Protein AF-A0A6A3NJZ5-F1 (afdb_monomer_lite)

Secondary structure (DSSP, 8-state):
--------PPPP-PPPPTHHHHHHHHHHHHHHHHTTTS--------PPPPHHHHTTEEEPPS---SS--TT-SEEE--THHHHHHHHHHHHHHGGG---TT-----SEEEEE-STTSSHHHHHHHHHHHHHHH-TTEEEEEEEEETTEEEEEEEE-TTSPPEEE-SSHHHHHHHHHHHHHTT-S-----TT----EEEEEEES--SS--SSEEEE----HHHHHHHTTS--SEEPPPPPHHHHHHHHHHTT-S--HHHHHHHHHHHTT-HHHHS---HHHHHHHHHHHHHHHHHTTSHHHHHHHHHH--S-TTTEEEEE-TTSS-EEEEES-HHHHHHHHHHHTTS-HHHHHHHHHHHHHHHS---TTSSPPSSBS--SGGGHHHHHHHHHHHHHHHHHHH-TT--HHHHHHHHHHHHHHHHHHHHHHH--S-GGG-----HHHHHHHHHHHHHHHHHHH-----S---HHHHHHHHHHHIIIIIHHHHHHHHHHHHH---TTS-TT--S--TTGGGGTTTT-TTTHHHHHHHHHT-GGGS-SS-HHHHHH------TT-HHHHHHHHHHHHHHHHHHHHHHHHHHT--S-HHHHHHHHHHHHHHHHHHHHHHHIIIIIT---TTSS----BTTTT-HHHHHHHHHHHHHHHHHHHHHHSTTSSS----HHHHHHHHTHHHHHHHHHHHTTSTTTS---SSTTPPPPHHHHHHHHHHHHHHHHHHHHHHHHTT-----

Structure (mmCIF, N/CA/C/O backbone):
data_AF-A0A6A3NJZ5-F1
#
_entry.id   AF-A0A6A3NJZ5-F1
#
loop_
_atom_site.group_PDB
_atom_site.id
_atom_site.type_symbol
_atom_site.label_atom_id
_atom_site.label_alt_id
_atom_site.label_comp_id
_atom_site.label_asym_id
_atom_site.label_entity_id
_atom_site.label_seq_id
_atom_site.pdbx_PDB_ins_code
_atom_site.Cartn_x
_atom_site.Cartn_y
_atom_site.Cartn_z
_atom_site.occupancy
_atom_site.B_iso_or_equiv
_atom_site.auth_seq_id
_atom_site.auth_comp_id
_atom_site.auth_asym_id
_atom_site.auth_atom_id
_atom_site.pdbx_PDB_model_num
ATOM 1 N N . MET A 1 1 ? 32.103 60.021 6.979 1.00 39.34 1 MET A N 1
ATOM 2 C CA . MET A 1 1 ? 31.651 58.612 7.020 1.00 39.34 1 MET A CA 1
ATOM 3 C C . MET A 1 1 ? 31.221 58.207 5.620 1.00 39.34 1 MET A C 1
ATOM 5 O O . MET A 1 1 ? 30.318 58.811 5.060 1.00 39.34 1 MET A O 1
ATOM 9 N N . SER A 1 2 ? 31.993 57.300 5.027 1.00 27.08 2 SER A N 1
ATOM 10 C CA . SER A 1 2 ? 32.029 56.956 3.603 1.00 27.08 2 SER A CA 1
ATOM 11 C C . SER A 1 2 ? 30.853 56.063 3.184 1.00 27.08 2 SER A C 1
ATOM 13 O O . SER A 1 2 ? 30.601 55.041 3.821 1.00 27.08 2 SER A O 1
ATOM 15 N N . LYS A 1 3 ? 30.156 56.437 2.102 1.00 29.61 3 LYS A N 1
ATOM 16 C CA . LYS A 1 3 ? 29.236 55.567 1.354 1.00 29.61 3 LYS A CA 1
ATOM 17 C C . LYS A 1 3 ? 30.043 54.881 0.246 1.00 29.61 3 LYS A C 1
ATOM 19 O O . LYS A 1 3 ? 30.446 55.535 -0.710 1.00 29.61 3 LYS A O 1
ATOM 24 N N . ARG A 1 4 ? 30.284 53.574 0.384 1.00 28.25 4 ARG A N 1
ATOM 25 C CA . ARG A 1 4 ? 30.837 52.718 -0.676 1.00 28.25 4 ARG A CA 1
ATOM 26 C C . ARG A 1 4 ? 29.734 52.383 -1.683 1.00 28.25 4 ARG A C 1
ATOM 28 O O . ARG A 1 4 ? 28.811 51.648 -1.350 1.00 28.25 4 ARG A O 1
ATOM 35 N N . SER A 1 5 ? 29.864 52.890 -2.905 1.00 30.11 5 SER A N 1
ATOM 36 C CA . SER A 1 5 ? 29.347 52.250 -4.113 1.00 30.11 5 SER A CA 1
ATOM 37 C C . SER A 1 5 ? 30.483 51.420 -4.718 1.00 30.11 5 SER A C 1
ATOM 39 O O . SER A 1 5 ? 31.582 51.925 -4.932 1.00 30.11 5 SER A O 1
ATOM 41 N N . SER A 1 6 ? 30.251 50.135 -4.968 1.00 28.38 6 SER A N 1
ATOM 42 C CA . SER A 1 6 ? 31.166 49.300 -5.747 1.00 28.38 6 SER A CA 1
ATOM 43 C C . SER A 1 6 ? 30.362 48.560 -6.805 1.00 28.38 6 SER A C 1
ATOM 45 O O . SER A 1 6 ? 29.610 47.636 -6.496 1.00 28.38 6 SER A O 1
ATOM 47 N N . SER A 1 7 ? 30.511 49.015 -8.045 1.00 26.16 7 SER A N 1
ATOM 48 C CA . SER A 1 7 ? 30.108 48.323 -9.262 1.00 26.16 7 SER A CA 1
ATOM 49 C C . SER A 1 7 ? 30.911 47.030 -9.406 1.00 26.16 7 SER A C 1
ATOM 51 O O . SER A 1 7 ? 32.140 47.059 -9.416 1.00 26.16 7 SER A O 1
ATOM 53 N N . ILE A 1 8 ? 30.221 45.898 -9.524 1.00 30.33 8 ILE A N 1
ATOM 54 C CA . ILE A 1 8 ? 30.828 44.608 -9.860 1.00 30.33 8 ILE A CA 1
ATOM 55 C C . ILE A 1 8 ? 30.831 44.511 -11.388 1.00 30.33 8 ILE A C 1
ATOM 57 O O . ILE A 1 8 ? 29.776 44.394 -12.007 1.00 30.33 8 ILE A O 1
ATOM 61 N N . ALA A 1 9 ? 32.015 44.623 -11.989 1.00 26.69 9 ALA A N 1
ATOM 62 C CA . ALA A 1 9 ? 32.242 44.330 -13.399 1.00 26.69 9 ALA A CA 1
ATOM 63 C C . ALA A 1 9 ? 32.345 42.807 -13.599 1.00 26.69 9 ALA A C 1
ATOM 65 O O . ALA A 1 9 ? 32.992 42.116 -12.812 1.00 26.69 9 ALA A O 1
ATOM 66 N N . ALA A 1 10 ? 31.698 42.292 -14.644 1.00 27.42 10 ALA A N 1
ATOM 67 C CA . ALA A 1 10 ? 31.781 40.893 -15.053 1.00 27.42 10 ALA A CA 1
ATOM 68 C C . ALA A 1 10 ? 33.200 40.548 -15.563 1.00 27.42 10 ALA A C 1
ATOM 70 O O . ALA A 1 10 ? 33.802 41.374 -16.255 1.00 27.42 10 ALA A O 1
ATOM 71 N N . PRO A 1 11 ? 33.744 39.352 -15.268 1.00 26.91 11 PRO A N 1
ATOM 72 C CA . PRO A 1 11 ? 35.044 38.948 -15.784 1.00 26.91 11 PRO A CA 1
ATOM 73 C C . PRO A 1 11 ? 34.932 38.576 -17.267 1.00 26.91 11 PRO A C 1
ATOM 75 O O . PRO A 1 11 ? 34.087 37.770 -17.657 1.00 26.91 11 PRO A O 1
ATOM 78 N N . GLN A 1 12 ? 35.796 39.169 -18.092 1.00 27.16 12 GLN A N 1
ATOM 79 C CA . GLN A 1 12 ? 35.971 38.764 -19.482 1.00 27.16 12 GLN A CA 1
ATOM 80 C C . GLN A 1 12 ? 36.622 37.379 -19.551 1.00 27.16 12 GLN A C 1
ATOM 82 O O . GLN A 1 12 ? 37.643 37.125 -18.915 1.00 27.16 12 GLN A O 1
ATOM 87 N N . VAL A 1 13 ? 36.011 36.487 -20.326 1.00 31.34 13 VAL A N 1
ATOM 88 C CA . VAL A 1 13 ? 36.521 35.148 -20.626 1.00 31.34 13 VAL A CA 1
ATOM 89 C C . VAL A 1 13 ? 37.466 35.266 -21.823 1.00 31.34 13 VAL A C 1
ATOM 91 O O . VAL A 1 13 ? 37.016 35.503 -22.942 1.00 31.34 13 VAL A O 1
ATOM 94 N N . GLU A 1 14 ? 38.774 35.126 -21.596 1.00 28.86 14 GLU A N 1
ATOM 95 C CA . GLU A 1 14 ? 39.753 34.950 -22.677 1.00 28.86 14 GLU A CA 1
ATOM 96 C C . GLU A 1 14 ? 39.538 33.595 -23.387 1.00 28.86 14 GLU A C 1
ATOM 98 O O . GLU A 1 14 ? 39.266 32.588 -22.722 1.00 28.86 14 GLU A O 1
ATOM 103 N N . PRO A 1 15 ? 39.691 33.518 -24.723 1.00 31.75 15 PRO A N 1
ATOM 104 C CA . PRO A 1 15 ? 39.657 32.250 -25.445 1.00 31.75 15 PRO A CA 1
ATOM 105 C C . PRO A 1 15 ? 40.889 31.388 -25.098 1.00 31.75 15 PRO A C 1
ATOM 107 O O . PRO A 1 15 ? 41.964 31.920 -24.806 1.00 31.75 15 PRO A O 1
ATOM 110 N N . PRO A 1 16 ? 40.776 30.046 -25.127 1.00 32.34 16 PRO A N 1
ATOM 111 C CA . PRO A 1 16 ? 41.855 29.167 -24.693 1.00 32.34 16 PRO A CA 1
ATOM 112 C C . PRO A 1 16 ? 43.090 29.297 -25.599 1.00 32.34 16 PRO A C 1
ATOM 114 O O . PRO A 1 16 ? 43.006 29.229 -26.825 1.00 32.34 16 PRO A O 1
ATOM 117 N N . LYS A 1 17 ? 44.257 29.465 -24.965 1.00 36.31 17 LYS A N 1
ATOM 118 C CA . LYS A 1 17 ? 45.576 29.558 -25.608 1.00 36.31 17 LYS A CA 1
ATOM 119 C C . LYS A 1 17 ? 45.923 28.266 -26.365 1.00 36.31 17 LYS A C 1
ATOM 121 O O . LYS A 1 17 ? 45.730 27.166 -25.846 1.00 36.31 17 LYS A O 1
ATOM 126 N N . LYS A 1 18 ? 46.532 28.429 -27.550 1.00 37.88 18 LYS A N 1
ATOM 127 C CA . LYS A 1 18 ? 47.033 27.391 -28.483 1.00 37.88 18 LYS A CA 1
ATOM 128 C C . LYS A 1 18 ? 47.863 26.257 -27.848 1.00 37.88 18 LYS A C 1
ATOM 130 O O . LYS A 1 18 ? 47.981 25.206 -28.462 1.00 37.88 18 LYS A O 1
ATOM 135 N N . GLN A 1 19 ? 48.390 26.426 -26.633 1.00 35.62 19 GLN A N 1
ATOM 136 C CA . GLN A 1 19 ? 49.174 25.407 -25.923 1.00 35.62 19 GLN A CA 1
ATOM 137 C C . GLN A 1 19 ? 48.382 24.109 -25.646 1.00 35.62 19 GLN A C 1
ATOM 139 O O . GLN A 1 19 ? 48.920 23.024 -25.815 1.00 35.62 19 GLN A O 1
ATOM 144 N N . ARG A 1 20 ? 47.077 24.198 -25.326 1.00 33.81 20 ARG A N 1
ATOM 145 C CA . ARG A 1 20 ? 46.236 23.023 -24.990 1.00 33.81 20 ARG A CA 1
ATOM 146 C C . ARG A 1 20 ? 45.931 22.083 -26.164 1.00 33.81 20 ARG A C 1
ATOM 148 O O . ARG A 1 20 ? 45.434 20.984 -25.935 1.00 33.81 20 ARG A O 1
ATOM 155 N N . LEU A 1 21 ? 46.152 22.526 -27.402 1.00 37.66 21 LEU A N 1
ATOM 156 C CA . LEU A 1 21 ? 45.989 21.688 -28.597 1.00 37.66 21 LEU A CA 1
ATOM 157 C C . LEU A 1 21 ? 47.236 20.829 -28.844 1.00 37.66 21 LEU A C 1
ATOM 159 O O . LEU A 1 21 ? 47.096 19.670 -29.210 1.00 37.66 21 LEU A O 1
ATOM 163 N N . VAL A 1 22 ? 48.424 21.358 -28.537 1.00 42.41 22 VAL A N 1
ATOM 164 C CA . VAL A 1 22 ? 49.706 20.650 -28.694 1.00 42.41 22 VAL A CA 1
ATOM 165 C C . VAL A 1 22 ? 49.862 19.541 -27.644 1.00 42.41 22 VAL A C 1
ATOM 167 O O . VAL A 1 22 ? 50.344 18.457 -27.959 1.00 42.41 22 VAL A O 1
ATOM 170 N N . ASP A 1 23 ? 49.363 19.762 -26.423 1.00 39.38 23 ASP A N 1
ATOM 171 C CA . ASP A 1 23 ? 49.366 18.738 -25.366 1.00 39.38 23 ASP A CA 1
ATOM 172 C C . ASP A 1 23 ? 48.396 17.574 -25.669 1.00 39.38 23 ASP A C 1
ATOM 174 O O . ASP A 1 23 ? 48.651 16.433 -25.300 1.00 39.38 23 ASP A O 1
ATOM 178 N N . ARG A 1 24 ? 47.304 17.835 -26.405 1.00 41.97 24 ARG A N 1
ATOM 179 C CA . ARG A 1 24 ? 46.364 16.792 -26.859 1.00 41.97 24 ARG A CA 1
ATOM 180 C C . ARG A 1 24 ? 46.906 15.967 -28.023 1.00 41.97 24 ARG A C 1
ATOM 182 O O . ARG A 1 24 ? 46.593 14.784 -28.116 1.00 41.97 24 ARG A O 1
ATOM 189 N N . GLU A 1 25 ? 47.697 16.577 -28.903 1.00 40.97 25 GLU A N 1
ATOM 190 C CA . GLU A 1 25 ? 48.380 15.867 -29.991 1.00 40.97 25 GLU A CA 1
ATOM 191 C C . GLU A 1 25 ? 49.519 14.983 -29.460 1.00 40.97 25 GLU A C 1
ATOM 193 O O . GLU A 1 25 ? 49.701 13.873 -29.957 1.00 40.97 25 GLU A O 1
ATOM 198 N N . SER A 1 26 ? 50.230 15.413 -28.408 1.00 36.06 26 SER A N 1
ATOM 199 C CA . SER A 1 26 ? 51.301 14.617 -27.792 1.00 36.06 26 SER A CA 1
ATOM 200 C C . SER A 1 26 ? 50.771 13.448 -26.947 1.00 36.06 26 SER A C 1
ATOM 202 O O . SER A 1 26 ? 51.323 12.349 -27.027 1.00 36.06 26 SER A O 1
ATOM 204 N N . GLU A 1 27 ? 49.655 13.627 -26.226 1.00 42.50 27 GLU A N 1
ATOM 205 C CA . GLU A 1 27 ? 48.942 12.528 -25.554 1.00 42.50 27 GLU A CA 1
ATOM 206 C C . GLU A 1 27 ? 48.365 11.526 -26.569 1.00 42.50 27 GLU A C 1
ATOM 208 O O . GLU A 1 27 ? 48.469 10.317 -26.366 1.00 42.50 27 GLU A O 1
ATOM 213 N N . ALA A 1 28 ? 47.824 11.996 -27.702 1.00 40.06 28 ALA A N 1
ATOM 214 C CA . ALA A 1 28 ? 47.348 11.124 -28.778 1.00 40.06 28 ALA A CA 1
ATOM 215 C C . ALA A 1 28 ? 48.491 10.317 -29.425 1.00 40.06 28 ALA A C 1
ATOM 217 O O . ALA A 1 28 ? 48.330 9.126 -29.681 1.00 40.06 28 ALA A O 1
ATOM 218 N N . GLN A 1 29 ? 49.665 10.922 -29.630 1.00 37.59 29 GLN A N 1
ATOM 219 C CA . GLN A 1 29 ? 50.841 10.238 -30.186 1.00 37.59 29 GLN A CA 1
ATOM 220 C C . GLN A 1 29 ? 51.468 9.224 -29.217 1.00 37.59 29 GLN A C 1
ATOM 222 O O . GLN A 1 29 ? 51.943 8.179 -29.662 1.00 37.59 29 GLN A O 1
ATOM 227 N N . GLN A 1 30 ? 51.434 9.473 -27.904 1.00 39.25 30 GLN A N 1
ATOM 228 C CA . GLN A 1 30 ? 51.901 8.503 -26.903 1.00 39.25 30 GLN A CA 1
ATOM 229 C C . GLN A 1 30 ? 50.970 7.290 -26.772 1.00 39.25 30 GLN A C 1
ATOM 231 O O . GLN A 1 30 ? 51.452 6.179 -26.556 1.00 39.25 30 GLN A O 1
ATOM 236 N N . VAL A 1 31 ? 49.660 7.474 -26.963 1.00 43.72 31 VAL A N 1
ATOM 237 C CA . VAL A 1 31 ? 48.689 6.366 -26.997 1.00 43.72 31 VAL A CA 1
ATOM 238 C C . VAL A 1 31 ? 48.849 5.528 -28.273 1.00 43.72 31 VAL A C 1
ATOM 240 O O . VAL A 1 31 ? 48.841 4.304 -28.189 1.00 43.72 31 VAL A O 1
ATOM 243 N N . ILE A 1 32 ? 49.109 6.161 -29.425 1.00 38.72 32 ILE A N 1
ATOM 244 C CA . ILE A 1 32 ? 49.388 5.466 -30.698 1.00 38.72 32 ILE A CA 1
ATOM 245 C C . ILE A 1 32 ? 50.693 4.650 -30.626 1.00 38.72 32 ILE A C 1
ATOM 247 O O . ILE A 1 32 ? 50.767 3.551 -31.170 1.00 38.72 32 ILE A O 1
ATOM 251 N N . ALA A 1 33 ? 51.719 5.142 -29.921 1.00 32.59 33 ALA A N 1
ATOM 252 C CA . ALA A 1 33 ? 52.970 4.404 -29.734 1.00 32.59 33 ALA A CA 1
ATOM 253 C C . ALA A 1 33 ? 52.807 3.173 -28.819 1.00 32.59 33 ALA A C 1
ATOM 255 O O . ALA A 1 33 ? 53.454 2.152 -29.053 1.00 32.59 33 ALA A O 1
ATOM 256 N N . ALA A 1 34 ? 51.919 3.241 -27.820 1.00 36.41 34 ALA A N 1
ATOM 257 C CA . ALA A 1 34 ? 51.662 2.146 -26.883 1.00 36.41 34 ALA A CA 1
ATOM 258 C C . ALA A 1 34 ? 50.807 1.002 -27.472 1.00 36.41 34 ALA A C 1
ATOM 260 O O . ALA A 1 34 ? 50.871 -0.113 -26.964 1.00 36.41 34 ALA A O 1
ATOM 261 N N . GLU A 1 35 ? 50.050 1.249 -28.548 1.00 39.25 35 GLU A N 1
ATOM 262 C CA . GLU A 1 35 ? 49.257 0.227 -29.261 1.00 39.25 35 GLU A CA 1
ATOM 263 C C . GLU A 1 35 ? 50.029 -0.453 -30.417 1.00 39.25 35 GLU A C 1
ATOM 265 O O . GLU A 1 35 ? 49.535 -1.408 -31.009 1.00 39.25 35 GLU A O 1
ATOM 270 N N . SER A 1 36 ? 51.265 -0.026 -30.716 1.00 31.89 36 SER A N 1
ATOM 271 C CA . SER A 1 36 ? 52.085 -0.575 -31.817 1.00 31.89 36 SER A CA 1
ATOM 272 C C . SER A 1 36 ? 52.894 -1.841 -31.479 1.00 31.89 36 SER A C 1
ATOM 274 O O . SER A 1 36 ? 53.643 -2.333 -32.320 1.00 31.89 36 SER A O 1
ATOM 276 N N . THR A 1 37 ? 52.758 -2.389 -30.268 1.00 31.97 37 THR A N 1
ATOM 277 C CA . THR A 1 37 ? 53.533 -3.554 -29.792 1.00 31.97 37 THR A CA 1
ATOM 278 C C . THR A 1 37 ? 52.730 -4.855 -29.686 1.00 31.97 37 THR A C 1
ATOM 280 O O . THR A 1 37 ? 53.140 -5.765 -28.967 1.00 31.97 37 THR A O 1
ATOM 283 N N . VAL A 1 38 ? 51.619 -4.986 -30.417 1.00 35.34 38 VAL A N 1
ATOM 284 C CA . VAL A 1 38 ? 50.860 -6.244 -30.509 1.00 35.34 38 VAL A CA 1
ATOM 285 C C . VAL A 1 38 ? 50.828 -6.728 -31.960 1.00 35.34 38 VAL A C 1
ATOM 287 O O . VAL A 1 38 ? 50.222 -6.095 -32.815 1.00 35.34 38 VAL A O 1
ATOM 290 N N . ASP A 1 39 ? 51.552 -7.827 -32.179 1.00 29.56 39 ASP A N 1
ATOM 291 C CA . ASP A 1 39 ? 51.596 -8.767 -33.308 1.00 29.56 39 ASP A CA 1
ATOM 292 C C . ASP A 1 39 ? 51.087 -8.331 -34.697 1.00 29.56 39 ASP A C 1
ATOM 294 O O . ASP A 1 39 ? 49.900 -8.110 -34.948 1.00 29.56 39 ASP A O 1
ATOM 298 N N . GLU A 1 40 ? 52.017 -8.379 -35.657 1.00 36.50 40 GLU A N 1
ATOM 299 C CA . GLU A 1 40 ? 51.749 -8.417 -37.093 1.00 36.50 40 GLU A CA 1
ATOM 300 C C . GLU A 1 40 ? 50.800 -9.582 -37.436 1.00 36.50 40 GLU A C 1
ATOM 302 O O . GLU A 1 40 ? 51.199 -10.745 -37.498 1.00 36.50 40 GLU A O 1
ATOM 307 N N . THR A 1 41 ? 49.531 -9.272 -37.707 1.00 31.39 41 THR A N 1
ATOM 308 C CA . THR A 1 41 ? 48.570 -10.214 -38.298 1.00 31.39 41 THR A CA 1
ATOM 309 C C . THR A 1 41 ? 48.502 -10.039 -39.823 1.00 31.39 41 THR A C 1
ATOM 311 O O . THR A 1 41 ? 48.702 -8.939 -40.349 1.00 31.39 41 THR A O 1
ATOM 314 N N . PRO A 1 42 ? 48.285 -11.130 -40.583 1.00 31.25 42 PRO A N 1
ATOM 315 C CA . PRO A 1 42 ? 48.473 -11.146 -42.029 1.00 31.25 42 PRO A CA 1
ATOM 316 C C . PRO A 1 42 ? 47.387 -10.334 -42.741 1.00 31.25 42 PRO A C 1
ATOM 318 O O . PRO A 1 42 ? 46.204 -10.456 -42.433 1.00 31.25 42 PRO A O 1
ATOM 321 N N . LYS A 1 43 ? 47.792 -9.545 -43.747 1.00 31.27 43 LYS A N 1
ATOM 322 C CA . LYS A 1 43 ? 46.897 -8.818 -44.663 1.00 31.27 43 LYS A CA 1
ATOM 323 C C . LYS A 1 43 ? 45.766 -9.737 -45.141 1.00 31.27 43 LYS A C 1
ATOM 325 O O . LYS A 1 43 ? 46.016 -10.673 -45.904 1.00 31.27 43 LYS A O 1
ATOM 330 N N . ALA A 1 44 ? 44.540 -9.453 -44.701 1.00 33.31 44 ALA A N 1
ATOM 331 C CA . ALA A 1 44 ? 43.342 -10.135 -45.163 1.00 33.31 44 ALA A CA 1
ATOM 332 C C . ALA A 1 44 ? 43.267 -10.049 -46.695 1.00 33.31 44 ALA A C 1
ATOM 334 O O . ALA A 1 44 ? 43.458 -8.985 -47.290 1.00 33.31 44 ALA A O 1
ATOM 335 N N . LYS A 1 45 ? 43.036 -11.194 -47.346 1.00 34.66 45 LYS A N 1
ATOM 336 C CA . LYS A 1 45 ? 42.764 -11.251 -48.784 1.00 34.66 45 LYS A CA 1
ATOM 337 C C . LYS A 1 45 ? 41.555 -10.363 -49.067 1.00 34.66 45 LYS A C 1
ATOM 339 O O . LYS A 1 45 ? 40.475 -10.637 -48.560 1.00 34.66 45 LYS A O 1
ATOM 344 N N . VAL A 1 46 ? 41.737 -9.348 -49.908 1.00 42.75 46 VAL A N 1
ATOM 345 C CA . VAL A 1 46 ? 40.637 -8.588 -50.509 1.00 42.75 46 VAL A CA 1
ATOM 346 C C . VAL A 1 46 ? 39.825 -9.571 -51.356 1.00 42.75 46 VAL A C 1
ATOM 348 O O . VAL A 1 46 ? 40.207 -9.886 -52.485 1.00 42.75 46 VAL A O 1
ATOM 351 N N . LEU A 1 47 ? 38.754 -10.130 -50.788 1.00 45.38 47 LEU A N 1
ATOM 352 C CA . LEU A 1 47 ? 37.745 -10.839 -51.565 1.00 45.38 47 LEU A CA 1
ATOM 353 C C . LEU A 1 47 ? 37.028 -9.798 -52.420 1.00 45.38 47 LEU A C 1
ATOM 355 O O . LEU A 1 47 ? 36.527 -8.797 -51.918 1.00 45.38 47 LEU A O 1
ATOM 359 N N . ILE A 1 48 ? 37.025 -10.014 -53.731 1.00 52.38 48 ILE A N 1
ATOM 360 C CA . ILE A 1 48 ? 36.259 -9.188 -54.658 1.00 52.38 48 ILE A CA 1
ATOM 361 C C . ILE A 1 48 ? 34.782 -9.535 -54.414 1.00 52.38 48 ILE A C 1
ATOM 363 O O . ILE A 1 48 ? 34.423 -10.687 -54.662 1.00 52.38 48 ILE A O 1
ATOM 367 N N . PRO A 1 49 ? 33.936 -8.593 -53.951 1.00 57.19 49 PRO A N 1
ATOM 368 C CA . PRO A 1 49 ? 32.536 -8.889 -53.671 1.00 57.19 49 PRO A CA 1
ATOM 369 C C . PRO A 1 49 ? 31.823 -9.308 -54.959 1.00 57.19 49 PRO A C 1
ATOM 371 O O . PRO A 1 49 ? 32.028 -8.694 -56.020 1.00 57.19 49 PRO A O 1
ATOM 374 N N . THR A 1 50 ? 31.016 -10.360 -54.853 1.00 63.12 50 THR A N 1
ATOM 375 C CA . THR A 1 50 ? 30.163 -10.911 -55.913 1.00 63.12 50 THR A CA 1
ATOM 376 C C . THR A 1 50 ? 29.140 -9.871 -56.398 1.00 63.12 50 THR A C 1
ATOM 378 O O . THR A 1 50 ? 28.858 -8.886 -55.716 1.00 63.12 50 THR A O 1
ATOM 381 N N . GLU A 1 51 ? 28.566 -10.042 -57.597 1.00 58.69 51 GLU A N 1
ATOM 382 C CA . GLU A 1 51 ? 27.567 -9.092 -58.133 1.00 58.69 51 GLU A CA 1
ATOM 383 C C . GLU A 1 51 ? 26.343 -8.923 -57.215 1.00 58.69 51 GLU A C 1
ATOM 385 O O . GLU A 1 51 ? 25.817 -7.817 -57.104 1.00 58.69 51 GLU A O 1
ATOM 390 N N . ALA A 1 52 ? 25.932 -9.984 -56.513 1.00 58.50 52 ALA A N 1
ATOM 391 C CA . ALA A 1 52 ? 24.839 -9.942 -55.543 1.00 58.50 52 ALA A CA 1
ATOM 392 C C . ALA A 1 52 ? 25.201 -9.135 -54.281 1.00 58.50 52 ALA A C 1
ATOM 394 O O . ALA A 1 52 ? 24.386 -8.362 -53.786 1.00 58.50 52 ALA A O 1
ATOM 395 N N . GLU A 1 53 ? 26.439 -9.251 -53.798 1.00 62.94 53 GLU A N 1
ATOM 396 C CA . GLU A 1 53 ? 26.955 -8.493 -52.649 1.00 62.94 53 GLU A CA 1
ATOM 397 C C . GLU A 1 53 ? 27.123 -6.999 -52.969 1.00 62.94 53 GLU A C 1
ATOM 399 O O . GLU A 1 53 ? 26.830 -6.138 -52.141 1.00 62.94 53 GLU A O 1
ATOM 404 N N . ARG A 1 54 ? 27.512 -6.662 -54.207 1.00 62.41 54 ARG A N 1
ATOM 405 C CA . ARG A 1 54 ? 27.584 -5.263 -54.669 1.00 62.41 54 ARG A CA 1
ATOM 406 C C . ARG A 1 54 ? 26.213 -4.596 -54.771 1.00 62.41 54 ARG A C 1
ATOM 408 O O . ARG A 1 54 ? 26.135 -3.378 -54.632 1.00 62.41 54 ARG A O 1
ATOM 415 N N . ALA A 1 55 ? 25.146 -5.364 -54.995 1.00 67.06 55 ALA A N 1
ATOM 416 C CA . ALA A 1 55 ? 23.784 -4.835 -55.071 1.00 67.06 55 ALA A CA 1
ATOM 417 C C . ALA A 1 55 ? 23.252 -4.333 -53.714 1.00 67.06 55 ALA A C 1
ATOM 419 O O . ALA A 1 55 ? 22.347 -3.502 -53.698 1.00 67.06 55 ALA A O 1
ATOM 420 N N . LYS A 1 56 ? 23.836 -4.785 -52.592 1.00 77.62 56 LYS A N 1
ATOM 421 C CA . LYS A 1 56 ? 23.469 -4.358 -51.230 1.00 77.62 56 LYS A CA 1
ATOM 422 C C . LYS A 1 56 ? 24.089 -3.016 -50.811 1.00 77.62 56 LYS A C 1
ATOM 424 O O . LYS A 1 56 ? 23.744 -2.491 -49.755 1.00 77.62 56 LYS A O 1
ATOM 429 N N . ILE A 1 57 ? 25.003 -2.443 -51.599 1.00 81.81 57 ILE A N 1
ATOM 430 C CA . ILE A 1 57 ? 25.631 -1.149 -51.300 1.00 81.81 57 ILE A CA 1
ATOM 431 C C . ILE A 1 57 ? 24.952 -0.058 -52.124 1.00 81.81 57 ILE A C 1
ATOM 433 O O . ILE A 1 57 ? 24.898 -0.128 -53.353 1.00 81.81 57 ILE A O 1
ATOM 437 N N . ARG A 1 58 ? 24.484 0.999 -51.458 1.00 82.06 58 ARG A N 1
ATOM 438 C CA . ARG A 1 58 ? 23.854 2.152 -52.115 1.00 82.06 58 ARG A CA 1
ATOM 439 C C . ARG A 1 58 ? 24.549 3.450 -51.764 1.00 82.06 58 ARG A C 1
ATOM 441 O O . ARG A 1 58 ? 25.111 3.591 -50.685 1.00 82.06 58 ARG A O 1
ATOM 448 N N . LYS A 1 59 ? 24.509 4.409 -52.687 1.00 83.00 59 LYS A N 1
ATOM 449 C CA . LYS A 1 59 ? 25.016 5.764 -52.456 1.00 83.00 59 LYS A CA 1
ATOM 450 C C . LYS A 1 59 ? 23.946 6.592 -51.749 1.00 83.00 59 LYS A C 1
ATOM 452 O O . LYS A 1 59 ? 22.775 6.482 -52.090 1.00 83.00 59 LYS A O 1
ATOM 457 N N . PHE A 1 60 ? 24.332 7.432 -50.793 1.00 80.56 60 PHE A N 1
ATOM 458 C CA . PHE A 1 60 ? 23.386 8.346 -50.164 1.00 80.56 60 PHE A CA 1
ATOM 459 C C . PHE A 1 60 ? 22.860 9.390 -51.164 1.00 80.56 60 PHE A C 1
ATOM 461 O O . PHE A 1 60 ? 23.656 10.036 -51.855 1.00 80.56 60 PHE A O 1
ATOM 468 N N . PRO A 1 61 ? 21.538 9.630 -51.201 1.00 76.62 61 PRO A N 1
ATOM 469 C CA . PRO A 1 61 ? 20.974 10.779 -51.893 1.00 76.62 61 PRO A CA 1
ATOM 470 C C . PRO A 1 61 ? 21.306 12.079 -51.141 1.00 76.62 61 PRO A C 1
ATOM 472 O O . PRO A 1 61 ? 21.521 12.085 -49.926 1.00 76.62 61 PRO A O 1
ATOM 475 N N . LEU A 1 62 ? 21.300 13.208 -51.856 1.00 70.94 62 LEU A N 1
ATOM 476 C CA . LEU A 1 62 ? 21.435 14.549 -51.271 1.00 70.94 62 LEU A CA 1
ATOM 477 C C . LEU A 1 62 ? 20.191 14.885 -50.425 1.00 70.94 62 LEU A C 1
ATOM 479 O O . LEU A 1 62 ? 19.225 15.464 -50.921 1.00 70.94 62 LEU A O 1
ATOM 483 N N . LEU A 1 63 ? 20.212 14.486 -49.150 1.00 75.19 63 LEU A N 1
ATOM 484 C CA . LEU A 1 63 ? 19.122 14.663 -48.187 1.00 75.19 63 LEU A CA 1
ATOM 485 C C . LEU A 1 63 ? 19.574 15.330 -46.885 1.00 75.19 63 LEU A C 1
ATOM 487 O O . LEU A 1 63 ? 20.731 15.273 -46.467 1.00 75.19 63 LEU A O 1
ATOM 491 N N . ALA A 1 64 ? 18.604 15.930 -46.201 1.00 68.31 64 ALA A N 1
ATOM 492 C CA . ALA A 1 64 ? 18.750 16.458 -44.860 1.00 68.31 64 ALA A CA 1
ATOM 493 C C . ALA A 1 64 ? 18.755 15.310 -43.839 1.00 68.31 64 ALA A C 1
ATOM 495 O O . ALA A 1 64 ? 17.733 14.653 -43.656 1.00 68.31 64 ALA A O 1
ATOM 496 N N . PHE A 1 65 ? 19.891 15.114 -43.162 1.00 73.06 65 PHE A N 1
ATOM 497 C CA . PHE A 1 65 ? 20.052 14.162 -42.057 1.00 73.06 65 PHE A CA 1
ATOM 498 C C . PHE A 1 65 ? 20.299 14.876 -40.723 1.00 73.06 65 PHE A C 1
ATOM 500 O O . PHE A 1 65 ? 21.087 15.835 -40.648 1.00 73.06 65 PHE A O 1
ATOM 507 N N . THR A 1 66 ? 19.670 14.364 -39.665 1.00 62.38 66 THR A N 1
ATOM 508 C CA . THR A 1 66 ? 19.815 14.838 -38.281 1.00 62.38 66 THR A CA 1
ATOM 509 C C . THR A 1 66 ? 21.159 14.436 -37.679 1.00 62.38 66 THR A C 1
ATOM 511 O O . THR A 1 66 ? 21.783 15.246 -36.993 1.00 62.38 66 THR A O 1
ATOM 514 N N . ALA A 1 67 ? 21.646 13.230 -37.982 1.00 63.47 67 ALA A N 1
ATOM 515 C CA . ALA A 1 67 ? 22.980 12.762 -37.608 1.00 63.47 67 ALA A CA 1
ATOM 516 C C . ALA A 1 67 ? 23.779 12.385 -38.871 1.00 63.47 67 ALA A C 1
ATOM 518 O O . ALA A 1 67 ? 23.223 11.718 -39.744 1.00 63.47 67 ALA A O 1
ATOM 519 N N . PRO A 1 68 ? 25.050 12.809 -39.005 1.00 62.50 68 PRO A N 1
ATOM 520 C CA . PRO A 1 68 ? 25.892 12.385 -40.120 1.00 62.50 68 PRO A CA 1
ATOM 521 C C . PRO A 1 68 ? 26.202 10.885 -40.013 1.00 62.50 68 PRO A C 1
ATOM 523 O O . PRO A 1 68 ? 26.427 10.373 -38.918 1.00 62.50 68 PRO A O 1
ATOM 526 N N . TYR A 1 69 ? 26.212 10.186 -41.147 1.00 66.62 69 TYR A N 1
ATOM 527 C CA . TYR A 1 69 ? 26.680 8.805 -41.218 1.00 66.62 69 TYR A CA 1
ATOM 528 C C . TYR A 1 69 ? 28.209 8.811 -41.314 1.00 66.62 69 TYR A C 1
ATOM 530 O O . TYR A 1 69 ? 28.770 9.425 -42.218 1.00 66.62 69 TYR A O 1
ATOM 538 N N . GLU A 1 70 ? 28.890 8.165 -40.369 1.00 59.06 70 GLU A N 1
ATOM 539 C CA . GLU A 1 70 ? 30.360 8.194 -40.277 1.00 59.06 70 GLU A CA 1
ATOM 540 C C . GLU A 1 70 ? 31.053 7.358 -41.375 1.00 59.06 70 GLU A C 1
ATOM 542 O O . GLU A 1 70 ? 32.246 7.515 -41.609 1.00 59.06 70 GLU A O 1
ATOM 547 N N . GLY A 1 71 ? 30.298 6.515 -42.088 1.00 57.56 71 GLY A N 1
ATOM 548 C CA . GLY A 1 71 ? 30.774 5.548 -43.082 1.00 57.56 71 GLY A CA 1
ATOM 549 C C . GLY A 1 71 ? 31.097 6.054 -44.488 1.00 57.56 71 GLY A C 1
ATOM 550 O O . GLY A 1 71 ? 31.403 5.250 -45.365 1.00 57.56 71 GLY A O 1
ATOM 551 N N . GLY A 1 72 ? 31.001 7.361 -44.739 1.00 66.69 72 GLY A N 1
ATOM 552 C CA . GLY A 1 72 ? 31.226 7.943 -46.067 1.00 66.69 72 GLY A CA 1
ATOM 553 C C . GLY A 1 72 ? 29.968 8.021 -46.942 1.00 66.69 72 GLY A C 1
ATOM 554 O O . GLY A 1 72 ? 28.855 8.160 -46.442 1.00 66.69 72 GLY A O 1
ATOM 555 N N . GLU A 1 73 ? 30.143 8.002 -48.270 1.00 74.06 73 GLU A N 1
ATOM 556 C CA . GLU A 1 73 ? 29.062 8.248 -49.247 1.00 74.06 73 GLU A CA 1
ATOM 557 C C . GLU A 1 73 ? 28.107 7.063 -49.458 1.00 74.06 73 GLU A C 1
ATOM 559 O O . GLU A 1 73 ? 27.080 7.229 -50.120 1.00 74.06 73 GLU A O 1
ATOM 564 N N . PHE A 1 74 ? 28.426 5.882 -48.925 1.00 81.81 74 PHE A N 1
ATOM 565 C CA . PHE A 1 74 ? 27.688 4.646 -49.174 1.00 81.81 74 PHE A CA 1
ATOM 566 C C . PHE A 1 74 ? 27.092 4.059 -47.890 1.00 81.81 74 PHE A C 1
ATOM 568 O O . PHE A 1 74 ? 27.642 4.232 -46.804 1.00 81.81 74 PHE A O 1
ATOM 575 N N . TYR A 1 75 ? 25.971 3.348 -48.021 1.00 85.25 75 TYR A N 1
ATOM 576 C CA . TYR A 1 75 ? 25.308 2.625 -46.939 1.00 85.25 75 TYR A CA 1
ATOM 577 C C . TYR A 1 75 ? 24.946 1.197 -47.342 1.00 85.25 75 TYR A C 1
ATOM 579 O O . TYR A 1 75 ? 24.757 0.891 -48.521 1.00 85.25 75 TYR A O 1
ATOM 587 N N . TYR A 1 76 ? 24.832 0.340 -46.329 1.00 86.94 76 TYR A N 1
ATOM 588 C CA . TYR A 1 76 ? 24.382 -1.041 -46.459 1.00 86.94 76 TYR A CA 1
ATOM 589 C C . TYR A 1 76 ? 22.846 -1.115 -46.452 1.00 86.94 76 TYR A C 1
ATOM 591 O O . TYR A 1 76 ? 22.193 -0.625 -45.524 1.00 86.94 76 TYR A O 1
ATOM 599 N N . GLU A 1 77 ? 22.265 -1.705 -47.496 1.00 88.19 77 GLU A N 1
ATOM 600 C CA . GLU A 1 77 ? 20.837 -2.010 -47.599 1.00 88.19 77 GLU A CA 1
ATOM 601 C C . GLU A 1 77 ? 20.515 -3.250 -46.759 1.00 88.19 77 GLU A C 1
ATOM 603 O O . GLU A 1 77 ? 20.909 -4.364 -47.095 1.00 88.19 77 GLU A O 1
ATOM 608 N N . ARG A 1 78 ? 19.778 -3.051 -45.661 1.00 89.88 78 ARG A N 1
ATOM 609 C CA . ARG A 1 78 ? 19.298 -4.151 -44.817 1.00 89.88 78 ARG A CA 1
ATOM 610 C C . ARG A 1 78 ? 18.122 -4.859 -45.473 1.00 89.88 78 ARG A C 1
ATOM 612 O O . ARG A 1 78 ? 17.245 -4.205 -46.035 1.00 89.88 78 ARG A O 1
ATOM 619 N N . GLU A 1 79 ? 18.019 -6.166 -45.265 1.00 85.56 79 GLU A N 1
ATOM 620 C CA . GLU A 1 79 ? 16.908 -6.974 -45.787 1.00 85.56 79 GLU A CA 1
ATOM 621 C C . GLU A 1 79 ? 15.546 -6.498 -45.258 1.00 85.56 79 GLU A C 1
ATOM 623 O O . GLU A 1 79 ? 14.569 -6.424 -46.000 1.00 85.56 79 GLU A O 1
ATOM 628 N N . CYS A 1 80 ? 15.492 -6.062 -43.994 1.00 87.44 80 CYS A N 1
ATOM 629 C CA . CYS A 1 80 ? 14.263 -5.535 -43.399 1.00 87.44 80 CYS A CA 1
ATOM 630 C C . CYS A 1 80 ? 13.756 -4.235 -44.056 1.00 87.44 80 CYS A C 1
ATOM 632 O O . CYS A 1 80 ? 12.592 -3.888 -43.883 1.00 87.44 80 CYS A O 1
ATOM 634 N N . TYR A 1 81 ? 14.571 -3.494 -44.815 1.00 91.12 81 TYR A N 1
ATOM 635 C CA . TYR A 1 81 ? 14.121 -2.236 -45.425 1.00 91.12 81 TYR A CA 1
ATOM 636 C C . TYR A 1 81 ? 13.025 -2.435 -46.471 1.00 91.12 81 TYR A C 1
ATOM 638 O O . TYR A 1 81 ? 12.122 -1.603 -46.562 1.00 91.12 81 TYR A O 1
ATOM 646 N N . ASP A 1 82 ? 13.065 -3.534 -47.222 1.00 88.38 82 ASP A N 1
ATOM 647 C CA . ASP A 1 82 ? 12.037 -3.862 -48.212 1.00 88.38 82 ASP A CA 1
ATOM 648 C C . ASP A 1 82 ? 10.669 -4.093 -47.5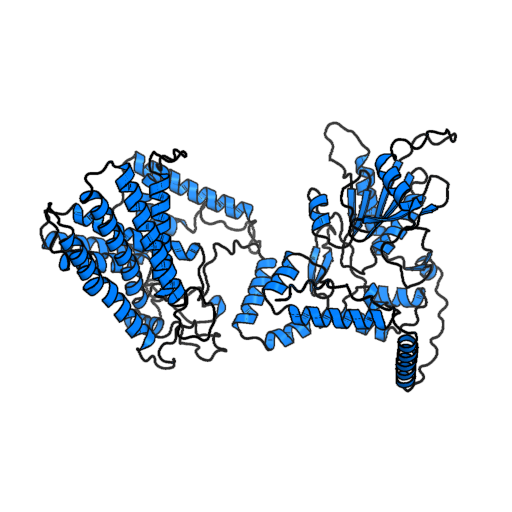45 1.00 88.38 82 ASP A C 1
ATOM 650 O O . ASP A 1 82 ? 9.677 -3.452 -47.902 1.00 88.38 82 ASP A O 1
ATOM 654 N N . GLU A 1 83 ? 10.641 -4.911 -46.487 1.00 88.62 83 GLU A N 1
ATOM 655 C CA . GLU A 1 83 ? 9.436 -5.217 -45.705 1.00 88.62 83 GLU A CA 1
ATOM 656 C C . GLU A 1 83 ? 8.801 -3.937 -45.129 1.00 88.62 83 GLU A C 1
ATOM 658 O O . GLU A 1 83 ? 7.609 -3.673 -45.314 1.00 88.62 83 GLU A O 1
ATOM 663 N N . TYR A 1 84 ? 9.605 -3.087 -44.479 1.00 88.75 84 TYR A N 1
ATOM 664 C CA . TYR A 1 84 ? 9.115 -1.850 -43.858 1.00 88.75 84 TYR A CA 1
ATOM 665 C C . TYR A 1 84 ? 8.678 -0.815 -44.892 1.00 88.75 84 TYR A C 1
ATOM 667 O O . TYR A 1 84 ? 7.727 -0.068 -44.649 1.00 88.75 84 TYR A O 1
ATOM 675 N N . TYR A 1 85 ? 9.329 -0.768 -46.056 1.00 90.19 85 TYR A N 1
ATOM 676 C CA . TYR A 1 85 ? 8.902 0.093 -47.153 1.00 90.19 85 TYR A CA 1
ATOM 677 C C . TYR A 1 85 ? 7.488 -0.273 -47.618 1.00 90.19 85 TYR A C 1
ATOM 679 O O . TYR A 1 85 ? 6.636 0.609 -47.764 1.00 90.19 85 TYR A O 1
ATOM 687 N N . HIS A 1 86 ? 7.202 -1.566 -47.788 1.00 88.38 86 HIS A N 1
ATOM 688 C CA . HIS A 1 86 ? 5.874 -2.045 -48.170 1.00 88.38 86 HIS A CA 1
ATOM 689 C C . HIS A 1 86 ? 4.802 -1.742 -47.114 1.00 88.38 86 HIS A C 1
ATOM 691 O O . HIS A 1 86 ? 3.699 -1.320 -47.468 1.00 88.38 86 HIS A O 1
ATOM 697 N N . LEU A 1 87 ? 5.127 -1.886 -45.826 1.00 86.25 87 LEU A N 1
ATOM 698 C CA . LEU A 1 87 ? 4.213 -1.546 -44.730 1.00 86.25 87 LEU A CA 1
ATOM 699 C C . LEU A 1 87 ? 3.862 -0.052 -44.720 1.00 86.25 87 LEU A C 1
ATOM 701 O O . LEU A 1 87 ? 2.688 0.316 -44.748 1.00 86.25 87 LEU A O 1
ATOM 705 N N . VAL A 1 88 ? 4.877 0.815 -44.756 1.00 86.69 88 VAL A N 1
ATOM 706 C CA . VAL A 1 88 ? 4.684 2.273 -44.715 1.00 86.69 88 VAL A CA 1
ATOM 707 C C . VAL A 1 88 ? 3.975 2.777 -45.977 1.00 86.69 88 VAL A C 1
ATOM 709 O O . VAL A 1 88 ? 3.059 3.592 -45.885 1.00 86.69 88 VAL A O 1
ATOM 712 N N . SER A 1 89 ? 4.352 2.286 -47.160 1.00 84.06 89 SER A N 1
ATOM 713 C CA . SER A 1 89 ? 3.731 2.698 -48.429 1.00 84.06 89 SER A CA 1
ATOM 714 C C . SER A 1 89 ? 2.258 2.289 -48.527 1.00 84.06 89 SER A C 1
ATOM 716 O O . SER A 1 89 ? 1.432 3.093 -48.965 1.00 84.06 89 SER A O 1
ATOM 718 N N . LYS A 1 90 ? 1.889 1.087 -48.063 1.00 82.31 90 LYS A N 1
ATOM 719 C CA . LYS A 1 90 ? 0.493 0.621 -48.034 1.00 82.31 90 LYS A CA 1
ATOM 720 C C . LYS A 1 90 ? -0.402 1.543 -47.202 1.00 82.31 90 LYS A C 1
ATOM 722 O O . LYS A 1 90 ? -1.488 1.913 -47.658 1.00 82.31 90 LYS A O 1
ATOM 727 N N . GLU A 1 91 ? 0.063 1.943 -46.021 1.00 76.69 91 GLU A N 1
ATOM 728 C CA . GLU A 1 91 ? -0.667 2.862 -45.139 1.00 76.69 91 GLU A CA 1
ATOM 729 C C . GLU A 1 91 ? -0.850 4.242 -45.791 1.00 76.69 91 GLU A C 1
ATOM 731 O O . GLU A 1 91 ? -1.953 4.792 -45.761 1.00 76.69 91 GLU A O 1
ATOM 736 N N . LEU A 1 92 ? 0.173 4.751 -46.491 1.00 74.88 92 LEU A N 1
ATOM 737 C CA . LEU A 1 92 ? 0.107 6.024 -47.222 1.00 74.88 92 LEU A CA 1
ATOM 738 C C . LEU A 1 92 ? -0.857 5.997 -48.425 1.00 74.88 92 LEU A C 1
ATOM 740 O O . LEU A 1 92 ? -1.529 6.994 -48.696 1.00 74.88 92 LEU A O 1
ATOM 744 N N . VAL A 1 93 ? -0.945 4.877 -49.155 1.00 63.44 93 VAL A N 1
ATOM 745 C CA . VAL A 1 93 ? -1.793 4.738 -50.361 1.00 63.44 93 VAL A CA 1
ATOM 746 C C . VAL A 1 93 ? -3.272 4.517 -50.013 1.00 63.44 93 VAL A C 1
ATOM 748 O O . VAL A 1 93 ? -4.155 5.004 -50.726 1.00 63.44 93 VAL A O 1
ATOM 751 N N . SER A 1 94 ? -3.566 3.839 -48.899 1.00 52.59 94 SER A N 1
ATOM 752 C CA . SER A 1 94 ? -4.940 3.538 -48.454 1.00 52.59 94 SER A CA 1
ATOM 753 C C . SER A 1 94 ? -5.805 4.777 -48.144 1.00 52.59 94 SER A C 1
ATOM 755 O O . SER A 1 94 ? -7.032 4.688 -48.131 1.00 52.59 94 SER A O 1
ATOM 757 N N . GLY A 1 95 ? -5.193 5.955 -47.971 1.00 48.25 95 GLY A N 1
ATOM 758 C CA . GLY A 1 95 ? -5.866 7.227 -47.676 1.00 48.25 95 GLY A CA 1
ATOM 759 C C . GLY A 1 95 ? -6.488 7.972 -48.870 1.00 48.25 95 GLY A C 1
ATOM 760 O O . GLY A 1 95 ? -7.032 9.058 -48.679 1.00 48.25 95 GLY A O 1
ATOM 761 N N . ALA A 1 96 ? -6.422 7.444 -50.099 1.00 41.66 96 ALA A N 1
ATOM 762 C CA . ALA A 1 96 ? -6.838 8.182 -51.303 1.00 41.66 96 ALA A CA 1
ATOM 763 C C . ALA A 1 96 ? -8.305 7.981 -51.752 1.00 41.66 96 ALA A C 1
ATOM 765 O O . ALA A 1 96 ? -8.746 8.663 -52.678 1.00 41.66 96 ALA A O 1
ATOM 766 N N . THR A 1 97 ? -9.091 7.088 -51.133 1.00 37.22 97 THR A N 1
ATOM 767 C CA . THR A 1 97 ? -10.480 6.822 -51.570 1.00 37.22 97 THR A CA 1
ATOM 768 C C . THR A 1 97 ? -11.524 7.429 -50.626 1.00 37.22 97 THR A C 1
ATOM 770 O O . THR A 1 97 ? -11.684 7.020 -49.480 1.00 37.22 97 THR A O 1
ATOM 773 N N . LYS A 1 98 ? -12.285 8.416 -51.121 1.00 40.88 98 LYS A N 1
ATOM 774 C CA . LYS A 1 98 ? -13.537 8.868 -50.490 1.00 40.88 98 LYS A CA 1
ATOM 775 C C . LYS A 1 98 ? -14.668 7.922 -50.904 1.00 40.88 98 LYS A C 1
ATOM 777 O O . LYS A 1 98 ? -15.100 7.965 -52.052 1.00 40.88 98 LYS A O 1
ATOM 782 N N . GLY A 1 99 ? -15.172 7.113 -49.973 1.00 34.16 99 GLY A N 1
ATOM 783 C CA . GLY A 1 99 ? -16.375 6.292 -50.152 1.00 34.16 99 GLY A CA 1
ATOM 784 C C . GLY A 1 99 ? -17.305 6.362 -48.929 1.00 34.16 99 GLY A C 1
ATOM 785 O O . GLY A 1 99 ? -16.811 6.463 -47.801 1.00 34.16 99 GLY A O 1
ATOM 786 N N . PRO A 1 100 ? -18.641 6.330 -49.112 1.00 37.56 100 PRO A N 1
ATOM 787 C CA . PRO A 1 100 ? -19.605 6.409 -48.019 1.00 37.56 100 PRO A CA 1
ATOM 788 C C . PRO A 1 100 ? -19.648 5.063 -47.285 1.00 37.56 100 PRO A C 1
ATOM 790 O O . PRO A 1 100 ? -20.247 4.102 -47.757 1.00 37.56 100 PRO A O 1
ATOM 793 N N . GLY A 1 101 ? -18.957 4.999 -46.146 1.00 47.31 101 GLY A N 1
ATOM 794 C CA . GLY A 1 101 ? -18.820 3.802 -45.303 1.00 47.31 101 GLY A CA 1
ATOM 795 C C . GLY A 1 101 ? -17.373 3.395 -44.977 1.00 47.31 101 GLY A C 1
ATOM 796 O O . GLY A 1 101 ? -17.172 2.350 -44.370 1.00 47.31 101 GLY A O 1
ATOM 797 N N . GLY A 1 102 ? -16.370 4.183 -45.390 1.00 30.11 102 GLY A N 1
ATOM 798 C CA . GLY A 1 102 ? -14.957 3.786 -45.431 1.00 30.11 102 GLY A CA 1
ATOM 799 C C . GLY A 1 102 ? -14.177 3.787 -44.107 1.00 30.11 102 GLY A C 1
ATOM 800 O O . GLY A 1 102 ? -14.272 4.709 -43.297 1.00 30.11 102 GLY A O 1
ATOM 801 N N . LEU A 1 103 ? -13.332 2.760 -43.957 1.00 34.16 103 LEU A N 1
ATOM 802 C CA . LEU A 1 103 ? -12.173 2.721 -43.061 1.00 34.16 103 LEU A CA 1
ATOM 803 C C . LEU A 1 103 ? -11.272 3.948 -43.297 1.00 34.16 103 LEU A C 1
ATOM 805 O O . LEU A 1 103 ? -10.950 4.288 -44.434 1.00 34.16 103 LEU A O 1
ATOM 809 N N . VAL A 1 104 ? -10.884 4.619 -42.213 1.00 38.81 104 VAL A N 1
ATOM 810 C CA . VAL A 1 104 ? -10.122 5.877 -42.226 1.00 38.81 104 VAL A CA 1
ATOM 811 C C . VAL A 1 104 ? -8.624 5.575 -42.379 1.00 38.81 104 VAL A C 1
ATOM 813 O O . VAL A 1 104 ? -8.003 5.098 -41.433 1.00 38.81 104 VAL A O 1
ATOM 816 N N . GLY A 1 105 ? -8.041 5.848 -43.552 1.00 46.09 105 GLY A N 1
ATOM 817 C CA . GLY A 1 105 ? -6.584 5.814 -43.768 1.00 46.09 105 GLY A CA 1
ATOM 818 C C . GLY A 1 105 ? -5.846 6.910 -42.978 1.00 46.09 105 GLY A C 1
ATOM 819 O O . GLY A 1 105 ? -6.431 7.950 -42.662 1.00 46.09 105 GLY A O 1
ATOM 820 N N . ARG A 1 106 ? -4.573 6.677 -42.619 1.00 59.09 106 ARG A N 1
ATOM 821 C CA . ARG A 1 106 ? -3.794 7.540 -41.703 1.00 59.09 106 ARG A CA 1
ATOM 822 C C . ARG A 1 106 ? -3.056 8.661 -42.450 1.00 59.09 106 ARG A C 1
ATOM 824 O O . ARG A 1 106 ? -2.318 8.415 -43.394 1.00 59.09 106 ARG A O 1
ATOM 831 N N . ASP A 1 107 ? -3.201 9.899 -41.971 1.00 64.56 107 ASP A N 1
ATOM 832 C CA . ASP A 1 107 ? -2.528 11.092 -42.522 1.00 64.56 107 ASP A CA 1
ATOM 833 C C . ASP A 1 107 ? -1.011 11.142 -42.219 1.00 64.56 107 ASP A C 1
ATOM 835 O O . ASP A 1 107 ? -0.283 11.910 -42.851 1.00 64.56 107 ASP A O 1
ATOM 839 N N . CYS A 1 108 ? -0.529 10.361 -41.247 1.00 75.19 108 CYS A N 1
ATOM 840 C CA . CYS A 1 108 ? 0.863 10.347 -40.796 1.00 75.19 108 CYS A CA 1
ATOM 841 C C . CYS A 1 108 ? 1.262 8.936 -40.346 1.00 75.19 108 CYS A C 1
ATOM 843 O O . CYS A 1 108 ? 0.511 8.322 -39.591 1.00 75.19 108 CYS A O 1
ATOM 845 N N . VAL A 1 109 ? 2.446 8.471 -40.759 1.00 84.31 109 VAL A N 1
ATOM 846 C CA . VAL A 1 109 ? 3.023 7.174 -40.364 1.00 84.31 109 VAL A CA 1
ATOM 847 C C . VAL A 1 109 ? 4.333 7.407 -39.609 1.00 84.31 109 VAL A C 1
ATOM 849 O O . VAL A 1 109 ? 5.179 8.182 -40.052 1.00 84.31 109 VAL A O 1
ATOM 852 N N . THR A 1 110 ? 4.517 6.770 -38.455 1.00 86.50 110 THR A N 1
ATOM 853 C CA . THR A 1 110 ? 5.732 6.883 -37.634 1.00 86.50 110 THR A CA 1
ATOM 854 C C . THR A 1 110 ? 6.490 5.561 -37.594 1.00 86.50 110 THR A C 1
ATOM 856 O O . THR A 1 110 ? 5.952 4.549 -37.147 1.00 86.50 110 THR A O 1
ATOM 859 N N . VAL A 1 111 ? 7.770 5.601 -37.967 1.00 87.81 111 VAL A N 1
ATOM 860 C CA . VAL A 1 111 ? 8.716 4.491 -37.810 1.00 87.81 111 VAL A CA 1
ATOM 861 C C . VAL A 1 111 ? 9.666 4.811 -36.660 1.00 87.81 111 VAL A C 1
ATOM 863 O O . VAL A 1 111 ? 10.371 5.827 -36.669 1.00 87.81 111 VAL A O 1
ATOM 866 N N . SER A 1 112 ? 9.682 3.946 -35.649 1.00 87.12 112 SER A N 1
ATOM 867 C CA . SER A 1 112 ? 10.518 4.097 -34.456 1.00 87.12 112 SER A CA 1
ATOM 868 C C . SER A 1 112 ? 11.344 2.842 -34.168 1.00 87.12 112 SER A C 1
ATOM 870 O O . SER A 1 112 ? 11.419 1.940 -34.992 1.00 87.12 112 SER A O 1
ATOM 872 N N . GLY A 1 113 ? 12.061 2.812 -33.046 1.00 84.56 113 GLY A N 1
ATOM 873 C CA . GLY A 1 113 ? 12.963 1.715 -32.671 1.00 84.56 113 GLY A CA 1
ATOM 874 C C . GLY A 1 113 ? 14.152 2.203 -31.855 1.00 84.56 113 GLY A C 1
ATOM 875 O O . GLY A 1 113 ? 14.359 3.414 -31.723 1.00 84.56 113 GLY A O 1
ATOM 876 N N . THR A 1 114 ? 14.962 1.281 -31.339 1.00 86.50 114 THR A N 1
ATOM 877 C CA . THR A 1 114 ? 16.158 1.597 -30.541 1.00 86.50 114 THR A CA 1
ATOM 878 C C . THR A 1 114 ? 17.051 2.641 -31.246 1.00 86.50 114 THR A C 1
ATOM 880 O O . THR A 1 114 ? 17.310 2.523 -32.448 1.00 86.50 114 THR A O 1
ATOM 883 N N . PRO A 1 115 ? 17.468 3.730 -30.572 1.00 85.81 115 PRO A N 1
ATOM 884 C CA . PRO A 1 115 ? 18.457 4.675 -31.094 1.00 85.81 115 PRO A CA 1
ATOM 885 C C . PRO A 1 115 ? 19.685 3.962 -31.661 1.00 85.81 115 PRO A C 1
ATOM 887 O O . PRO A 1 115 ? 20.146 3.007 -31.066 1.00 85.81 115 PRO A O 1
ATOM 890 N N . GLY A 1 116 ? 20.194 4.403 -32.816 1.00 82.50 116 GLY A N 1
ATOM 891 C CA . GLY A 1 116 ? 21.423 3.846 -33.407 1.00 82.50 116 GLY A CA 1
ATOM 892 C C . GLY A 1 116 ? 21.265 2.662 -34.372 1.00 82.50 116 GLY A C 1
ATOM 893 O O . GLY A 1 116 ? 22.230 2.322 -35.045 1.00 82.50 116 GLY A O 1
ATOM 894 N N . ILE A 1 117 ? 20.060 2.108 -34.557 1.00 87.81 117 ILE A N 1
ATOM 895 C CA . ILE A 1 117 ? 19.812 0.944 -35.448 1.00 87.81 117 ILE A CA 1
ATOM 896 C C . ILE A 1 117 ? 19.699 1.259 -36.954 1.00 87.81 117 ILE A C 1
ATOM 898 O O . ILE A 1 117 ? 19.347 0.388 -37.745 1.00 87.81 117 ILE A O 1
ATOM 902 N N . GLY A 1 118 ? 19.938 2.502 -37.382 1.00 84.38 118 GLY A N 1
ATOM 903 C CA . GLY A 1 118 ? 19.890 2.865 -38.809 1.00 84.38 118 GLY A CA 1
ATOM 904 C C . GLY A 1 118 ? 18.524 3.319 -39.349 1.00 84.38 118 GLY A C 1
ATOM 905 O O . GLY A 1 118 ? 18.254 3.163 -40.535 1.00 84.38 118 GLY A O 1
ATOM 906 N N . LYS A 1 119 ? 17.668 3.931 -38.520 1.00 88.50 119 LYS A N 1
ATOM 907 C CA . LYS A 1 119 ? 16.396 4.540 -38.975 1.00 88.50 119 LYS A CA 1
ATOM 908 C C . LYS A 1 119 ? 16.603 5.680 -39.982 1.00 88.50 119 LYS A C 1
ATOM 910 O O . LYS A 1 119 ? 15.885 5.761 -40.969 1.00 88.50 119 LYS A O 1
ATOM 915 N N . SER A 1 120 ? 17.615 6.524 -39.771 1.00 86.12 120 SER A N 1
ATOM 916 C CA . SER A 1 120 ? 17.957 7.596 -40.717 1.00 86.12 120 SER A CA 1
ATOM 917 C C . SER A 1 120 ? 18.499 7.043 -42.044 1.00 86.12 120 SER A C 1
ATOM 919 O O . SER A 1 120 ? 18.319 7.662 -43.084 1.00 86.12 120 SER A O 1
ATOM 921 N N . VAL A 1 121 ? 19.097 5.845 -42.042 1.00 87.56 121 VAL A N 1
ATOM 922 C CA . VAL A 1 121 ? 19.499 5.146 -43.277 1.00 87.56 121 VAL A CA 1
ATOM 923 C C . VAL A 1 121 ? 18.263 4.617 -44.014 1.00 87.56 121 VAL A C 1
ATOM 925 O O . VAL A 1 121 ? 18.139 4.814 -45.220 1.00 87.56 121 VAL A O 1
ATOM 928 N N . PHE A 1 122 ? 17.288 4.060 -43.287 1.00 89.81 122 PHE A N 1
ATOM 929 C CA . PHE A 1 122 ? 16.000 3.674 -43.870 1.00 89.81 122 PHE A CA 1
ATOM 930 C C . PHE A 1 122 ? 15.236 4.868 -44.466 1.00 89.81 122 PHE A C 1
ATOM 932 O O . PHE A 1 122 ? 14.630 4.740 -45.523 1.00 89.81 122 PHE A O 1
ATOM 939 N N . TYR A 1 123 ? 15.313 6.051 -43.852 1.00 88.38 123 TYR A N 1
ATOM 940 C CA . TYR A 1 123 ? 14.774 7.293 -44.423 1.00 88.38 123 TYR A CA 1
ATOM 941 C C . TYR A 1 123 ? 15.361 7.606 -45.813 1.00 88.38 123 TYR A C 1
ATOM 943 O O . TYR A 1 123 ? 14.614 7.961 -46.727 1.00 88.38 123 TYR A O 1
ATOM 951 N N . ALA A 1 124 ? 16.672 7.414 -46.000 1.00 86.94 124 ALA A N 1
ATOM 952 C CA . ALA A 1 124 ? 17.324 7.589 -47.298 1.00 86.94 124 ALA A CA 1
ATOM 953 C C . ALA A 1 124 ? 16.844 6.550 -48.321 1.00 86.94 124 ALA A C 1
ATOM 955 O O . ALA A 1 124 ? 16.478 6.901 -49.443 1.00 86.94 124 ALA A O 1
ATOM 956 N N . TYR A 1 125 ? 16.783 5.284 -47.902 1.00 89.56 125 TYR A N 1
ATOM 957 C CA . TYR A 1 125 ? 16.279 4.183 -48.717 1.00 89.56 125 TYR A CA 1
ATOM 958 C C . TYR A 1 125 ? 14.834 4.412 -49.182 1.00 89.56 125 TYR A C 1
ATOM 960 O O . TYR A 1 125 ? 14.518 4.285 -50.368 1.00 89.56 125 TYR A O 1
ATOM 968 N N . PHE A 1 126 ? 13.964 4.799 -48.245 1.00 89.94 126 PHE A N 1
ATOM 969 C CA . PHE A 1 126 ? 12.558 5.084 -48.499 1.00 89.94 126 PHE A CA 1
ATOM 970 C C . PHE A 1 126 ? 12.410 6.209 -49.524 1.00 89.94 126 PHE A C 1
ATOM 972 O O . PHE A 1 126 ? 11.649 6.065 -50.478 1.00 89.94 126 PHE A O 1
ATOM 979 N N . PHE A 1 127 ? 13.168 7.300 -49.373 1.00 88.50 127 PHE A N 1
ATOM 980 C CA . PHE A 1 127 ? 13.160 8.413 -50.322 1.00 88.50 127 PHE A CA 1
ATOM 981 C C . PHE A 1 127 ? 13.500 7.962 -51.750 1.00 88.50 127 PHE A C 1
ATOM 983 O O . PHE A 1 127 ? 12.764 8.277 -52.687 1.00 88.50 127 PHE A O 1
ATOM 990 N N . GLU A 1 128 ? 14.592 7.213 -51.928 1.00 86.88 128 GLU A N 1
ATOM 991 C CA . GLU A 1 128 ? 15.035 6.778 -53.258 1.00 86.88 128 GLU A CA 1
ATOM 992 C C . GLU A 1 128 ? 14.028 5.848 -53.927 1.00 86.88 128 GLU A C 1
ATOM 994 O O . GLU A 1 128 ? 13.726 6.002 -55.113 1.00 86.88 128 GLU A O 1
ATOM 999 N N . ARG A 1 129 ? 13.508 4.877 -53.173 1.00 88.69 129 ARG A N 1
ATOM 1000 C CA . ARG A 1 129 ? 12.567 3.890 -53.701 1.00 88.69 129 ARG A CA 1
ATOM 1001 C C . ARG A 1 129 ? 11.206 4.506 -54.005 1.00 88.69 129 ARG A C 1
ATOM 1003 O O . ARG A 1 129 ? 10.705 4.331 -55.114 1.00 88.69 129 ARG A O 1
ATOM 1010 N N . TYR A 1 130 ? 10.670 5.307 -53.086 1.00 86.44 130 TYR A N 1
ATOM 1011 C CA . TYR A 1 130 ? 9.380 5.969 -53.271 1.00 86.44 130 TYR A CA 1
ATOM 1012 C C . TYR A 1 130 ? 9.398 6.921 -54.470 1.00 86.44 130 TYR A C 1
ATOM 1014 O O . TYR A 1 130 ? 8.443 6.977 -55.241 1.00 86.44 130 TYR A O 1
ATOM 1022 N N . ARG A 1 131 ? 10.511 7.633 -54.688 1.00 83.56 131 ARG A N 1
ATOM 1023 C CA . ARG A 1 131 ? 10.687 8.511 -55.855 1.00 83.56 131 ARG A CA 1
ATOM 1024 C C . ARG A 1 131 ? 10.722 7.735 -57.175 1.00 83.56 131 ARG A C 1
ATOM 1026 O O . ARG A 1 131 ? 10.195 8.229 -58.169 1.00 83.56 131 ARG A O 1
ATOM 1033 N N . LYS A 1 132 ? 11.326 6.540 -57.195 1.00 84.56 132 LYS A N 1
ATOM 1034 C CA . LYS A 1 132 ? 11.355 5.664 -58.380 1.00 84.56 132 LYS A CA 1
ATOM 1035 C C . LYS A 1 132 ? 9.970 5.100 -58.709 1.00 84.56 132 LYS A C 1
ATOM 1037 O O . LYS A 1 132 ? 9.597 5.074 -59.876 1.00 84.56 132 LYS A O 1
ATOM 1042 N N . GLU A 1 133 ? 9.215 4.672 -57.698 1.00 84.31 133 GLU A N 1
ATOM 1043 C CA . GLU A 1 133 ? 7.876 4.085 -57.874 1.00 84.31 133 GLU A CA 1
ATOM 1044 C C . GLU A 1 133 ? 6.789 5.145 -58.137 1.00 84.31 133 GLU A C 1
ATOM 1046 O O . GLU A 1 133 ? 5.809 4.879 -58.836 1.00 84.31 133 GLU A O 1
ATOM 1051 N N . HIS A 1 134 ? 6.973 6.371 -57.634 1.00 82.06 134 HIS A N 1
ATOM 1052 C CA . HIS A 1 134 ? 6.021 7.474 -57.777 1.00 82.06 134 HIS A CA 1
ATOM 1053 C C . HIS A 1 134 ? 6.677 8.748 -58.341 1.00 82.06 134 HIS A C 1
ATOM 1055 O O . HIS A 1 134 ? 6.787 9.753 -57.628 1.00 82.06 134 HIS A O 1
ATOM 1061 N N . PRO A 1 135 ? 7.041 8.766 -59.640 1.00 76.06 135 PRO A N 1
ATOM 1062 C CA . PRO A 1 135 ? 7.790 9.866 -60.259 1.00 76.06 135 PRO A CA 1
ATOM 1063 C C . PRO A 1 135 ? 7.048 11.213 -60.266 1.00 76.06 135 PRO A C 1
ATOM 1065 O O . PRO A 1 135 ? 7.687 12.256 -60.371 1.00 76.06 135 PRO A O 1
ATOM 1068 N N . ASN A 1 136 ? 5.719 11.206 -60.100 1.00 74.38 136 ASN A N 1
ATOM 1069 C CA . ASN A 1 136 ? 4.866 12.401 -60.054 1.00 74.38 136 ASN A CA 1
ATOM 1070 C C . ASN A 1 136 ? 4.665 12.971 -58.628 1.00 74.38 136 ASN A C 1
ATOM 1072 O O . ASN A 1 136 ? 3.815 13.841 -58.425 1.00 74.38 136 ASN A O 1
ATOM 1076 N N . THR A 1 137 ? 5.423 12.497 -57.630 1.00 72.81 137 THR A N 1
ATOM 1077 C CA . THR A 1 137 ? 5.326 12.974 -56.237 1.00 72.81 137 THR A CA 1
ATOM 1078 C C . THR A 1 137 ? 6.422 13.985 -55.907 1.00 72.81 137 THR A C 1
ATOM 1080 O O . THR A 1 137 ? 7.600 13.752 -56.165 1.00 72.81 137 THR A O 1
ATOM 1083 N N . TRP A 1 138 ? 6.039 15.097 -55.282 1.00 75.19 138 TRP A N 1
ATOM 1084 C CA . TRP A 1 138 ? 6.951 16.057 -54.661 1.00 75.19 138 TRP A CA 1
ATOM 1085 C C . TRP A 1 138 ? 7.301 15.588 -53.253 1.00 75.19 138 TRP A C 1
ATOM 1087 O O . TRP A 1 138 ? 6.399 15.349 -52.449 1.00 75.19 138 TRP A O 1
ATOM 1097 N N . ILE A 1 139 ? 8.593 15.480 -52.940 1.00 78.25 139 ILE A N 1
ATOM 1098 C CA . ILE A 1 139 ? 9.046 15.030 -51.620 1.00 78.25 139 ILE A CA 1
ATOM 1099 C C . ILE A 1 139 ? 9.808 16.157 -50.924 1.00 78.25 139 ILE A C 1
ATOM 1101 O O . ILE A 1 139 ? 10.814 16.657 -51.435 1.00 78.25 139 ILE A O 1
ATOM 1105 N N . ILE A 1 140 ? 9.330 16.540 -49.740 1.00 78.19 140 ILE A N 1
ATOM 1106 C CA . ILE A 1 140 ? 9.993 17.504 -48.857 1.00 78.19 140 ILE A CA 1
ATOM 1107 C C . ILE A 1 140 ? 10.591 16.739 -47.679 1.00 78.19 140 ILE A C 1
ATOM 1109 O O . ILE A 1 140 ? 9.865 16.190 -46.851 1.00 78.19 140 ILE A O 1
ATOM 1113 N N . ALA A 1 141 ? 11.917 16.725 -47.603 1.00 79.69 141 ALA A N 1
ATOM 1114 C CA . ALA A 1 141 ? 12.693 16.003 -46.606 1.00 79.69 141 ALA A CA 1
ATOM 1115 C C . ALA A 1 141 ? 13.229 16.978 -45.542 1.00 79.69 141 ALA A C 1
ATOM 1117 O O . ALA A 1 141 ? 13.932 17.937 -45.868 1.00 79.69 141 ALA A O 1
ATOM 1118 N N . VAL A 1 142 ? 12.884 16.765 -44.271 1.00 77.44 142 VAL A N 1
ATOM 1119 C CA . VAL A 1 142 ? 13.166 17.689 -43.161 1.00 77.44 142 VAL A CA 1
ATOM 1120 C C . VAL A 1 142 ? 13.913 16.966 -42.045 1.00 77.44 142 VAL A C 1
ATOM 1122 O O . VAL A 1 142 ? 13.448 15.939 -41.557 1.00 77.44 142 VAL A O 1
ATOM 1125 N N . ALA A 1 143 ? 15.026 17.534 -41.582 1.00 77.69 143 ALA A N 1
ATOM 1126 C CA . ALA A 1 143 ? 15.752 17.037 -40.414 1.00 77.69 143 ALA A CA 1
ATOM 1127 C C . ALA A 1 143 ? 15.476 17.913 -39.184 1.00 77.69 143 ALA A C 1
ATOM 1129 O O . ALA A 1 143 ? 15.650 19.137 -39.236 1.00 77.69 143 ALA A O 1
ATOM 1130 N N . PHE A 1 144 ? 15.084 17.294 -38.070 1.00 73.56 144 PHE A N 1
ATOM 1131 C CA . PHE A 1 144 ? 14.770 17.966 -36.809 1.00 73.56 144 PHE A CA 1
ATOM 1132 C C . PHE A 1 144 ? 15.846 17.719 -35.753 1.00 73.56 144 PHE A C 1
ATOM 1134 O O . PHE A 1 144 ? 16.181 16.581 -35.435 1.00 73.56 144 PHE A O 1
ATOM 1141 N N . GLN A 1 145 ? 16.317 18.791 -35.114 1.00 69.88 145 GLN A N 1
ATOM 1142 C CA . GLN A 1 145 ? 17.176 18.713 -33.934 1.00 69.88 145 GLN A CA 1
ATOM 1143 C C . GLN A 1 145 ? 16.501 19.452 -32.777 1.00 69.88 145 GLN A C 1
ATOM 1145 O O . GLN A 1 145 ? 16.180 20.630 -32.893 1.00 69.88 145 GLN A O 1
ATOM 1150 N N . GLN A 1 146 ? 16.256 18.756 -31.660 1.00 64.56 146 GLN A N 1
ATOM 1151 C CA . GLN A 1 146 ? 15.546 19.312 -30.494 1.00 64.56 146 GLN A CA 1
ATOM 1152 C C . GLN A 1 146 ? 14.203 19.985 -30.856 1.00 64.56 146 GLN A C 1
ATOM 1154 O O . GLN A 1 146 ? 13.886 21.061 -30.354 1.00 64.56 146 GLN A O 1
ATOM 1159 N N . ASN A 1 147 ? 13.417 19.345 -31.729 1.00 61.62 147 ASN A N 1
ATOM 1160 C CA . ASN A 1 147 ? 12.118 19.816 -32.236 1.00 61.62 147 ASN A CA 1
ATOM 1161 C C . ASN A 1 147 ? 12.155 21.085 -33.114 1.00 61.62 147 ASN A C 1
ATOM 1163 O O . ASN A 1 147 ? 11.113 21.559 -33.556 1.00 61.62 147 ASN A O 1
ATOM 1167 N N . GLN A 1 148 ? 13.335 21.620 -33.424 1.00 61.41 148 GLN A N 1
ATOM 1168 C CA . GLN A 1 148 ? 13.509 22.717 -34.377 1.00 61.41 148 GLN A CA 1
ATOM 1169 C C . GLN A 1 148 ? 13.970 22.155 -35.727 1.00 61.41 148 GLN A C 1
ATOM 1171 O O . GLN A 1 148 ? 14.721 21.176 -35.772 1.00 61.41 148 GLN A O 1
ATOM 1176 N N . VAL A 1 149 ? 13.534 22.770 -36.832 1.00 63.28 149 VAL A N 1
ATOM 1177 C CA . VAL A 1 149 ? 14.030 22.396 -38.164 1.00 63.28 149 VAL A CA 1
ATOM 1178 C C . VAL A 1 149 ? 15.498 22.794 -38.273 1.00 63.28 149 VAL A C 1
ATOM 1180 O O . VAL A 1 149 ? 15.850 23.953 -38.061 1.00 63.28 149 VAL A O 1
ATOM 1183 N N . ASN A 1 150 ? 16.349 21.823 -38.590 1.00 66.69 150 ASN A N 1
ATOM 1184 C CA . ASN A 1 150 ? 17.791 22.013 -38.688 1.00 66.69 150 ASN A CA 1
ATOM 1185 C C . ASN A 1 150 ? 18.258 22.119 -40.147 1.00 66.69 150 ASN A C 1
ATOM 1187 O O . ASN A 1 150 ? 19.050 22.998 -40.480 1.00 66.69 150 ASN A O 1
ATOM 1191 N N . LYS A 1 151 ? 17.761 21.227 -41.015 1.00 70.88 151 LYS A N 1
ATOM 1192 C CA . LYS A 1 151 ? 18.123 21.137 -42.442 1.00 70.88 151 LYS A CA 1
ATOM 1193 C C . LYS A 1 151 ? 16.902 20.761 -43.283 1.00 70.88 151 LYS A C 1
ATOM 1195 O O . LYS A 1 151 ? 15.984 20.109 -42.774 1.00 70.88 151 LYS A O 1
ATOM 1200 N N . LEU A 1 152 ? 16.924 21.121 -44.566 1.00 73.12 152 LEU A N 1
ATOM 1201 C CA . LEU A 1 152 ? 15.846 20.846 -45.518 1.00 73.12 152 LEU A CA 1
ATOM 1202 C C . LEU A 1 152 ? 16.404 20.367 -46.857 1.00 73.12 152 LEU A C 1
ATOM 1204 O O . LEU A 1 152 ? 17.424 20.856 -47.339 1.00 73.12 152 LEU A O 1
ATOM 1208 N N . SER A 1 153 ? 15.713 19.432 -47.491 1.00 71.81 153 SER A N 1
ATOM 1209 C CA . SER A 1 153 ? 15.959 19.060 -48.881 1.00 71.81 153 SER A CA 1
ATOM 1210 C C . SER A 1 153 ? 14.639 18.960 -49.628 1.00 71.81 153 SER A C 1
ATOM 1212 O O . SER A 1 153 ? 13.678 18.377 -49.125 1.00 71.81 153 SER A O 1
ATOM 1214 N N . VAL A 1 154 ? 14.582 19.555 -50.817 1.00 68.75 154 VAL A N 1
ATOM 1215 C CA . VAL A 1 154 ? 13.371 19.579 -51.646 1.00 68.75 154 VAL A CA 1
ATOM 1216 C C . VAL A 1 154 ? 13.653 18.844 -52.947 1.00 68.75 154 VAL A C 1
ATOM 1218 O O . VAL A 1 154 ? 14.553 19.223 -53.696 1.00 68.75 154 VAL A O 1
ATOM 1221 N N . ALA A 1 155 ? 12.873 17.798 -53.214 1.00 69.44 155 ALA A N 1
ATOM 1222 C CA . ALA A 1 155 ? 12.933 17.025 -54.447 1.00 69.44 155 ALA A CA 1
ATOM 1223 C C . ALA A 1 155 ? 11.664 17.275 -55.274 1.00 69.44 155 ALA A C 1
ATOM 1225 O O . ALA A 1 155 ? 10.591 16.745 -54.969 1.00 69.44 155 ALA A O 1
ATOM 1226 N N . ALA A 1 156 ? 11.793 18.105 -56.312 1.00 61.44 156 ALA A N 1
ATOM 1227 C CA . ALA A 1 156 ? 10.717 18.374 -57.263 1.00 61.44 156 ALA A CA 1
ATOM 1228 C C . ALA A 1 156 ? 10.658 17.296 -58.361 1.00 61.44 156 ALA A C 1
ATOM 1230 O O . ALA A 1 156 ? 11.658 16.648 -58.679 1.00 61.44 156 ALA A O 1
ATOM 1231 N N . VAL A 1 157 ? 9.478 17.119 -58.963 1.00 62.09 157 VAL A N 1
ATOM 1232 C CA . VAL A 1 157 ? 9.256 16.157 -60.061 1.00 62.09 157 VAL A CA 1
ATOM 1233 C C . VAL A 1 157 ? 10.245 16.413 -61.199 1.00 62.09 157 VAL A C 1
ATOM 1235 O O . VAL A 1 157 ? 10.370 17.537 -61.679 1.00 62.09 157 VAL A O 1
ATOM 1238 N N . GLY A 1 158 ? 10.978 15.370 -61.594 1.00 58.16 158 GLY A N 1
ATOM 1239 C CA . GLY A 1 158 ? 11.960 15.423 -62.682 1.00 58.16 158 GLY A CA 1
ATOM 1240 C C . GLY A 1 158 ? 13.247 16.219 -62.406 1.00 58.16 158 GLY A C 1
ATOM 1241 O O . GLY A 1 158 ? 14.075 16.317 -63.307 1.00 58.16 158 GLY A O 1
ATOM 1242 N N . LYS A 1 159 ? 13.451 16.775 -61.200 1.00 67.50 159 LYS A N 1
ATOM 1243 C CA . LYS A 1 159 ? 14.640 17.581 -60.838 1.00 67.50 159 LYS A CA 1
ATOM 1244 C C . LYS A 1 159 ? 15.435 16.914 -59.712 1.00 67.50 159 LYS A C 1
ATOM 1246 O O . LYS A 1 159 ? 14.848 16.255 -58.856 1.00 67.50 159 LYS A O 1
ATOM 1251 N N . GLU A 1 160 ? 16.761 17.062 -59.712 1.00 68.44 160 GLU A N 1
ATOM 1252 C CA . GLU A 1 160 ? 17.613 16.580 -58.613 1.00 68.44 160 GLU A CA 1
ATOM 1253 C C . GLU A 1 160 ? 17.315 17.326 -57.297 1.00 68.44 160 GLU A C 1
ATOM 1255 O O . GLU A 1 160 ? 16.917 18.495 -57.338 1.00 68.44 160 GLU A O 1
ATOM 1260 N N . PRO A 1 161 ? 17.461 16.671 -56.128 1.00 70.25 161 PRO A N 1
ATOM 1261 C CA . PRO A 1 161 ? 17.130 17.275 -54.848 1.00 70.25 161 PRO A CA 1
ATOM 1262 C C . PRO A 1 161 ? 18.062 18.446 -54.533 1.00 70.25 161 PRO A C 1
ATOM 1264 O O . PRO A 1 161 ? 19.285 18.341 -54.627 1.00 70.25 161 PRO A O 1
ATOM 1267 N N . VAL A 1 162 ? 17.464 19.564 -54.124 1.00 68.81 162 VAL A N 1
ATOM 1268 C CA . VAL A 1 162 ? 18.186 20.771 -53.709 1.00 68.81 162 VAL A CA 1
ATOM 1269 C C . VAL A 1 162 ? 18.305 20.776 -52.190 1.00 68.81 162 VAL A C 1
ATOM 1271 O O . VAL A 1 162 ? 17.305 20.652 -51.478 1.00 68.81 162 VAL A O 1
ATOM 1274 N N . TYR A 1 163 ? 19.535 20.916 -51.696 1.00 67.75 163 TYR A N 1
ATOM 1275 C CA . TYR A 1 163 ? 19.848 20.954 -50.271 1.00 67.75 163 TYR A CA 1
ATOM 1276 C C . TYR A 1 163 ? 19.912 22.397 -49.758 1.00 67.75 163 TYR A C 1
ATOM 1278 O O . TYR A 1 163 ? 20.646 23.223 -50.300 1.00 67.75 163 TYR A O 1
ATOM 1286 N N . TYR A 1 164 ? 19.189 22.672 -48.673 1.00 66.44 164 TYR A N 1
ATOM 1287 C CA . TYR A 1 164 ? 19.199 23.948 -47.964 1.00 66.44 164 TYR A CA 1
ATOM 1288 C C . TYR A 1 164 ? 19.819 23.747 -46.575 1.00 66.44 164 TYR A C 1
ATOM 1290 O O . TYR A 1 164 ? 19.377 22.903 -45.785 1.00 66.44 164 TYR A O 1
ATOM 1298 N N . GLY A 1 165 ? 20.894 24.490 -46.310 1.00 58.91 165 GLY A N 1
ATOM 1299 C CA . GLY A 1 165 ? 21.705 24.375 -45.101 1.00 58.91 165 GLY A CA 1
ATOM 1300 C C . GLY A 1 165 ? 21.124 25.103 -43.885 1.00 58.91 165 GLY A C 1
ATOM 1301 O O . GLY A 1 165 ? 19.992 25.574 -43.878 1.00 58.91 165 GLY A O 1
ATOM 1302 N N . SER A 1 166 ? 21.929 25.193 -42.824 1.00 56.00 166 SER A N 1
ATOM 1303 C CA . SER A 1 166 ? 21.575 25.836 -41.550 1.00 56.00 166 SER A CA 1
ATOM 1304 C C . SER A 1 166 ? 21.852 27.350 -41.520 1.00 56.00 166 SER A C 1
ATOM 1306 O O . SER A 1 166 ? 21.998 27.930 -40.440 1.00 56.00 166 SER A O 1
ATOM 1308 N N . ASP A 1 167 ? 22.015 27.989 -42.677 1.00 57.09 167 ASP A N 1
ATOM 1309 C CA . ASP A 1 167 ? 22.305 29.417 -42.801 1.00 57.09 167 ASP A CA 1
ATOM 1310 C C . ASP A 1 167 ? 21.071 30.289 -42.501 1.00 57.09 167 ASP A C 1
ATOM 1312 O O . ASP A 1 167 ? 19.918 29.852 -42.538 1.00 57.09 167 ASP A O 1
ATOM 1316 N N . GLN A 1 168 ? 21.317 31.549 -42.137 1.00 47.81 168 GLN A N 1
ATOM 1317 C CA . GLN A 1 168 ? 20.289 32.466 -41.637 1.00 47.81 168 GLN A CA 1
ATOM 1318 C C . GLN A 1 168 ? 19.221 32.803 -42.700 1.00 47.81 168 GLN A C 1
ATOM 1320 O O . GLN A 1 168 ? 18.071 33.038 -42.336 1.00 47.81 168 GLN A O 1
ATOM 1325 N N . ALA A 1 169 ? 19.577 32.747 -43.991 1.00 47.50 169 ALA A N 1
ATOM 1326 C CA . ALA A 1 169 ? 18.659 32.917 -45.120 1.00 47.50 169 ALA A CA 1
ATOM 1327 C C . ALA A 1 169 ? 17.779 31.671 -45.338 1.00 47.50 169 ALA A C 1
ATOM 1329 O O . ALA A 1 169 ? 16.564 31.793 -45.498 1.00 47.50 169 ALA A O 1
ATOM 1330 N N . SER A 1 170 ? 18.352 30.467 -45.218 1.00 50.94 170 SER A N 1
ATOM 1331 C CA . SER A 1 170 ? 17.586 29.210 -45.222 1.00 50.94 170 SER A CA 1
ATOM 1332 C C . SER A 1 170 ? 16.580 29.113 -44.069 1.00 50.94 170 SER A C 1
ATOM 1334 O O . SER A 1 170 ? 15.523 28.517 -44.243 1.00 50.94 170 SER A O 1
ATOM 1336 N N . ARG A 1 171 ? 16.837 29.742 -42.907 1.00 51.62 171 ARG A N 1
ATOM 1337 C CA . ARG A 1 171 ? 15.871 29.814 -41.786 1.00 51.62 171 ARG A CA 1
ATOM 1338 C C . ARG A 1 171 ? 14.642 30.683 -42.077 1.00 51.62 171 ARG A C 1
ATOM 1340 O O . ARG A 1 171 ? 13.553 30.306 -41.653 1.00 51.62 171 ARG A O 1
ATOM 1347 N N . GLN A 1 172 ? 14.795 31.802 -42.789 1.00 46.31 172 GLN A N 1
ATOM 1348 C CA . GLN A 1 172 ? 13.658 32.622 -43.237 1.00 46.31 172 GLN A CA 1
ATOM 1349 C C . GLN A 1 172 ? 12.840 31.886 -44.299 1.00 46.31 172 GLN A C 1
ATOM 1351 O O . GLN A 1 172 ? 11.634 31.761 -44.129 1.00 46.31 172 GLN A O 1
ATOM 1356 N N . LEU A 1 173 ? 13.500 31.266 -45.283 1.00 48.91 173 LEU A N 1
ATOM 1357 C CA . LEU A 1 173 ? 12.863 30.383 -46.269 1.00 48.91 173 LEU A CA 1
ATOM 1358 C C . LEU A 1 173 ? 12.169 29.173 -45.630 1.00 48.91 173 LEU A C 1
ATOM 1360 O O . LEU A 1 173 ? 11.151 28.721 -46.130 1.00 48.91 173 LEU A O 1
ATOM 1364 N N . LEU A 1 174 ? 12.686 28.645 -44.520 1.00 50.94 174 LEU A N 1
ATOM 1365 C CA . LEU A 1 174 ? 12.073 27.560 -43.746 1.00 50.94 174 LEU A CA 1
ATOM 1366 C C . LEU A 1 174 ? 10.815 28.004 -42.991 1.00 50.94 174 LEU A C 1
ATOM 1368 O O . LEU A 1 174 ? 9.865 27.230 -42.863 1.00 50.94 174 LEU A O 1
ATOM 1372 N N . GLN A 1 175 ? 10.812 29.239 -42.489 1.00 48.03 175 GLN A N 1
ATOM 1373 C CA . GLN A 1 175 ? 9.679 29.838 -41.791 1.00 48.03 175 GLN A CA 1
ATOM 1374 C C . GLN A 1 175 ? 8.601 30.284 -42.792 1.00 48.03 175 GLN A C 1
ATOM 1376 O O . GLN A 1 175 ? 7.421 30.012 -42.576 1.00 48.03 175 GLN A O 1
ATOM 1381 N N . GLU A 1 176 ? 9.000 30.831 -43.939 1.00 42.19 176 GLU A N 1
ATOM 1382 C CA . GLU A 1 176 ? 8.132 31.152 -45.077 1.00 42.19 176 GLU A CA 1
ATOM 1383 C C . GLU A 1 176 ? 7.614 29.887 -45.766 1.00 42.19 176 GLU A C 1
ATOM 1385 O O . GLU A 1 176 ? 6.416 29.773 -45.945 1.00 42.19 176 GLU A O 1
ATOM 1390 N N . ALA A 1 177 ? 8.414 28.845 -46.014 1.00 45.28 177 ALA A N 1
ATOM 1391 C CA . ALA A 1 177 ? 7.918 27.557 -46.525 1.00 45.28 177 ALA A CA 1
ATOM 1392 C C . ALA A 1 177 ? 6.959 26.856 -45.544 1.00 45.28 177 ALA A C 1
ATOM 1394 O O . ALA A 1 177 ? 6.132 26.043 -45.956 1.00 45.28 177 ALA A O 1
ATOM 1395 N N . SER A 1 178 ? 7.028 27.178 -44.246 1.00 42.81 178 SER A N 1
ATOM 1396 C CA . SER A 1 178 ? 6.047 26.724 -43.253 1.00 42.81 178 SER A CA 1
ATOM 1397 C C . SER A 1 178 ? 4.738 27.534 -43.246 1.00 42.81 178 SER A C 1
ATOM 1399 O O . SER A 1 178 ? 3.730 27.018 -42.765 1.00 42.81 178 SER A O 1
ATOM 1401 N N . LEU A 1 179 ? 4.736 28.751 -43.808 1.00 35.00 179 LEU A N 1
ATOM 1402 C CA . LEU A 1 179 ? 3.591 29.673 -43.914 1.00 35.00 179 LEU A CA 1
ATOM 1403 C C . LEU A 1 179 ? 3.008 29.776 -45.348 1.00 35.00 179 LEU A C 1
ATOM 1405 O O . LEU A 1 179 ? 1.821 30.047 -45.497 1.00 35.00 179 LEU A O 1
ATOM 1409 N N . GLU A 1 180 ? 3.801 29.497 -46.389 1.00 36.03 180 GLU A N 1
ATOM 1410 C CA . GLU A 1 180 ? 3.553 29.782 -47.815 1.00 36.03 180 GLU A CA 1
ATOM 1411 C C . GLU A 1 180 ? 3.684 28.555 -48.741 1.00 36.03 180 GLU A C 1
ATOM 1413 O O . GLU A 1 180 ? 3.594 28.687 -49.962 1.00 36.03 180 GLU A O 1
ATOM 1418 N N . ALA A 1 181 ? 3.788 27.324 -48.219 1.00 43.44 181 ALA A N 1
ATOM 1419 C CA . ALA A 1 181 ? 3.646 26.102 -49.038 1.00 43.44 181 ALA A CA 1
ATOM 1420 C C . ALA A 1 181 ? 2.247 25.941 -49.693 1.00 43.44 181 ALA A C 1
ATOM 1422 O O . ALA A 1 181 ? 1.961 24.924 -50.319 1.00 43.44 181 ALA A O 1
ATOM 1423 N N . VAL A 1 182 ? 1.381 26.953 -49.571 1.00 40.59 182 VAL A N 1
ATOM 1424 C CA . VAL A 1 182 ? 0.077 27.085 -50.235 1.00 40.59 182 VAL A CA 1
ATOM 1425 C C . VAL A 1 182 ? 0.123 28.088 -51.410 1.00 40.59 182 VAL A C 1
ATOM 1427 O O . VAL A 1 182 ? -0.869 28.234 -52.114 1.00 40.59 182 VAL A O 1
ATOM 1430 N N . GLN A 1 183 ? 1.254 28.754 -51.689 1.00 29.77 183 GLN A N 1
ATOM 1431 C CA . GLN A 1 183 ? 1.313 29.795 -52.731 1.00 29.77 183 GLN A CA 1
ATOM 1432 C C . GLN A 1 183 ? 2.595 29.829 -53.580 1.00 29.77 183 GLN A C 1
ATOM 1434 O O . GLN A 1 183 ? 2.911 30.850 -54.194 1.00 29.77 183 GLN A O 1
ATOM 1439 N N . TRP A 1 184 ? 3.316 28.712 -53.707 1.00 38.00 184 TRP A N 1
ATOM 1440 C CA . TRP A 1 184 ? 4.368 28.613 -54.725 1.00 38.00 184 TRP A CA 1
ATOM 1441 C C . TRP A 1 184 ? 3.750 28.378 -56.107 1.00 38.00 184 TRP A C 1
ATOM 1443 O O . TRP A 1 184 ? 3.268 27.290 -56.412 1.00 38.00 184 TRP A O 1
ATOM 1453 N N . LYS A 1 185 ? 3.734 29.473 -56.882 1.00 30.58 185 LYS A N 1
ATOM 1454 C CA . LYS A 1 185 ? 3.178 29.673 -58.227 1.00 30.58 185 LYS A CA 1
ATOM 1455 C C . LYS A 1 185 ? 2.975 28.392 -59.040 1.00 30.58 185 LYS A C 1
ATOM 1457 O O . LYS A 1 185 ? 3.926 27.720 -59.436 1.00 30.58 185 LYS A O 1
ATOM 1462 N N . GLU A 1 186 ? 1.714 28.186 -59.409 1.00 32.94 186 GLU A N 1
ATOM 1463 C CA . GLU A 1 186 ? 1.309 27.722 -60.733 1.00 32.94 186 GLU A CA 1
ATOM 1464 C C . GLU A 1 186 ? 2.061 28.531 -61.803 1.00 32.94 186 GLU A C 1
ATOM 1466 O O . GLU A 1 186 ? 1.594 29.547 -62.307 1.00 32.94 186 GLU A O 1
ATOM 1471 N N . THR A 1 187 ? 3.283 28.132 -62.122 1.00 31.48 187 THR A N 1
ATOM 1472 C CA . THR A 1 187 ? 3.789 28.302 -63.477 1.00 31.48 187 THR A CA 1
ATOM 1473 C C . THR A 1 187 ? 3.620 26.955 -64.139 1.00 31.48 187 THR A C 1
ATOM 1475 O O . THR A 1 187 ? 4.220 25.966 -63.715 1.00 31.48 187 THR A O 1
ATOM 1478 N N . GLU A 1 188 ? 2.712 26.942 -65.108 1.00 39.09 188 GLU A N 1
ATOM 1479 C CA . GLU A 1 188 ? 2.519 25.910 -66.114 1.00 39.09 188 GLU A CA 1
ATOM 1480 C C . GLU A 1 188 ? 3.885 25.404 -66.612 1.00 39.09 188 GLU A C 1
ATOM 1482 O O . GLU A 1 188 ? 4.535 26.026 -67.444 1.00 39.09 188 GLU A O 1
ATOM 1487 N N . GLU A 1 189 ? 4.348 24.275 -66.077 1.00 40.00 189 GLU A N 1
ATOM 1488 C CA . GLU A 1 189 ? 5.157 23.339 -66.854 1.00 40.00 189 GLU A CA 1
ATOM 1489 C C . GLU A 1 189 ? 4.144 22.324 -67.398 1.00 40.00 189 GLU A C 1
ATOM 1491 O O . GLU A 1 189 ? 3.487 21.604 -66.636 1.00 40.00 189 GLU A O 1
ATOM 1496 N N . GLU A 1 190 ? 3.944 22.368 -68.714 1.00 36.91 190 GLU A N 1
ATOM 1497 C CA . GLU A 1 190 ? 3.026 21.528 -69.479 1.00 36.91 190 GLU A CA 1
ATOM 1498 C C . GLU A 1 190 ? 3.193 20.039 -69.112 1.00 36.91 190 GLU A C 1
ATOM 1500 O O . GLU A 1 190 ? 4.273 19.468 -69.252 1.00 36.91 190 GLU A O 1
ATOM 1505 N N . GLY A 1 191 ? 2.106 19.391 -68.666 1.00 44.56 191 GLY A N 1
ATOM 1506 C CA . GLY A 1 191 ? 1.958 17.931 -68.773 1.00 44.56 191 GLY A CA 1
ATOM 1507 C C . GLY A 1 191 ? 1.747 17.096 -67.501 1.00 44.56 191 GLY A C 1
ATOM 1508 O O . GLY A 1 191 ? 1.508 15.900 -67.643 1.00 44.56 191 GLY A O 1
ATOM 1509 N N . VAL A 1 192 ? 1.776 17.646 -66.276 1.00 44.22 192 VAL A N 1
ATOM 1510 C CA . VAL A 1 192 ? 1.572 16.836 -65.044 1.00 44.22 192 VAL A CA 1
ATOM 1511 C C . VAL A 1 192 ? 0.339 17.298 -64.264 1.00 44.22 192 VAL A C 1
ATOM 1513 O O . VAL A 1 192 ? 0.410 18.213 -63.446 1.00 44.22 192 VAL A O 1
ATOM 1516 N N . THR A 1 193 ? -0.802 16.652 -64.513 1.00 41.84 193 THR A N 1
ATOM 1517 C CA . THR A 1 193 ? -2.127 17.018 -63.971 1.00 41.84 193 THR A CA 1
ATOM 1518 C C . THR A 1 193 ? -2.453 16.447 -62.582 1.00 41.84 193 THR A C 1
ATOM 1520 O O . THR A 1 193 ? -3.521 16.743 -62.059 1.00 41.84 193 THR A O 1
ATOM 1523 N N . ASP A 1 194 ? -1.569 15.660 -61.955 1.00 49.56 194 ASP A N 1
ATOM 1524 C CA . ASP A 1 194 ? -1.805 15.068 -60.624 1.00 49.56 194 ASP A CA 1
ATOM 1525 C C . ASP A 1 194 ? -0.514 15.103 -59.775 1.00 49.56 194 ASP A C 1
ATOM 1527 O O . ASP A 1 194 ? 0.306 14.184 -59.819 1.00 49.56 194 ASP A O 1
ATOM 1531 N N . LYS A 1 195 ? -0.274 16.210 -59.053 1.00 55.66 195 LYS A N 1
ATOM 1532 C CA . LYS A 1 195 ? 0.900 16.381 -58.170 1.00 55.66 195 LYS A CA 1
ATOM 1533 C C . LYS A 1 195 ? 0.539 15.966 -56.739 1.00 55.66 195 LYS A C 1
ATOM 1535 O O . LYS A 1 195 ? -0.286 16.615 -56.099 1.00 55.66 195 LYS A O 1
ATOM 1540 N N . ARG A 1 196 ? 1.184 14.919 -56.211 1.00 66.56 196 ARG A N 1
ATOM 1541 C CA . ARG A 1 196 ? 1.067 14.501 -54.796 1.00 66.56 196 ARG A CA 1
ATOM 1542 C C . ARG A 1 196 ? 2.238 15.057 -53.984 1.00 66.56 196 ARG A C 1
ATOM 1544 O O . ARG A 1 196 ? 3.347 15.119 -54.505 1.00 66.56 196 ARG A O 1
ATOM 1551 N N . LEU A 1 197 ? 2.011 15.459 -52.732 1.00 72.38 197 LEU A N 1
ATOM 1552 C CA . LEU A 1 197 ? 3.034 16.048 -51.855 1.00 72.38 197 LEU A CA 1
ATOM 1553 C C . LEU A 1 197 ? 3.266 15.156 -50.630 1.00 72.38 197 LEU A C 1
ATOM 1555 O O . LEU A 1 197 ? 2.342 14.949 -49.851 1.00 72.38 197 LEU A O 1
ATOM 1559 N N . LEU A 1 198 ? 4.498 14.686 -50.434 1.00 79.69 198 LEU A N 1
ATOM 1560 C CA . LEU A 1 198 ? 4.899 13.841 -49.307 1.00 79.69 198 LEU A CA 1
ATOM 1561 C C . LEU A 1 198 ? 5.947 14.546 -48.435 1.00 79.69 198 LEU A C 1
ATOM 1563 O O . LEU A 1 198 ? 6.963 15.034 -48.934 1.00 79.69 198 LEU A O 1
ATOM 1567 N N . PHE A 1 199 ? 5.734 14.546 -47.120 1.00 79.75 199 PHE A N 1
ATOM 1568 C CA . PHE A 1 199 ? 6.716 15.005 -46.138 1.00 79.75 199 PHE A CA 1
ATOM 1569 C C . PHE A 1 199 ? 7.473 13.818 -45.537 1.00 79.75 199 PHE A C 1
ATOM 1571 O O . PHE A 1 199 ? 6.859 12.898 -45.003 1.00 79.75 199 PHE A O 1
ATOM 1578 N N . LEU A 1 200 ? 8.804 13.859 -45.563 1.00 84.12 200 LEU A N 1
ATOM 1579 C CA . LEU A 1 200 ? 9.661 12.906 -44.855 1.00 84.12 200 LEU A CA 1
ATOM 1580 C C . LEU A 1 200 ? 10.411 13.638 -43.743 1.00 84.12 200 LEU A C 1
ATOM 1582 O O . LEU A 1 200 ? 11.053 14.654 -43.996 1.00 84.12 200 LEU A O 1
ATOM 1586 N N . CYS A 1 201 ? 10.328 13.140 -42.513 1.00 83.12 201 CYS A N 1
ATOM 1587 C CA . CYS A 1 201 ? 10.923 13.780 -41.342 1.00 83.12 201 CYS A CA 1
ATOM 1588 C C . CYS A 1 201 ? 11.936 12.850 -40.663 1.00 83.12 201 CYS A C 1
ATOM 1590 O O . CYS A 1 201 ? 11.553 11.784 -40.186 1.00 83.12 201 CYS A O 1
ATOM 1592 N N . ASP A 1 202 ? 13.199 13.268 -40.570 1.00 83.81 202 ASP A N 1
ATOM 1593 C CA . ASP A 1 202 ? 14.234 12.624 -39.748 1.00 83.81 202 ASP A CA 1
ATOM 1594 C C . ASP A 1 202 ? 14.307 13.349 -38.393 1.00 83.81 202 ASP A C 1
ATOM 1596 O O . ASP A 1 202 ? 14.836 14.456 -38.284 1.00 83.81 202 ASP A O 1
ATOM 1600 N N . GLY A 1 203 ? 13.724 12.755 -37.354 1.00 79.94 203 GLY A N 1
ATOM 1601 C CA . GLY A 1 203 ? 13.506 13.359 -36.036 1.00 79.94 203 GLY A CA 1
ATOM 1602 C C . GLY A 1 203 ? 12.061 13.824 -35.804 1.00 79.94 203 GLY A C 1
ATOM 1603 O O . GLY A 1 203 ? 11.250 13.915 -36.723 1.00 79.94 203 GLY A O 1
ATOM 1604 N N . SER A 1 204 ? 11.716 14.098 -34.541 1.00 76.00 204 SER A N 1
ATOM 1605 C CA . SER A 1 204 ? 10.339 14.405 -34.139 1.00 76.00 204 SER A CA 1
ATOM 1606 C C . SER A 1 204 ? 9.948 15.880 -34.346 1.00 76.00 204 SER A C 1
ATOM 1608 O O . SER A 1 204 ? 10.569 16.743 -33.712 1.00 76.00 204 SER A O 1
ATOM 1610 N N . PRO A 1 205 ? 8.892 16.184 -35.127 1.00 74.19 205 PRO A N 1
ATOM 1611 C CA . PRO A 1 205 ? 8.340 17.533 -35.228 1.00 74.19 205 PRO A CA 1
ATOM 1612 C C . PRO A 1 205 ? 7.434 17.889 -34.035 1.00 74.19 205 PRO A C 1
ATOM 1614 O O . PRO A 1 205 ? 7.029 17.027 -33.257 1.00 74.19 205 PRO A O 1
ATOM 1617 N N . ASP A 1 206 ? 7.068 19.167 -33.900 1.00 67.81 206 ASP A N 1
ATOM 1618 C CA . ASP A 1 206 ? 6.111 19.619 -32.873 1.00 67.81 206 ASP A CA 1
ATOM 1619 C C . ASP A 1 206 ? 4.635 19.401 -33.269 1.00 67.81 206 ASP A C 1
ATOM 1621 O O . ASP A 1 206 ? 3.754 19.417 -32.409 1.00 67.81 206 ASP A O 1
ATOM 1625 N N . MET A 1 207 ? 4.343 19.170 -34.555 1.00 63.22 207 MET A N 1
ATOM 1626 C CA . MET A 1 207 ? 2.978 18.996 -35.069 1.00 63.22 207 MET A CA 1
ATOM 1627 C C . MET A 1 207 ? 2.932 18.012 -36.249 1.00 63.22 207 MET A C 1
ATOM 1629 O O . MET A 1 207 ? 3.879 17.932 -37.031 1.00 63.22 207 MET A O 1
ATOM 1633 N N . THR A 1 208 ? 1.824 17.278 -36.399 1.00 64.62 208 THR A N 1
ATOM 1634 C CA . THR A 1 208 ? 1.590 16.356 -37.528 1.00 64.62 208 THR A CA 1
ATOM 1635 C C . THR A 1 208 ? 1.192 17.106 -38.798 1.00 64.62 208 THR A C 1
ATOM 1637 O O . THR A 1 208 ? 0.421 18.066 -38.737 1.00 64.62 208 THR A O 1
ATOM 1640 N N . ARG A 1 209 ? 1.656 16.629 -39.958 1.00 65.75 209 ARG A N 1
ATOM 1641 C CA . ARG A 1 209 ? 1.258 17.109 -41.294 1.00 65.75 209 ARG A CA 1
ATOM 1642 C C . ARG A 1 209 ? 0.542 15.993 -42.058 1.00 65.75 209 ARG A C 1
ATOM 1644 O O . ARG A 1 209 ? 0.761 14.824 -41.755 1.00 65.75 209 ARG A O 1
ATOM 1651 N N . ARG A 1 210 ? -0.299 16.354 -43.035 1.00 65.31 210 ARG A N 1
ATOM 1652 C CA . ARG A 1 210 ? -0.916 15.384 -43.956 1.00 65.31 210 ARG A CA 1
ATOM 1653 C C . ARG A 1 210 ? 0.140 14.792 -44.884 1.00 65.31 210 ARG A C 1
ATOM 1655 O O . ARG A 1 210 ? 1.015 15.531 -45.328 1.00 65.31 210 ARG A O 1
ATOM 1662 N N . GLN A 1 211 ? 0.013 13.499 -45.177 1.00 72.44 211 GLN A N 1
ATOM 1663 C CA . GLN A 1 211 ? 0.966 12.721 -45.973 1.00 72.44 211 GLN A CA 1
ATOM 1664 C C . GLN A 1 211 ? 2.398 12.906 -45.457 1.00 72.44 211 GLN A C 1
ATOM 1666 O O . GLN A 1 211 ? 3.269 13.434 -46.145 1.00 72.44 211 GLN A O 1
ATOM 1671 N N . CYS A 1 212 ? 2.620 12.521 -44.199 1.00 80.25 212 CYS A N 1
ATOM 1672 C CA . CYS A 1 212 ? 3.918 12.631 -43.539 1.00 80.25 212 CYS A CA 1
ATOM 1673 C C . CYS A 1 212 ? 4.424 11.267 -43.054 1.00 80.25 212 CYS A C 1
ATOM 1675 O O . CYS A 1 212 ? 3.661 10.502 -42.465 1.00 80.25 212 CYS A O 1
ATOM 1677 N N . VAL A 1 213 ? 5.714 10.988 -43.244 1.00 86.38 213 VAL A N 1
ATOM 1678 C CA . VAL A 1 213 ? 6.411 9.855 -42.620 1.00 86.38 213 VAL A CA 1
ATOM 1679 C C . VAL A 1 213 ? 7.470 10.386 -41.667 1.00 86.38 213 VAL A C 1
ATOM 1681 O O . VAL A 1 213 ? 8.329 11.175 -42.063 1.00 86.38 213 VAL A O 1
ATOM 1684 N N . VAL A 1 214 ? 7.412 9.957 -40.408 1.00 86.69 214 VAL A N 1
ATOM 1685 C CA . VAL A 1 214 ? 8.319 10.413 -39.349 1.00 86.69 214 VAL A CA 1
ATOM 1686 C C . VAL A 1 214 ? 9.203 9.264 -38.882 1.00 86.69 214 VAL A C 1
ATOM 1688 O O . VAL A 1 214 ? 8.714 8.273 -38.346 1.00 86.69 214 VAL A O 1
ATOM 1691 N N . PHE A 1 215 ? 10.513 9.427 -39.036 1.00 88.62 215 PHE A N 1
ATOM 1692 C CA . PHE A 1 215 ? 11.539 8.508 -38.557 1.00 88.62 215 PHE A CA 1
ATOM 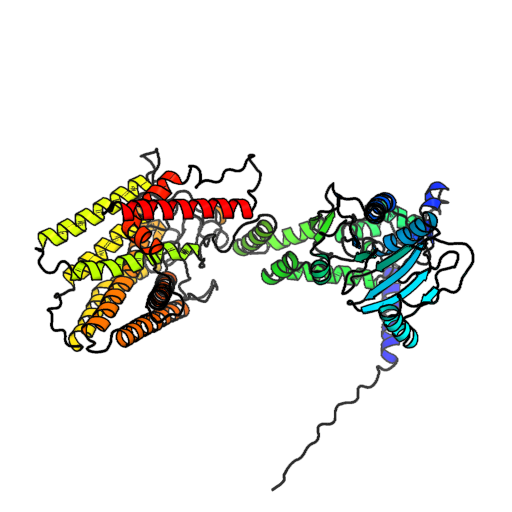1693 C C . PHE A 1 215 ? 12.141 9.092 -37.284 1.00 88.62 215 PHE A C 1
ATOM 1695 O O . PHE A 1 215 ? 12.828 10.109 -37.324 1.00 88.62 215 PHE A O 1
ATOM 1702 N N . THR A 1 216 ? 11.861 8.500 -36.126 1.00 84.81 216 THR A N 1
ATOM 1703 C CA . THR A 1 216 ? 12.319 9.074 -34.851 1.00 84.81 216 THR A CA 1
ATOM 1704 C C . THR A 1 216 ? 12.621 8.012 -33.811 1.00 84.81 216 THR A C 1
ATOM 1706 O O . THR A 1 216 ? 11.990 6.957 -33.750 1.00 84.81 216 THR A O 1
ATOM 1709 N N . ASP A 1 217 ? 13.563 8.322 -32.927 1.00 81.69 217 ASP A N 1
ATOM 1710 C CA . ASP A 1 217 ? 13.728 7.589 -31.677 1.00 81.69 217 ASP A CA 1
ATOM 1711 C C . ASP A 1 217 ? 12.470 7.744 -30.792 1.00 81.69 217 ASP A C 1
ATOM 1713 O O . ASP A 1 217 ? 11.748 8.746 -30.922 1.00 81.69 217 ASP A O 1
ATOM 1717 N N . PRO A 1 218 ? 12.190 6.785 -29.889 1.00 74.00 218 PRO A N 1
ATOM 1718 C CA . PRO A 1 218 ? 11.083 6.866 -28.944 1.00 74.00 218 PRO A CA 1
ATOM 1719 C C . PRO A 1 218 ? 11.139 8.159 -28.120 1.00 74.00 218 PRO A C 1
ATOM 1721 O O . PRO A 1 218 ? 11.987 8.327 -27.250 1.00 74.00 218 PRO A O 1
ATOM 1724 N N . ASN A 1 219 ? 10.221 9.090 -28.396 1.00 69.62 219 ASN A N 1
ATOM 1725 C CA . ASN A 1 219 ? 10.173 10.399 -27.744 1.00 69.62 219 ASN A CA 1
ATOM 1726 C C . ASN A 1 219 ? 8.807 10.620 -27.079 1.00 69.62 219 ASN A C 1
ATOM 1728 O O . ASN A 1 219 ? 7.773 10.666 -27.750 1.00 69.62 219 ASN A O 1
ATOM 1732 N N . LYS A 1 220 ? 8.798 10.822 -25.752 1.00 67.62 220 LYS A N 1
ATOM 1733 C CA . LYS A 1 220 ? 7.585 11.070 -24.950 1.00 67.62 220 LYS A CA 1
ATOM 1734 C C . LYS A 1 220 ? 6.770 12.256 -25.474 1.00 67.62 220 LYS A C 1
ATOM 1736 O O . LYS A 1 220 ? 5.545 12.186 -25.428 1.00 67.62 220 LYS A O 1
ATOM 1741 N N . ARG A 1 221 ? 7.412 13.327 -25.969 1.00 70.19 221 ARG A N 1
ATOM 1742 C CA . ARG A 1 221 ? 6.732 14.510 -26.536 1.00 70.19 221 ARG A CA 1
ATOM 1743 C C . ARG A 1 221 ? 6.052 14.182 -27.858 1.00 70.19 221 ARG A C 1
ATOM 1745 O O . ARG A 1 221 ? 4.860 14.447 -27.976 1.00 70.19 221 ARG A O 1
ATOM 1752 N N . TRP A 1 222 ? 6.766 13.541 -28.786 1.00 71.88 222 TRP A N 1
ATOM 1753 C CA . TRP A 1 222 ? 6.189 13.107 -30.062 1.00 71.88 222 TRP A CA 1
ATOM 1754 C C . TRP A 1 222 ? 5.036 12.137 -29.847 1.00 71.88 222 TRP A C 1
ATOM 1756 O O . TRP A 1 222 ? 3.969 12.347 -30.404 1.00 71.88 222 TRP A O 1
ATOM 1766 N N . ARG A 1 223 ? 5.179 11.178 -28.920 1.00 68.50 223 ARG A N 1
ATOM 1767 C CA . ARG A 1 223 ? 4.078 10.290 -28.522 1.00 68.50 223 ARG A CA 1
ATOM 1768 C C . ARG A 1 223 ? 2.845 11.063 -28.049 1.00 68.50 223 ARG A C 1
ATOM 1770 O O . ARG A 1 223 ? 1.735 10.610 -28.289 1.00 68.50 223 ARG A O 1
ATOM 1777 N N . LYS A 1 224 ? 2.981 12.226 -27.387 1.00 69.31 224 LYS A N 1
ATOM 1778 C CA . LYS A 1 224 ? 1.809 13.046 -27.005 1.00 69.31 224 LYS A CA 1
ATOM 1779 C C . LYS A 1 224 ? 1.087 13.662 -28.197 1.00 69.31 224 LYS A C 1
ATOM 1781 O O . LYS A 1 224 ? -0.110 13.904 -28.092 1.00 69.31 224 LYS A O 1
ATOM 1786 N N . VAL A 1 225 ? 1.816 13.935 -29.271 1.00 66.81 225 VAL A N 1
ATOM 1787 C CA . VAL A 1 225 ? 1.293 14.520 -30.507 1.00 66.81 225 VAL A CA 1
ATOM 1788 C C . VAL A 1 225 ? 0.740 13.419 -31.413 1.00 66.81 225 VAL A C 1
ATOM 1790 O O . VAL A 1 225 ? -0.363 13.552 -31.932 1.00 66.81 225 VAL A O 1
ATOM 1793 N N . SER A 1 226 ? 1.438 12.285 -31.512 1.00 66.00 226 SER A N 1
ATOM 1794 C CA . SER A 1 226 ? 1.014 11.114 -32.280 1.00 66.00 226 SER A CA 1
ATOM 1795 C C . SER A 1 226 ? -0.129 10.341 -31.617 1.00 66.00 226 SER A C 1
ATOM 1797 O O . SER A 1 226 ? -0.766 9.562 -32.297 1.00 66.00 226 SER A O 1
ATOM 1799 N N . ARG A 1 227 ? -0.439 10.592 -30.332 1.00 52.47 227 ARG A N 1
ATOM 1800 C CA . ARG A 1 227 ? -1.331 9.865 -29.387 1.00 52.47 227 ARG A CA 1
ATOM 1801 C C . ARG A 1 227 ? -2.713 9.377 -29.863 1.00 52.47 227 ARG A C 1
ATOM 1803 O O . ARG A 1 227 ? -3.350 8.649 -29.110 1.00 52.47 227 ARG A O 1
ATOM 1810 N N . LYS A 1 228 ? -3.203 9.758 -31.047 1.00 52.53 228 LYS A N 1
ATOM 1811 C CA . LYS A 1 228 ? -4.361 9.100 -31.698 1.00 52.53 228 LYS A CA 1
ATOM 1812 C C . LYS A 1 228 ? -3.966 7.884 -32.551 1.00 52.53 228 LYS A C 1
ATOM 1814 O O . LYS A 1 228 ? -4.838 7.153 -32.999 1.00 52.53 228 LYS A O 1
ATOM 1819 N N . LEU A 1 229 ? -2.670 7.677 -32.741 1.00 49.88 229 LEU A N 1
ATOM 1820 C CA . LEU A 1 229 ? -2.011 6.628 -33.493 1.00 49.88 229 LEU A CA 1
ATOM 1821 C C . LEU A 1 229 ? -0.901 6.096 -32.572 1.00 49.88 229 LEU A C 1
ATOM 1823 O O . LEU A 1 229 ? 0.030 6.817 -32.196 1.00 49.88 229 LEU A O 1
ATOM 1827 N N . TYR A 1 230 ? -1.029 4.849 -32.128 1.00 53.31 230 TYR A N 1
ATOM 1828 C CA . TYR A 1 230 ? 0.115 4.102 -31.604 1.00 53.31 230 TYR A CA 1
ATOM 1829 C C . TYR A 1 230 ? 1.249 4.197 -32.646 1.00 53.31 230 TYR A C 1
ATOM 1831 O O . TYR A 1 230 ? 0.935 4.286 -33.831 1.00 53.31 230 TYR A O 1
ATOM 1839 N N . CYS A 1 231 ? 2.529 4.266 -32.240 1.00 58.03 231 CYS A N 1
ATOM 1840 C CA . CYS A 1 231 ? 3.642 4.208 -33.204 1.00 58.03 231 CYS A CA 1
ATOM 1841 C C . CYS A 1 231 ? 3.353 3.087 -34.207 1.00 58.03 231 CYS A C 1
ATOM 1843 O O . CYS A 1 231 ? 3.079 1.975 -33.770 1.00 58.03 231 CYS A O 1
ATOM 1845 N N . ASP A 1 232 ? 3.349 3.389 -35.505 1.00 70.88 232 ASP A N 1
ATOM 1846 C CA . ASP A 1 232 ? 2.802 2.444 -36.476 1.00 70.88 232 ASP A CA 1
ATOM 1847 C C . ASP A 1 232 ? 3.711 1.224 -36.620 1.00 70.88 232 ASP A C 1
ATOM 1849 O O . ASP A 1 232 ? 3.208 0.106 -36.669 1.00 70.88 232 ASP A O 1
ATOM 1853 N N . TYR A 1 233 ? 5.036 1.438 -36.617 1.00 85.38 233 TYR A N 1
ATOM 1854 C CA . TYR A 1 233 ? 6.019 0.365 -36.765 1.00 85.38 233 TYR A CA 1
ATOM 1855 C C . TYR A 1 233 ? 7.310 0.611 -35.971 1.00 85.38 233 TYR A C 1
ATOM 1857 O O . TYR A 1 233 ? 7.829 1.733 -35.913 1.00 85.38 233 TYR A O 1
ATOM 1865 N N . TYR A 1 234 ? 7.867 -0.461 -35.409 1.00 85.62 234 TYR A N 1
ATOM 1866 C CA . TYR A 1 234 ? 9.156 -0.485 -34.721 1.00 85.62 234 TYR A CA 1
ATOM 1867 C C . TYR A 1 234 ? 10.168 -1.342 -35.472 1.00 85.62 234 TYR A C 1
ATOM 1869 O O . TYR A 1 234 ? 9.940 -2.520 -35.688 1.00 85.62 234 TYR A O 1
ATOM 1877 N N . MET A 1 235 ? 11.304 -0.756 -35.839 1.00 88.50 235 MET A N 1
ATOM 1878 C CA . MET A 1 235 ? 12.349 -1.408 -36.626 1.00 88.50 235 MET A CA 1
ATOM 1879 C C . MET A 1 235 ? 13.250 -2.309 -35.753 1.00 88.50 235 MET A C 1
ATOM 1881 O O . MET A 1 235 ? 13.580 -1.912 -34.630 1.00 88.50 235 MET A O 1
ATOM 1885 N N . PRO A 1 236 ? 13.685 -3.488 -36.247 1.00 89.94 236 PRO A N 1
ATOM 1886 C CA . PRO A 1 236 ? 14.504 -4.422 -35.478 1.00 89.94 236 PRO A CA 1
ATOM 1887 C C . PRO A 1 236 ? 15.969 -3.972 -35.339 1.00 89.94 236 PRO A C 1
ATOM 1889 O O . PRO A 1 236 ? 16.499 -3.196 -36.148 1.00 89.94 236 PRO A O 1
ATOM 1892 N N . LEU A 1 237 ? 16.634 -4.519 -34.317 1.00 90.06 237 LEU A N 1
ATOM 1893 C CA . LEU A 1 237 ? 18.086 -4.440 -34.108 1.00 90.06 237 LEU A CA 1
ATOM 1894 C C . LEU A 1 237 ? 18.851 -5.116 -35.259 1.00 90.06 237 LEU A C 1
ATOM 1896 O O . LEU A 1 237 ? 18.252 -5.832 -36.064 1.00 90.06 237 LEU A O 1
ATOM 1900 N N . TRP A 1 238 ? 20.156 -4.863 -35.358 1.00 91.62 238 TRP A N 1
ATOM 1901 C CA . TRP A 1 238 ? 21.024 -5.561 -36.309 1.00 91.62 238 TRP A CA 1
ATOM 1902 C C . TRP A 1 238 ? 21.434 -6.927 -35.771 1.00 91.62 238 TRP A C 1
ATOM 1904 O O . TRP A 1 238 ? 21.690 -7.063 -34.572 1.00 91.62 238 TRP A O 1
ATOM 1914 N N . THR A 1 239 ? 21.535 -7.918 -36.653 1.00 90.75 239 THR A N 1
ATOM 1915 C CA . THR A 1 239 ? 22.168 -9.202 -36.316 1.00 90.75 239 THR A CA 1
ATOM 1916 C C . THR A 1 239 ? 23.694 -9.083 -36.388 1.00 90.75 239 THR A C 1
ATOM 1918 O O . THR A 1 239 ? 24.228 -8.167 -37.016 1.00 90.75 239 THR A O 1
ATOM 1921 N N . LEU A 1 240 ? 24.416 -9.995 -35.727 1.00 89.38 240 LEU A N 1
ATOM 1922 C CA . LEU A 1 240 ? 25.882 -10.027 -35.799 1.00 89.38 240 LEU A CA 1
ATOM 1923 C C . LEU A 1 240 ? 26.358 -10.216 -37.249 1.00 89.38 240 LEU A C 1
ATOM 1925 O O . LEU A 1 240 ? 27.253 -9.498 -37.692 1.00 89.38 240 LEU A O 1
ATOM 1929 N N . ASP A 1 241 ? 25.689 -11.103 -37.988 1.00 89.25 241 ASP A N 1
ATOM 1930 C CA . ASP A 1 241 ? 25.984 -11.383 -39.394 1.00 89.25 241 ASP A CA 1
ATOM 1931 C C . ASP A 1 241 ? 25.772 -10.135 -40.270 1.00 89.25 241 ASP A C 1
ATOM 1933 O O . ASP A 1 241 ? 26.649 -9.785 -41.057 1.00 89.25 241 ASP A O 1
ATOM 1937 N N . GLU A 1 242 ? 24.667 -9.394 -40.075 1.00 90.00 242 GLU A N 1
ATOM 1938 C CA . GLU A 1 242 ? 24.410 -8.132 -40.791 1.00 90.00 242 GLU A CA 1
ATOM 1939 C C . GLU A 1 242 ? 25.515 -7.092 -40.531 1.00 90.00 242 GLU A C 1
ATOM 1941 O O . GLU A 1 242 ? 25.885 -6.340 -41.433 1.00 90.00 242 GLU A O 1
ATOM 1946 N N . LEU A 1 243 ? 26.041 -7.017 -39.301 1.00 90.00 243 LEU A N 1
ATOM 1947 C CA . LEU A 1 243 ? 27.089 -6.057 -38.936 1.00 90.00 243 LEU A CA 1
ATOM 1948 C C . LEU A 1 243 ? 28.440 -6.408 -39.568 1.00 90.00 243 LEU A C 1
ATOM 1950 O O . LEU A 1 243 ? 29.120 -5.512 -40.071 1.00 90.00 243 LEU A O 1
ATOM 1954 N N . GLN A 1 244 ? 28.823 -7.685 -39.543 1.00 90.56 244 GLN A N 1
ATOM 1955 C CA . GLN A 1 244 ? 30.074 -8.173 -40.137 1.00 90.56 244 GLN A CA 1
ATOM 1956 C C . GLN A 1 244 ? 30.042 -8.068 -41.666 1.00 90.56 244 GLN A C 1
ATOM 1958 O O . GLN A 1 244 ? 30.998 -7.586 -42.284 1.00 90.56 244 GLN A O 1
ATOM 1963 N N . GLU A 1 245 ? 28.910 -8.423 -42.281 1.00 88.50 245 GLU A N 1
ATOM 1964 C CA . GLU A 1 245 ? 28.692 -8.258 -43.719 1.00 88.50 245 GLU A CA 1
ATOM 1965 C C . GLU A 1 245 ? 28.782 -6.776 -44.114 1.00 88.50 245 GLU A C 1
ATOM 1967 O O . GLU A 1 245 ? 29.532 -6.420 -45.026 1.00 88.50 245 GLU A O 1
ATOM 1972 N N . ALA A 1 246 ? 28.106 -5.883 -43.383 1.00 87.81 246 ALA A N 1
ATOM 1973 C CA . ALA A 1 246 ? 28.160 -4.449 -43.658 1.00 87.81 246 ALA A CA 1
ATOM 1974 C C . ALA A 1 246 ? 29.571 -3.862 -43.501 1.00 87.81 246 ALA A C 1
ATOM 1976 O O . ALA A 1 246 ? 29.983 -3.056 -44.336 1.00 87.81 246 ALA A O 1
ATOM 1977 N N . ALA A 1 247 ? 30.326 -4.265 -42.473 1.00 87.00 247 ALA A N 1
ATOM 1978 C CA . ALA A 1 247 ? 31.705 -3.817 -42.276 1.00 87.00 247 ALA A CA 1
ATOM 1979 C C . ALA A 1 247 ? 32.621 -4.261 -43.427 1.00 87.00 247 ALA A C 1
ATOM 1981 O O . ALA A 1 247 ? 33.419 -3.462 -43.923 1.00 87.00 247 ALA A O 1
ATOM 1982 N N . THR A 1 248 ? 32.455 -5.501 -43.891 1.00 87.12 248 THR A N 1
ATOM 1983 C CA . THR A 1 248 ? 33.224 -6.065 -45.008 1.00 87.12 248 THR A CA 1
ATOM 1984 C C . THR A 1 248 ? 32.903 -5.349 -46.320 1.00 87.12 248 THR A C 1
ATOM 1986 O O . THR A 1 248 ? 33.807 -4.915 -47.034 1.00 87.12 248 THR A O 1
ATOM 1989 N N . LEU A 1 249 ? 31.616 -5.172 -46.627 1.00 85.25 249 LEU A N 1
ATOM 1990 C CA . LEU A 1 249 ? 31.158 -4.562 -47.878 1.00 85.25 249 LEU A CA 1
ATOM 1991 C C . LEU A 1 249 ? 31.471 -3.066 -47.964 1.00 85.25 249 LEU A C 1
ATOM 1993 O O . LEU A 1 249 ? 31.833 -2.574 -49.033 1.00 85.25 249 LEU A O 1
ATOM 1997 N N . LEU A 1 250 ? 31.374 -2.345 -46.846 1.00 83.62 250 LEU A N 1
ATOM 1998 C CA . LEU A 1 250 ? 31.735 -0.926 -46.768 1.00 83.62 250 LEU A CA 1
ATOM 1999 C C . LEU A 1 250 ? 33.244 -0.705 -46.561 1.00 83.62 250 LEU A C 1
ATOM 2001 O O . LEU A 1 250 ? 33.689 0.442 -46.521 1.00 83.62 250 LEU A O 1
ATOM 2005 N N . ASN A 1 251 ? 34.033 -1.784 -46.479 1.00 83.44 251 ASN A N 1
ATOM 2006 C CA . ASN A 1 251 ? 35.485 -1.769 -46.301 1.00 83.44 251 ASN A CA 1
ATOM 2007 C C . ASN A 1 251 ? 35.929 -0.971 -45.059 1.00 83.44 251 ASN A C 1
ATOM 2009 O O . ASN A 1 251 ? 36.848 -0.147 -45.112 1.00 83.44 251 ASN A O 1
ATOM 2013 N N . TYR A 1 252 ? 35.242 -1.185 -43.936 1.00 84.81 252 TYR A N 1
ATOM 2014 C CA . TYR A 1 252 ? 35.591 -0.553 -42.668 1.00 84.81 252 TYR A CA 1
ATOM 2015 C C . TYR A 1 252 ? 36.849 -1.193 -42.062 1.00 84.81 252 TYR A C 1
ATOM 2017 O O . TYR A 1 252 ? 36.961 -2.417 -42.035 1.00 84.81 252 TYR A O 1
ATOM 2025 N N . PRO A 1 253 ? 37.789 -0.401 -41.512 1.00 84.56 253 PRO A N 1
ATOM 2026 C CA . PRO A 1 253 ? 38.998 -0.901 -40.857 1.00 84.56 253 PRO A CA 1
ATOM 2027 C C . PRO A 1 253 ? 38.708 -1.423 -39.434 1.00 84.56 253 PRO A C 1
ATOM 2029 O O . PRO A 1 253 ? 39.306 -0.964 -38.463 1.00 84.56 253 PRO A O 1
ATOM 2032 N N . ILE A 1 254 ? 37.756 -2.346 -39.287 1.00 84.31 254 ILE A N 1
ATOM 2033 C CA . ILE A 1 254 ? 37.360 -2.952 -38.007 1.00 84.31 254 ILE A CA 1
ATOM 2034 C C . ILE A 1 254 ? 37.439 -4.474 -38.160 1.00 84.31 254 ILE A C 1
ATOM 2036 O O . ILE A 1 254 ? 36.960 -5.011 -39.153 1.00 84.31 254 ILE A O 1
ATOM 2040 N N . SER A 1 255 ? 38.042 -5.171 -37.194 1.00 88.38 255 SER A N 1
ATOM 2041 C CA . SER A 1 255 ? 38.076 -6.638 -37.186 1.00 88.38 255 SER A CA 1
ATOM 2042 C C . SER A 1 255 ? 36.749 -7.242 -36.720 1.00 88.38 255 SER A C 1
ATOM 2044 O O . SER A 1 255 ? 36.076 -6.691 -35.844 1.00 88.38 255 SER A O 1
ATOM 2046 N N . ASP A 1 256 ? 36.415 -8.423 -37.241 1.00 88.31 256 ASP A N 1
ATOM 2047 C CA . ASP A 1 256 ? 35.205 -9.162 -36.855 1.00 88.31 256 ASP A CA 1
ATOM 2048 C C . ASP A 1 256 ? 35.157 -9.478 -35.352 1.00 88.31 256 ASP A C 1
ATOM 2050 O O . ASP A 1 256 ? 34.088 -9.416 -34.740 1.00 88.31 256 ASP A O 1
ATOM 2054 N N . ASP A 1 257 ? 36.316 -9.731 -34.733 1.00 86.62 257 ASP A N 1
ATOM 2055 C CA . ASP A 1 257 ? 36.439 -9.962 -33.288 1.00 86.62 257 ASP A CA 1
ATOM 2056 C C . ASP A 1 257 ? 36.034 -8.728 -32.470 1.00 86.62 257 ASP A C 1
ATOM 2058 O O . ASP A 1 257 ? 35.354 -8.837 -31.447 1.00 86.62 257 ASP A O 1
ATOM 2062 N N . LEU A 1 258 ? 36.411 -7.531 -32.933 1.00 87.75 258 LEU A N 1
ATOM 2063 C CA . LEU A 1 258 ? 36.048 -6.283 -32.268 1.00 87.75 258 LEU A CA 1
ATOM 2064 C C . LEU A 1 258 ? 34.554 -5.974 -32.440 1.00 87.75 258 LEU A C 1
ATOM 2066 O O . LEU A 1 258 ? 33.923 -5.486 -31.498 1.00 87.75 258 LEU A O 1
ATOM 2070 N N . ILE A 1 259 ? 33.976 -6.283 -33.606 1.00 88.50 259 ILE A N 1
ATOM 2071 C CA . ILE A 1 259 ? 32.528 -6.165 -33.847 1.00 88.50 259 ILE A CA 1
ATOM 2072 C C . ILE A 1 259 ? 31.770 -7.087 -32.893 1.00 88.50 259 ILE A C 1
ATOM 2074 O O . ILE A 1 259 ? 30.836 -6.634 -32.232 1.00 88.50 259 ILE A O 1
ATOM 2078 N N . LYS A 1 260 ? 32.209 -8.342 -32.753 1.00 89.38 260 LYS A N 1
ATOM 2079 C CA . LYS A 1 260 ? 31.607 -9.308 -31.829 1.00 89.38 260 LYS A CA 1
ATOM 2080 C C . LYS A 1 260 ? 31.679 -8.836 -30.374 1.00 89.38 260 LYS A C 1
ATOM 2082 O O . LYS A 1 260 ? 30.654 -8.798 -29.699 1.00 89.38 260 LYS A O 1
ATOM 2087 N N . ALA A 1 261 ? 32.843 -8.373 -29.916 1.00 86.56 261 ALA A N 1
ATOM 2088 C CA . ALA A 1 261 ? 33.005 -7.856 -28.554 1.00 86.56 261 ALA A CA 1
ATOM 2089 C C . ALA A 1 261 ? 32.113 -6.630 -28.267 1.00 86.56 261 ALA A C 1
ATOM 2091 O O . ALA A 1 261 ? 31.634 -6.438 -27.148 1.00 86.56 261 ALA A O 1
ATOM 2092 N N . ARG A 1 262 ? 31.876 -5.773 -29.270 1.00 89.12 262 ARG A N 1
ATOM 2093 C CA . ARG A 1 262 ? 30.948 -4.636 -29.147 1.00 89.12 262 ARG A CA 1
ATOM 2094 C C . ARG A 1 262 ? 29.488 -5.077 -29.207 1.00 89.12 262 ARG A C 1
ATOM 2096 O O . ARG A 1 262 ? 28.673 -4.523 -28.471 1.00 89.12 262 ARG A O 1
ATOM 2103 N N . PHE A 1 263 ? 29.164 -6.074 -30.024 1.00 88.75 263 PHE A N 1
ATOM 2104 C CA . PHE A 1 263 ? 27.829 -6.660 -30.110 1.00 88.75 263 PHE A CA 1
ATOM 2105 C C . PHE A 1 263 ? 27.397 -7.269 -28.772 1.00 88.75 263 PHE A C 1
ATOM 2107 O O . PHE A 1 263 ? 26.290 -6.998 -28.315 1.00 88.75 263 PHE A O 1
ATOM 2114 N N . GLU A 1 264 ? 28.290 -7.992 -28.094 1.00 86.50 264 GLU A N 1
ATOM 2115 C CA . GLU A 1 264 ? 28.037 -8.553 -26.758 1.00 86.50 264 GLU A CA 1
ATOM 2116 C C . GLU A 1 264 ? 27.725 -7.470 -25.710 1.00 86.50 264 GLU A C 1
ATOM 2118 O O . GLU A 1 264 ? 26.950 -7.709 -24.789 1.00 86.50 264 GLU A O 1
ATOM 2123 N N . LYS A 1 265 ? 28.266 -6.253 -25.860 1.00 85.69 265 LYS A N 1
ATOM 2124 C CA . LYS A 1 265 ? 27.996 -5.128 -24.947 1.00 85.69 265 LYS A CA 1
ATOM 2125 C C . LYS A 1 265 ? 26.735 -4.345 -25.312 1.00 85.69 265 LYS A C 1
ATOM 2127 O O . LYS A 1 265 ? 25.952 -4.025 -24.420 1.00 85.69 265 LYS A O 1
ATOM 2132 N N . PHE A 1 266 ? 26.548 -4.021 -26.592 1.00 86.06 266 PHE A N 1
ATOM 2133 C CA . PHE A 1 266 ? 25.538 -3.066 -27.071 1.00 86.06 266 PHE A CA 1
ATOM 2134 C C . PHE A 1 266 ? 24.376 -3.701 -27.853 1.00 86.06 266 PHE A C 1
ATOM 2136 O O . PHE A 1 266 ? 23.537 -2.966 -28.354 1.00 86.06 266 PHE A O 1
ATOM 2143 N N . GLY A 1 267 ? 24.321 -5.027 -28.003 1.00 79.06 267 GLY A N 1
ATOM 2144 C CA . GLY A 1 267 ? 23.166 -5.791 -28.498 1.00 79.06 267 GLY A CA 1
ATOM 2145 C C . GLY A 1 267 ? 22.565 -5.322 -29.825 1.00 79.06 267 GLY A C 1
ATOM 2146 O O . GLY A 1 267 ? 21.389 -4.975 -29.893 1.00 79.06 267 GLY A O 1
ATOM 2147 N N . GLY A 1 268 ? 23.364 -5.306 -30.893 1.00 85.75 268 GLY A N 1
ATOM 2148 C CA . GLY A 1 268 ? 22.869 -5.048 -32.253 1.00 85.75 268 GLY A CA 1
ATOM 2149 C C . GLY A 1 268 ? 22.586 -3.580 -32.586 1.00 85.75 268 GLY A C 1
ATOM 2150 O O . GLY A 1 268 ? 21.958 -3.284 -33.608 1.00 85.75 268 GLY A O 1
ATOM 2151 N N . VAL A 1 269 ? 23.041 -2.632 -31.761 1.00 89.44 269 VAL A N 1
ATOM 2152 C CA . VAL A 1 269 ? 22.998 -1.211 -32.119 1.00 89.44 269 VAL A CA 1
ATOM 2153 C C . VAL A 1 269 ? 24.199 -0.854 -33.002 1.00 89.44 269 VAL A C 1
ATOM 2155 O O . VAL A 1 269 ? 25.344 -0.778 -32.555 1.00 89.44 269 VAL A O 1
ATOM 2158 N N . ALA A 1 270 ? 23.932 -0.647 -34.295 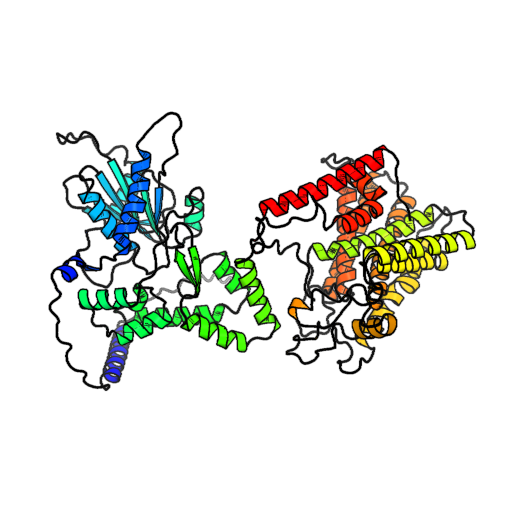1.00 88.00 270 ALA A N 1
ATOM 2159 C CA . ALA A 1 270 ? 24.967 -0.489 -35.318 1.00 88.00 270 ALA A CA 1
ATOM 2160 C C . ALA A 1 270 ? 25.887 0.720 -35.107 1.00 88.00 270 ALA A C 1
ATOM 2162 O O . ALA A 1 270 ? 27.076 0.631 -35.403 1.00 88.00 270 ALA A O 1
ATOM 2163 N N . ARG A 1 271 ? 25.362 1.837 -34.588 1.00 86.88 271 ARG A N 1
ATOM 2164 C CA . ARG A 1 271 ? 26.148 3.054 -34.326 1.00 86.88 271 ARG A CA 1
ATOM 2165 C C . ARG A 1 271 ? 27.315 2.788 -33.374 1.00 86.88 271 ARG A C 1
ATOM 2167 O O . ARG A 1 271 ? 28.422 3.243 -33.629 1.00 86.88 271 ARG A O 1
ATOM 2174 N N . GLU A 1 272 ? 27.076 2.048 -32.302 1.00 87.12 272 GLU A N 1
ATOM 2175 C CA . GLU A 1 272 ? 28.076 1.722 -31.290 1.00 87.12 272 GLU A CA 1
ATOM 2176 C C . GLU A 1 272 ? 28.974 0.567 -31.758 1.00 87.12 272 GLU A C 1
ATOM 2178 O O . GLU A 1 272 ? 30.186 0.605 -31.536 1.00 87.12 272 GLU A O 1
ATOM 2183 N N . CYS A 1 273 ? 28.416 -0.425 -32.464 1.00 87.25 273 CYS A N 1
ATOM 2184 C CA . CYS A 1 273 ? 29.178 -1.576 -32.961 1.00 87.25 273 CYS A CA 1
ATOM 2185 C C . CYS A 1 273 ? 30.173 -1.191 -34.073 1.00 87.25 273 CYS A C 1
ATOM 2187 O O . CYS A 1 273 ? 31.345 -1.568 -34.009 1.00 87.25 273 CYS A O 1
ATOM 2189 N N . LEU A 1 274 ? 29.738 -0.386 -35.047 1.00 87.00 274 LEU A N 1
ATOM 2190 C CA . LEU A 1 274 ? 30.515 -0.003 -36.235 1.00 87.00 274 LEU A CA 1
ATOM 2191 C C . LEU A 1 274 ? 31.212 1.364 -36.108 1.00 87.00 274 LEU A C 1
ATOM 2193 O O . LEU A 1 274 ? 31.714 1.890 -37.097 1.00 87.00 274 LEU A O 1
ATOM 2197 N N . SER A 1 275 ? 31.256 1.950 -34.906 1.00 84.56 275 SER A N 1
ATOM 2198 C CA . SER A 1 275 ? 31.926 3.234 -34.654 1.00 84.56 275 SER A CA 1
ATOM 2199 C C . SER A 1 275 ? 33.405 3.173 -35.050 1.00 84.56 275 SER A C 1
ATOM 2201 O O . SER A 1 275 ? 34.172 2.393 -34.470 1.00 84.56 275 SER A O 1
ATOM 2203 N N . LEU A 1 276 ? 33.814 4.040 -35.979 1.00 82.25 276 LEU A N 1
ATOM 2204 C CA . LEU A 1 276 ? 35.208 4.178 -36.419 1.00 82.25 276 LEU A CA 1
ATOM 2205 C C . LEU A 1 276 ? 36.026 5.055 -35.461 1.00 82.25 276 LEU A C 1
ATOM 2207 O O . LEU A 1 276 ? 37.234 4.871 -35.335 1.00 82.25 276 LEU A O 1
ATOM 2211 N N . ASP A 1 277 ? 35.371 5.975 -34.743 1.00 81.94 277 ASP A N 1
ATOM 2212 C CA . ASP A 1 277 ? 36.032 6.841 -33.767 1.00 81.94 277 ASP A CA 1
ATOM 2213 C C . ASP A 1 277 ? 36.211 6.124 -32.403 1.00 81.94 277 ASP A C 1
ATOM 2215 O O . ASP A 1 277 ? 35.224 5.759 -31.739 1.00 81.94 277 ASP A O 1
ATOM 2219 N N . PRO A 1 278 ? 37.458 5.925 -31.925 1.00 77.81 278 PRO A N 1
ATOM 2220 C CA . PRO A 1 278 ? 37.719 5.346 -30.609 1.00 77.81 278 PRO A CA 1
ATOM 2221 C C . PRO A 1 278 ? 37.202 6.220 -29.452 1.00 77.81 278 PRO A C 1
ATOM 2223 O O . PRO A 1 278 ? 36.920 5.707 -28.368 1.00 77.81 278 PRO A O 1
ATOM 2226 N N . VAL A 1 279 ? 37.042 7.532 -29.648 1.00 82.75 279 VAL A N 1
ATOM 2227 C CA . VAL A 1 279 ? 36.490 8.451 -28.640 1.00 82.75 279 VAL A CA 1
ATOM 2228 C C . VAL A 1 279 ? 34.990 8.223 -28.458 1.00 82.75 279 VAL A C 1
ATOM 2230 O O . VAL A 1 279 ? 34.512 8.192 -27.320 1.00 82.75 279 VAL A O 1
ATOM 2233 N N . VAL A 1 280 ? 34.250 8.039 -29.555 1.00 79.06 280 VAL A N 1
ATOM 2234 C CA . VAL A 1 280 ? 32.796 7.802 -29.536 1.00 79.06 280 VAL A CA 1
ATOM 2235 C C . VAL A 1 280 ? 32.480 6.457 -28.884 1.00 79.06 280 VAL A C 1
ATOM 2237 O O . VAL A 1 280 ? 31.668 6.405 -27.958 1.00 79.06 280 VAL A O 1
ATOM 2240 N N . SER A 1 281 ? 33.193 5.397 -29.269 1.00 79.69 281 SER A N 1
ATOM 2241 C CA . SER A 1 281 ? 33.025 4.064 -28.670 1.00 79.69 281 SER A CA 1
ATOM 2242 C C . SER A 1 281 ? 33.367 4.038 -27.171 1.00 79.69 281 SER A C 1
ATOM 2244 O O . SER A 1 281 ? 32.559 3.574 -26.365 1.00 79.69 281 SER A O 1
ATOM 2246 N N . LYS A 1 282 ? 34.494 4.636 -26.746 1.00 82.50 282 LYS A N 1
ATOM 2247 C CA . LYS A 1 282 ? 34.848 4.744 -25.313 1.00 82.50 282 LYS A CA 1
ATOM 2248 C C . LYS A 1 282 ? 33.844 5.582 -24.517 1.00 82.50 282 LYS A C 1
ATOM 2250 O O . LYS A 1 282 ? 33.639 5.341 -23.326 1.00 82.50 282 LYS A O 1
ATOM 2255 N N . LYS A 1 283 ? 33.219 6.589 -25.134 1.00 85.94 283 LYS A N 1
ATOM 2256 C CA . LYS A 1 283 ? 32.159 7.377 -24.492 1.00 85.94 283 LYS A CA 1
ATOM 2257 C C . LYS A 1 283 ? 30.900 6.536 -24.269 1.00 85.94 283 LYS A C 1
ATOM 2259 O O . LYS A 1 283 ? 30.363 6.583 -23.165 1.00 85.94 283 LYS A O 1
ATOM 2264 N N . ALA A 1 284 ? 30.480 5.751 -25.260 1.00 81.88 284 ALA A N 1
ATOM 2265 C CA . ALA A 1 284 ? 29.333 4.851 -25.139 1.00 81.88 284 ALA A CA 1
ATOM 2266 C C . ALA A 1 284 ? 29.524 3.834 -23.998 1.00 81.88 284 ALA A C 1
ATOM 2268 O O . ALA A 1 284 ? 28.630 3.658 -23.173 1.00 81.88 284 ALA A O 1
ATOM 2269 N N . GLU A 1 285 ? 30.720 3.250 -23.862 1.00 82.69 285 GLU A N 1
ATOM 2270 C CA . GLU A 1 285 ? 31.036 2.333 -22.752 1.00 82.69 285 GLU A CA 1
ATOM 2271 C C . GLU A 1 285 ? 30.966 3.014 -21.373 1.00 82.69 285 GLU A C 1
ATOM 2273 O O . GLU A 1 285 ? 30.447 2.448 -20.402 1.00 82.69 285 GLU A O 1
ATOM 2278 N N . ARG A 1 286 ? 31.462 4.256 -21.270 1.00 84.50 286 ARG A N 1
ATOM 2279 C CA . ARG A 1 286 ? 31.363 5.054 -20.036 1.00 84.50 286 ARG A CA 1
ATOM 2280 C C . ARG A 1 286 ? 29.911 5.375 -19.690 1.00 84.50 286 ARG A C 1
ATOM 2282 O O . ARG A 1 286 ? 29.541 5.292 -18.518 1.00 84.50 286 ARG A O 1
ATOM 2289 N N . ASP A 1 287 ? 29.104 5.735 -20.684 1.00 82.69 287 ASP A N 1
ATOM 2290 C CA . ASP A 1 287 ? 27.691 6.065 -20.497 1.00 82.69 287 ASP A CA 1
ATOM 2291 C C . ASP A 1 287 ? 26.875 4.826 -20.092 1.00 82.69 287 ASP A C 1
ATOM 2293 O O . ASP A 1 287 ? 26.087 4.917 -19.146 1.00 82.69 287 ASP A O 1
ATOM 2297 N N . LEU A 1 288 ? 27.133 3.660 -20.699 1.00 83.44 288 LEU A N 1
ATOM 2298 C CA . LEU A 1 288 ? 26.569 2.369 -20.285 1.00 83.44 288 LEU A CA 1
ATOM 2299 C C . LEU A 1 288 ? 26.887 2.081 -18.810 1.00 83.44 288 LEU A C 1
ATOM 2301 O O . LEU A 1 288 ? 25.981 1.917 -17.991 1.00 83.44 288 LEU A O 1
ATOM 2305 N N . THR A 1 289 ? 28.168 2.135 -18.439 1.00 81.75 289 THR A N 1
ATOM 2306 C CA . THR A 1 289 ? 28.616 1.887 -17.056 1.00 81.75 289 THR A CA 1
ATOM 2307 C C . THR A 1 289 ? 27.965 2.858 -16.067 1.00 81.75 289 THR A C 1
ATOM 2309 O O . THR A 1 289 ? 27.561 2.481 -14.964 1.00 81.75 289 THR A O 1
ATOM 2312 N N . LYS A 1 290 ? 27.828 4.131 -16.453 1.00 82.69 290 LYS A N 1
ATOM 2313 C CA . LYS A 1 290 ? 27.178 5.158 -15.635 1.00 82.69 290 LYS A CA 1
ATOM 2314 C C . LYS A 1 290 ? 25.692 4.863 -15.416 1.00 82.69 290 LYS A C 1
ATOM 2316 O O . LYS A 1 290 ? 25.219 5.031 -14.294 1.00 82.69 290 LYS A O 1
ATOM 2321 N N . GLN A 1 291 ? 24.966 4.425 -16.444 1.00 78.12 291 GLN A N 1
ATOM 2322 C CA . GLN A 1 291 ? 23.551 4.065 -16.310 1.00 78.12 291 GLN A CA 1
ATOM 2323 C C . GLN A 1 291 ? 23.366 2.800 -15.465 1.00 78.12 291 GLN A C 1
ATOM 2325 O O . GLN A 1 291 ? 22.521 2.791 -14.572 1.00 78.12 291 GLN A O 1
ATOM 2330 N N . MET A 1 292 ? 24.226 1.794 -15.642 1.00 76.62 292 MET A N 1
ATOM 2331 C CA . MET A 1 292 ? 24.249 0.595 -14.792 1.00 76.62 292 MET A CA 1
ATOM 2332 C C . MET A 1 292 ? 24.532 0.928 -13.322 1.00 76.62 292 MET A C 1
ATOM 2334 O O . MET A 1 292 ? 23.974 0.311 -12.423 1.00 76.62 292 MET A O 1
ATOM 2338 N N . ASN A 1 293 ? 25.379 1.925 -13.043 1.00 75.38 293 ASN A N 1
ATOM 2339 C CA . ASN A 1 293 ? 25.591 2.407 -11.676 1.00 75.38 293 ASN A CA 1
ATOM 2340 C C . ASN A 1 293 ? 24.338 3.063 -11.083 1.00 75.38 293 ASN A C 1
ATOM 2342 O O . ASN A 1 293 ? 24.089 2.930 -9.887 1.00 75.38 293 ASN A O 1
ATOM 2346 N N . ALA A 1 294 ? 23.570 3.771 -11.907 1.00 74.19 294 ALA A N 1
ATOM 2347 C CA . ALA A 1 294 ? 22.436 4.568 -11.462 1.00 74.19 294 ALA A CA 1
ATOM 2348 C C . ALA A 1 294 ? 21.140 3.752 -11.283 1.00 74.19 294 ALA A C 1
ATOM 2350 O O . ALA A 1 294 ? 20.264 4.177 -10.539 1.00 74.19 294 ALA A O 1
ATOM 2351 N N . ILE A 1 295 ? 21.023 2.576 -11.912 1.00 70.06 295 ILE A N 1
ATOM 2352 C CA . ILE A 1 295 ? 19.802 1.748 -11.916 1.00 70.06 295 ILE A CA 1
ATOM 2353 C C . ILE A 1 295 ? 19.398 1.205 -10.531 1.00 70.06 295 ILE A C 1
ATOM 2355 O O . ILE A 1 295 ? 18.243 0.867 -10.307 1.00 70.06 295 ILE A O 1
ATOM 2359 N N . PHE A 1 296 ? 20.335 1.149 -9.580 1.00 66.38 296 PHE A N 1
ATOM 2360 C CA . PHE A 1 296 ? 20.080 0.664 -8.219 1.00 66.38 296 PHE A CA 1
ATOM 2361 C C . PHE A 1 296 ? 19.423 1.709 -7.307 1.00 66.38 296 PHE A C 1
ATOM 2363 O O . PHE A 1 296 ? 19.156 1.412 -6.144 1.00 66.38 296 PHE A O 1
ATOM 2370 N N . ASP A 1 297 ? 19.182 2.923 -7.806 1.00 67.06 297 ASP A N 1
ATOM 2371 C CA . ASP A 1 297 ? 18.287 3.886 -7.169 1.00 67.06 297 ASP A CA 1
ATOM 2372 C C . ASP A 1 297 ? 16.854 3.649 -7.692 1.00 67.06 297 ASP A C 1
ATOM 2374 O O . ASP A 1 297 ? 16.610 3.831 -8.891 1.00 67.06 297 ASP A O 1
ATOM 2378 N N . PRO A 1 298 ? 15.887 3.282 -6.825 1.00 61.22 298 PRO A N 1
ATOM 2379 C CA . PRO A 1 298 ? 14.499 3.042 -7.223 1.00 61.22 298 PRO A CA 1
ATOM 2380 C C . PRO A 1 298 ? 13.862 4.218 -7.973 1.00 61.22 298 PRO A C 1
ATOM 2382 O O . PRO A 1 298 ? 13.034 4.013 -8.861 1.00 61.22 298 PRO A O 1
ATOM 2385 N N . ASN A 1 299 ? 14.254 5.460 -7.664 1.00 63.97 299 ASN A N 1
ATOM 2386 C CA . ASN A 1 299 ? 13.738 6.641 -8.356 1.00 63.97 299 ASN A CA 1
ATOM 2387 C C . ASN A 1 299 ? 14.304 6.758 -9.769 1.00 63.97 299 ASN A C 1
ATOM 2389 O O . ASN A 1 299 ? 13.582 7.141 -10.691 1.00 63.97 299 ASN A O 1
ATOM 2393 N N . VAL A 1 300 ? 15.581 6.415 -9.948 1.00 66.44 300 VAL A N 1
ATOM 2394 C CA . VAL A 1 300 ? 16.231 6.410 -11.259 1.00 66.44 300 VAL A CA 1
ATOM 2395 C C . VAL A 1 300 ? 15.671 5.283 -12.113 1.00 66.44 300 VAL A C 1
ATOM 2397 O O . VAL A 1 300 ? 15.307 5.542 -13.255 1.00 66.44 300 VAL A O 1
ATOM 2400 N N . LEU A 1 301 ? 15.508 4.076 -11.563 1.00 64.75 301 LEU A N 1
ATOM 2401 C CA . LEU A 1 301 ? 14.891 2.961 -12.282 1.00 64.75 301 LEU A CA 1
ATOM 2402 C C . LEU A 1 301 ? 13.446 3.279 -12.673 1.00 64.75 301 LEU A C 1
ATOM 2404 O O . LEU A 1 301 ? 13.072 3.110 -13.829 1.00 64.75 301 LEU A O 1
ATOM 2408 N N . ARG A 1 302 ? 12.653 3.847 -11.757 1.00 62.72 302 ARG A N 1
ATOM 2409 C CA . ARG A 1 302 ? 11.294 4.306 -12.063 1.00 62.72 302 ARG A CA 1
ATOM 2410 C C . ARG A 1 302 ? 11.285 5.352 -13.177 1.00 62.72 302 ARG A C 1
ATOM 2412 O O . ARG A 1 302 ? 10.415 5.311 -14.043 1.00 62.72 302 ARG A O 1
ATOM 2419 N N . LYS A 1 303 ? 12.246 6.279 -13.179 1.00 64.94 303 LYS A N 1
ATOM 2420 C CA . LYS A 1 303 ? 12.386 7.286 -14.236 1.00 64.94 303 LYS A CA 1
ATOM 2421 C C . LYS A 1 303 ? 12.773 6.651 -15.579 1.00 64.94 303 LYS A C 1
ATOM 2423 O O . LYS A 1 303 ? 12.177 6.980 -16.601 1.00 64.94 303 LYS A O 1
ATOM 2428 N N . LEU A 1 304 ? 13.718 5.713 -15.571 1.00 63.00 304 LEU A N 1
ATOM 2429 C CA . LEU A 1 304 ? 14.178 4.986 -16.757 1.00 63.00 304 LEU A CA 1
ATOM 2430 C C . LEU A 1 304 ? 13.056 4.129 -17.370 1.00 63.00 304 LEU A C 1
ATOM 2432 O O . LEU A 1 304 ? 12.828 4.213 -18.576 1.00 63.00 304 LEU A O 1
ATOM 2436 N N . LEU A 1 305 ? 12.317 3.379 -16.543 1.00 57.31 305 LEU A N 1
ATOM 2437 C CA . LEU A 1 305 ? 11.234 2.486 -16.973 1.00 57.31 305 LEU A CA 1
ATOM 2438 C C . LEU A 1 305 ? 9.958 3.235 -17.387 1.00 57.31 305 LEU A C 1
ATOM 2440 O O . LEU A 1 305 ? 9.354 2.893 -18.402 1.00 57.31 305 LEU A O 1
ATOM 2444 N N . LEU A 1 306 ? 9.534 4.261 -16.634 1.00 56.69 306 LEU A N 1
ATOM 2445 C CA . LEU A 1 306 ? 8.257 4.954 -16.884 1.00 56.69 306 LEU A CA 1
ATOM 2446 C C . LEU A 1 306 ? 8.371 6.149 -17.835 1.00 56.69 306 LEU A C 1
ATOM 2448 O O . LEU A 1 306 ? 7.383 6.530 -18.470 1.00 56.69 306 LEU A O 1
ATOM 2452 N N . GLU A 1 307 ? 9.531 6.807 -17.915 1.00 54.09 307 GLU A N 1
ATOM 2453 C CA . GLU A 1 307 ? 9.684 8.004 -18.752 1.00 54.09 307 GLU A CA 1
ATOM 2454 C C . GLU A 1 307 ? 10.281 7.718 -20.129 1.00 54.09 307 GLU A C 1
ATOM 2456 O O . GLU A 1 307 ? 10.241 8.615 -20.976 1.00 54.09 307 GLU A O 1
ATOM 2461 N N . HIS A 1 308 ? 10.751 6.483 -20.375 1.00 52.78 308 HIS A N 1
ATOM 2462 C CA . HIS A 1 308 ? 11.422 6.062 -21.612 1.00 52.78 308 HIS A CA 1
ATOM 2463 C C . HIS A 1 308 ? 12.519 7.053 -22.053 1.00 52.78 308 HIS A C 1
ATOM 2465 O O . HIS A 1 308 ? 12.760 7.241 -23.248 1.00 52.78 308 HIS A O 1
ATOM 2471 N N . GLU A 1 309 ? 13.173 7.735 -21.104 1.00 51.66 309 GLU A N 1
ATOM 2472 C CA . GLU A 1 309 ? 14.300 8.619 -21.403 1.00 51.66 309 GLU A CA 1
ATOM 2473 C C . GLU A 1 309 ? 15.504 7.752 -21.790 1.00 51.66 309 GLU A C 1
ATOM 2475 O O . GLU A 1 309 ? 16.140 7.152 -20.932 1.00 51.66 309 GLU A O 1
ATOM 2480 N N . THR A 1 310 ? 15.755 7.653 -23.102 1.00 55.00 310 THR A N 1
ATOM 2481 C CA . THR A 1 310 ? 16.950 7.120 -23.789 1.00 55.00 310 THR A CA 1
ATOM 2482 C C . THR A 1 310 ? 17.906 6.286 -22.931 1.00 55.00 310 THR A C 1
ATOM 2484 O O . THR A 1 310 ? 19.068 6.650 -22.748 1.00 55.00 310 THR A O 1
ATOM 2487 N N . SER A 1 311 ? 17.450 5.123 -22.478 1.00 59.66 311 SER A N 1
ATOM 2488 C CA . SER A 1 311 ? 18.334 4.074 -21.977 1.00 59.66 311 SER A CA 1
ATOM 2489 C C . SER A 1 311 ? 18.455 2.971 -23.013 1.00 59.66 311 SER A C 1
ATOM 2491 O O . SER A 1 311 ? 18.226 1.806 -22.740 1.00 59.66 311 SER A O 1
ATOM 2493 N N . HIS A 1 312 ? 18.813 3.360 -24.236 1.00 69.75 312 HIS A N 1
ATOM 2494 C CA . HIS A 1 312 ? 19.119 2.408 -25.304 1.00 69.75 312 HIS A CA 1
ATOM 2495 C C . HIS A 1 312 ? 20.352 1.553 -24.987 1.00 69.75 312 HIS A C 1
ATOM 2497 O O . HIS A 1 312 ? 20.616 0.600 -25.691 1.00 69.75 312 HIS A O 1
ATOM 2503 N N . TYR A 1 313 ? 21.087 1.894 -23.925 1.00 77.00 313 TYR A N 1
ATOM 2504 C CA . TYR A 1 313 ? 22.182 1.098 -23.392 1.00 77.00 313 TYR A CA 1
ATOM 2505 C C . TYR A 1 313 ? 21.725 -0.008 -22.431 1.00 77.00 313 TYR A C 1
ATOM 2507 O O . TYR A 1 313 ? 22.442 -0.985 -22.276 1.00 77.00 313 TYR A O 1
ATOM 2515 N N . LEU A 1 314 ? 20.577 0.141 -21.753 1.00 76.56 314 LEU A N 1
ATOM 2516 C CA . LEU A 1 314 ? 20.064 -0.877 -20.823 1.00 76.56 314 LEU A CA 1
ATOM 2517 C C . LEU A 1 314 ? 18.865 -1.633 -21.388 1.00 76.56 314 LEU A C 1
ATOM 2519 O O . LEU A 1 314 ? 18.675 -2.794 -21.043 1.00 76.56 314 LEU A O 1
ATOM 2523 N N . LEU A 1 315 ? 18.060 -0.978 -22.228 1.00 79.12 315 LEU A N 1
ATOM 2524 C CA . LEU A 1 315 ? 16.815 -1.506 -22.767 1.00 79.12 315 LEU A CA 1
ATOM 2525 C C . LEU A 1 315 ? 16.726 -1.285 -24.277 1.00 79.12 315 LEU A C 1
ATOM 2527 O O . LEU A 1 315 ? 16.857 -0.160 -24.770 1.00 79.12 315 LEU A O 1
ATOM 2531 N N . HIS A 1 316 ? 16.410 -2.350 -25.002 1.00 83.75 316 HIS A N 1
ATOM 2532 C CA . HIS A 1 316 ? 16.118 -2.323 -26.427 1.00 83.75 316 HIS A CA 1
ATOM 2533 C C . HIS A 1 316 ? 14.634 -2.531 -26.695 1.00 83.75 316 HIS A C 1
ATOM 2535 O O . HIS A 1 316 ? 13.962 -3.296 -26.013 1.00 83.75 316 HIS A O 1
ATOM 2541 N N . TYR A 1 317 ? 14.124 -1.861 -27.725 1.00 78.56 317 TYR A N 1
ATOM 2542 C CA . TYR A 1 317 ? 12.765 -2.068 -28.210 1.00 78.56 317 TYR A CA 1
ATOM 2543 C C . TYR A 1 317 ? 12.784 -3.169 -29.262 1.00 78.56 317 TYR A C 1
ATOM 2545 O O . TYR A 1 317 ? 13.270 -2.944 -30.372 1.00 78.56 317 TYR A O 1
ATOM 2553 N N . VAL A 1 318 ? 12.261 -4.342 -28.909 1.00 79.62 318 VAL A N 1
ATOM 2554 C CA . VAL A 1 318 ? 12.166 -5.475 -29.830 1.00 79.62 318 VAL A CA 1
ATOM 2555 C C . VAL A 1 318 ? 10.739 -5.536 -30.377 1.00 79.62 318 VAL A C 1
ATOM 2557 O O . VAL A 1 318 ? 9.800 -5.616 -29.582 1.00 79.62 318 VAL A O 1
ATOM 2560 N N . PRO A 1 319 ? 10.545 -5.429 -31.705 1.00 81.56 319 PRO A N 1
ATOM 2561 C CA . PRO A 1 319 ? 9.215 -5.503 -32.298 1.00 81.56 319 PRO A CA 1
ATOM 2562 C C . PRO A 1 319 ? 8.629 -6.915 -32.193 1.00 81.56 319 PRO A C 1
ATOM 2564 O O . PRO A 1 319 ? 9.326 -7.893 -32.467 1.00 81.56 319 PRO A O 1
ATOM 2567 N N . GLU A 1 320 ? 7.343 -7.009 -31.854 1.00 74.00 320 GLU A N 1
ATOM 2568 C CA . GLU A 1 320 ? 6.577 -8.262 -31.912 1.00 74.00 320 GLU A CA 1
ATOM 2569 C C . GLU A 1 320 ? 6.221 -8.651 -33.360 1.00 74.00 320 GLU A C 1
ATOM 2571 O O . GLU A 1 320 ? 6.561 -7.950 -34.317 1.00 74.00 320 GLU A O 1
ATOM 2576 N N . ALA A 1 321 ? 5.535 -9.786 -33.538 1.00 71.56 321 ALA A N 1
ATOM 2577 C CA . ALA A 1 321 ? 5.175 -10.330 -34.850 1.00 71.56 321 ALA A CA 1
ATOM 2578 C C . ALA A 1 321 ? 4.378 -9.348 -35.731 1.00 71.56 321 ALA A C 1
ATOM 2580 O O . ALA A 1 321 ? 4.490 -9.399 -36.953 1.00 71.56 321 ALA A O 1
ATOM 2581 N N . ASP A 1 322 ? 3.608 -8.438 -35.131 1.00 65.25 322 ASP A N 1
ATOM 2582 C CA . ASP A 1 322 ? 2.840 -7.418 -35.850 1.00 65.25 322 ASP A CA 1
ATOM 2583 C C . ASP A 1 322 ? 3.606 -6.105 -36.095 1.00 65.25 322 ASP A C 1
ATOM 2585 O O . ASP A 1 322 ? 3.082 -5.205 -36.753 1.00 65.25 322 ASP A O 1
ATOM 2589 N N . ARG A 1 323 ? 4.847 -5.998 -35.592 1.00 76.38 323 ARG A N 1
ATOM 2590 C CA . ARG A 1 323 ? 5.774 -4.851 -35.685 1.00 76.38 323 ARG A CA 1
ATOM 2591 C C . ARG A 1 323 ? 5.257 -3.526 -35.104 1.00 76.38 323 ARG A C 1
ATOM 2593 O O . ARG A 1 323 ? 6.036 -2.576 -35.000 1.00 76.38 323 ARG A O 1
ATOM 2600 N N . ALA A 1 324 ? 3.984 -3.443 -34.732 1.00 66.38 324 ALA A N 1
ATOM 2601 C CA . ALA A 1 324 ? 3.333 -2.258 -34.182 1.00 66.38 324 ALA A CA 1
ATOM 2602 C C . ALA A 1 324 ? 3.535 -2.158 -32.664 1.00 66.38 324 ALA A C 1
ATOM 2604 O O . ALA A 1 324 ? 3.594 -1.055 -32.108 1.00 66.38 324 ALA A O 1
ATOM 2605 N N . PHE A 1 325 ? 3.700 -3.302 -31.996 1.00 60.62 325 PHE A N 1
ATOM 2606 C CA . PHE A 1 325 ? 4.016 -3.372 -30.574 1.00 60.62 325 PHE A CA 1
ATOM 2607 C C . PHE A 1 325 ? 5.474 -3.748 -30.328 1.00 60.62 325 PHE A C 1
ATOM 2609 O O . PHE A 1 325 ? 6.156 -4.342 -31.166 1.00 60.62 325 PHE A O 1
ATOM 2616 N N . THR A 1 326 ? 5.963 -3.360 -29.151 1.00 67.00 326 THR A N 1
ATOM 2617 C CA . THR A 1 326 ? 7.310 -3.698 -28.692 1.00 67.00 326 THR A CA 1
ATOM 2618 C C . THR A 1 326 ? 7.289 -4.171 -27.268 1.00 67.00 326 THR A C 1
ATOM 2620 O O . THR A 1 326 ? 6.692 -3.506 -26.416 1.00 67.00 326 THR A O 1
ATOM 2623 N N . VAL A 1 327 ? 8.086 -5.196 -27.011 1.00 62.84 327 VAL A N 1
ATOM 2624 C CA . VAL A 1 327 ? 8.496 -5.570 -25.666 1.00 62.84 327 VAL A CA 1
ATOM 2625 C C . VAL A 1 327 ? 9.871 -4.950 -25.421 1.00 62.84 327 VAL A C 1
ATOM 2627 O O . VAL A 1 327 ? 10.787 -5.155 -26.226 1.00 62.84 327 VAL A O 1
ATOM 2630 N N . PRO A 1 328 ? 10.045 -4.135 -24.372 1.00 70.38 328 PRO A N 1
ATOM 2631 C CA . PRO A 1 328 ? 11.361 -3.632 -24.020 1.00 70.38 328 PRO A CA 1
ATOM 2632 C C . PRO A 1 328 ? 12.129 -4.772 -23.347 1.00 70.38 328 PRO A C 1
ATOM 2634 O O . PRO A 1 328 ? 11.674 -5.320 -22.350 1.00 70.38 328 PRO A O 1
ATOM 2637 N N . GLN A 1 329 ? 13.271 -5.145 -23.911 1.00 73.75 329 GLN A N 1
ATOM 2638 C CA . GLN A 1 329 ? 14.131 -6.217 -23.407 1.00 73.75 329 GLN A CA 1
ATOM 2639 C C . GLN A 1 329 ? 15.456 -5.637 -22.923 1.00 73.75 329 GLN A C 1
ATOM 2641 O O . GLN A 1 329 ? 15.839 -4.545 -23.347 1.00 73.75 329 GLN A O 1
ATOM 2646 N N . LEU A 1 330 ? 16.164 -6.354 -22.047 1.00 78.94 330 LEU A N 1
ATOM 2647 C CA . LEU A 1 330 ? 17.523 -5.973 -21.665 1.00 78.94 330 LEU A CA 1
ATOM 2648 C C . LEU A 1 330 ? 18.415 -5.882 -22.908 1.00 78.94 330 LEU A C 1
ATOM 2650 O O . LEU A 1 330 ? 18.294 -6.676 -23.837 1.00 78.94 330 LEU A O 1
ATOM 2654 N N . ALA A 1 331 ? 19.281 -4.869 -22.933 1.00 81.38 331 ALA A N 1
ATOM 2655 C CA . ALA A 1 331 ? 20.048 -4.520 -24.123 1.00 81.38 331 ALA A CA 1
ATOM 2656 C C . ALA A 1 331 ? 20.979 -5.647 -24.591 1.00 81.38 331 ALA A C 1
ATOM 2658 O O . ALA A 1 331 ? 21.120 -5.868 -25.791 1.00 81.38 331 ALA A O 1
ATOM 2659 N N . SER A 1 332 ? 21.617 -6.357 -23.661 1.00 82.50 332 SER A N 1
ATOM 2660 C CA . SER A 1 332 ? 22.548 -7.440 -23.969 1.00 82.50 332 SER A CA 1
ATOM 2661 C C . SER A 1 332 ? 22.722 -8.394 -22.788 1.00 82.50 332 SER A C 1
ATOM 2663 O O . SER A 1 332 ? 22.453 -8.034 -21.639 1.00 82.50 332 SER A O 1
ATOM 2665 N N . GLU A 1 333 ? 23.235 -9.591 -23.073 1.00 78.75 333 GLU A N 1
ATOM 2666 C CA . GLU A 1 333 ? 23.595 -10.597 -22.065 1.00 78.75 333 GLU A CA 1
ATOM 2667 C C . GLU A 1 333 ? 24.641 -10.054 -21.072 1.00 78.75 333 GLU A C 1
ATOM 2669 O O . GLU A 1 333 ? 24.543 -10.284 -19.870 1.00 78.75 333 GLU A O 1
ATOM 2674 N N . PHE A 1 334 ? 25.574 -9.211 -21.536 1.00 80.12 334 PHE A N 1
ATOM 2675 C CA . PHE A 1 334 ? 26.529 -8.517 -20.667 1.00 80.12 334 PHE A CA 1
ATOM 2676 C C . PHE A 1 334 ? 25.841 -7.605 -19.640 1.00 80.12 334 PHE A C 1
ATOM 2678 O O . PHE A 1 334 ? 26.243 -7.533 -18.474 1.00 80.12 334 PHE A O 1
ATOM 2685 N N . VAL A 1 335 ? 24.808 -6.871 -20.068 1.00 78.56 335 VAL A N 1
ATOM 2686 C CA . VAL A 1 335 ? 24.031 -6.010 -19.168 1.00 78.56 335 VAL A CA 1
ATOM 2687 C C . VAL A 1 335 ? 23.275 -6.857 -18.152 1.00 78.56 335 VAL A C 1
ATOM 2689 O O . VAL A 1 335 ? 23.255 -6.500 -16.974 1.00 78.56 335 VAL A O 1
ATOM 2692 N N . GLU A 1 336 ? 22.713 -7.985 -18.577 1.00 72.62 336 GLU A N 1
ATOM 2693 C CA . GLU A 1 336 ? 22.028 -8.931 -17.700 1.00 72.62 336 GLU A CA 1
ATOM 2694 C C . GLU A 1 336 ? 22.965 -9.511 -16.631 1.00 72.62 336 GLU A C 1
ATOM 2696 O O . GLU A 1 336 ? 22.685 -9.370 -15.438 1.00 72.62 336 GLU A O 1
ATOM 2701 N N . GLU A 1 337 ? 24.111 -10.067 -17.025 1.00 77.81 337 GLU A N 1
ATOM 2702 C CA . GLU A 1 337 ? 25.099 -10.650 -16.108 1.00 77.81 337 GLU A CA 1
ATOM 2703 C C . GLU A 1 337 ? 25.573 -9.619 -15.072 1.00 77.81 337 GLU A C 1
ATOM 2705 O O . GLU A 1 337 ? 25.573 -9.863 -13.862 1.00 77.81 337 GLU A O 1
ATOM 2710 N N . LYS A 1 338 ? 25.911 -8.405 -15.518 1.00 75.69 338 LYS A N 1
ATOM 2711 C CA . LYS A 1 338 ? 26.385 -7.344 -14.619 1.00 75.69 338 LYS A CA 1
ATOM 2712 C C . LYS A 1 338 ? 25.293 -6.791 -13.708 1.00 75.69 338 LYS A C 1
ATOM 2714 O O . LYS A 1 338 ? 25.596 -6.347 -12.594 1.00 75.69 338 LYS A O 1
ATOM 2719 N N . LEU A 1 339 ? 24.037 -6.785 -14.155 1.00 73.12 339 LEU A N 1
ATOM 2720 C CA . LEU A 1 339 ? 22.902 -6.475 -13.289 1.00 73.12 339 LEU A CA 1
ATOM 2721 C C . LEU A 1 339 ? 22.743 -7.566 -12.228 1.00 73.12 339 LEU A C 1
ATOM 2723 O O . LEU A 1 339 ? 22.625 -7.224 -11.051 1.00 73.12 339 LEU A O 1
ATOM 2727 N N . GLN A 1 340 ? 22.825 -8.844 -12.605 1.00 71.00 340 GLN A N 1
ATOM 2728 C CA . GLN A 1 340 ? 22.749 -9.978 -11.680 1.00 71.00 340 GLN A CA 1
ATOM 2729 C C . GLN A 1 340 ? 23.871 -9.942 -10.629 1.00 71.00 340 GLN A C 1
ATOM 2731 O O . GLN A 1 340 ? 23.580 -9.969 -9.432 1.00 71.00 340 GLN A O 1
ATOM 2736 N N . GLU A 1 341 ? 25.135 -9.780 -11.035 1.00 76.12 341 GLU A N 1
ATOM 2737 C CA . GLU A 1 341 ? 26.283 -9.652 -10.119 1.00 76.12 341 GLU A CA 1
ATOM 2738 C C . GLU A 1 341 ? 26.061 -8.560 -9.066 1.00 76.12 341 GLU A C 1
ATOM 2740 O O . GLU A 1 341 ? 26.359 -8.726 -7.883 1.00 76.12 341 GLU A O 1
ATOM 2745 N N . ARG A 1 342 ? 25.516 -7.417 -9.480 1.00 71.00 342 ARG A N 1
ATOM 2746 C CA . ARG A 1 342 ? 25.279 -6.297 -8.571 1.00 71.00 342 ARG A CA 1
ATOM 2747 C C . ARG A 1 342 ? 24.044 -6.479 -7.713 1.00 71.00 342 ARG A C 1
ATOM 2749 O O . ARG A 1 342 ? 24.076 -6.063 -6.554 1.00 71.00 342 ARG A O 1
ATOM 2756 N N . MET A 1 343 ? 22.996 -7.122 -8.223 1.00 65.38 343 MET A N 1
ATOM 2757 C CA . MET A 1 343 ? 21.862 -7.543 -7.401 1.00 65.38 343 MET A CA 1
ATOM 2758 C C . MET A 1 343 ? 22.353 -8.402 -6.234 1.00 65.38 343 MET A C 1
ATOM 2760 O O . MET A 1 343 ? 21.925 -8.172 -5.107 1.00 65.38 343 MET A O 1
ATOM 2764 N N . LEU A 1 344 ? 23.339 -9.282 -6.450 1.00 70.00 344 LEU A N 1
ATOM 2765 C CA . LEU A 1 344 ? 23.953 -10.103 -5.396 1.00 70.00 344 LEU A CA 1
ATOM 2766 C C . LEU A 1 344 ? 24.711 -9.311 -4.313 1.00 70.00 344 LEU A C 1
ATOM 2768 O O . LEU A 1 344 ? 24.985 -9.865 -3.249 1.00 70.00 344 LEU A O 1
ATOM 2772 N N . THR A 1 345 ? 25.014 -8.028 -4.528 1.00 70.19 345 THR A N 1
ATOM 2773 C CA . THR A 1 345 ? 25.660 -7.157 -3.522 1.00 70.19 345 THR A CA 1
ATOM 2774 C C . THR A 1 345 ? 24.672 -6.347 -2.676 1.00 70.19 345 THR A C 1
ATOM 2776 O O . THR A 1 345 ? 25.076 -5.685 -1.721 1.00 70.19 345 THR A O 1
ATOM 2779 N N . LYS A 1 346 ? 23.380 -6.360 -3.024 1.00 67.31 346 LYS A N 1
ATOM 2780 C CA . LYS A 1 346 ? 22.325 -5.595 -2.337 1.00 67.31 346 LYS A CA 1
ATOM 2781 C C . LYS A 1 346 ? 21.661 -6.416 -1.236 1.00 67.31 346 LYS A C 1
ATOM 2783 O O . LYS A 1 346 ? 21.672 -7.644 -1.321 1.00 67.31 346 LYS A O 1
ATOM 2788 N N . SER A 1 347 ? 21.064 -5.756 -0.240 1.00 65.38 347 SER A N 1
ATOM 2789 C CA . SER A 1 347 ? 20.271 -6.460 0.778 1.00 65.38 347 SER A CA 1
ATOM 2790 C C . SER A 1 347 ? 19.070 -7.151 0.134 1.00 65.38 347 SER A C 1
ATOM 2792 O O . SER A 1 347 ? 18.609 -6.744 -0.939 1.00 65.38 347 SER A O 1
ATOM 2794 N N . TYR A 1 348 ? 18.553 -8.192 0.784 1.00 66.31 348 TYR A N 1
ATOM 2795 C CA . TYR A 1 348 ? 17.371 -8.914 0.311 1.00 66.31 348 TYR A CA 1
ATOM 2796 C C . TYR A 1 348 ? 16.196 -7.971 -0.013 1.00 66.31 348 TYR A C 1
ATOM 2798 O O . TYR A 1 348 ? 15.599 -8.048 -1.085 1.00 66.31 348 TYR A O 1
ATOM 2806 N N . GLU A 1 349 ? 15.933 -7.009 0.875 1.00 61.28 349 GLU A N 1
ATOM 2807 C CA . GLU A 1 349 ? 14.851 -6.032 0.724 1.00 61.28 349 GLU A CA 1
ATOM 2808 C C . GLU A 1 349 ? 14.992 -5.182 -0.540 1.00 61.28 349 GLU A C 1
ATOM 2810 O O . GLU A 1 349 ? 14.020 -5.004 -1.271 1.00 61.28 349 GLU A O 1
ATOM 2815 N N . GLN A 1 350 ? 16.209 -4.715 -0.828 1.00 65.19 350 GLN A N 1
ATOM 2816 C CA . GLN A 1 350 ? 16.493 -3.892 -2.002 1.00 65.19 350 GLN A CA 1
ATOM 2817 C C . GLN A 1 350 ? 16.334 -4.676 -3.307 1.00 65.19 350 GLN A C 1
ATOM 2819 O O . GLN A 1 350 ? 15.841 -4.126 -4.290 1.00 65.19 350 GLN A O 1
ATOM 2824 N N . ARG A 1 351 ? 16.731 -5.956 -3.333 1.00 67.25 351 ARG A N 1
ATOM 2825 C CA . ARG A 1 351 ? 16.539 -6.825 -4.510 1.00 67.25 351 ARG A CA 1
ATOM 2826 C C . ARG A 1 351 ? 15.063 -7.025 -4.806 1.00 67.25 351 ARG A C 1
ATOM 2828 O O . ARG A 1 351 ? 14.653 -6.988 -5.960 1.00 67.25 351 ARG A O 1
ATOM 2835 N N . GLU A 1 352 ? 14.281 -7.220 -3.757 1.00 64.38 352 GLU A N 1
ATOM 2836 C CA . GLU A 1 352 ? 12.868 -7.530 -3.882 1.00 64.38 352 GLU A CA 1
ATOM 2837 C C . GLU A 1 352 ? 12.036 -6.290 -4.228 1.00 64.38 352 GLU A C 1
ATOM 2839 O O . GLU A 1 352 ? 11.095 -6.388 -5.008 1.00 64.38 352 GLU A O 1
ATOM 2844 N N . ASP A 1 353 ? 12.411 -5.099 -3.755 1.00 64.12 353 ASP A N 1
ATOM 2845 C CA . ASP A 1 353 ? 11.821 -3.844 -4.246 1.00 64.12 353 ASP A CA 1
ATOM 2846 C C . ASP A 1 353 ? 12.098 -3.616 -5.731 1.00 64.12 353 ASP A C 1
ATOM 2848 O O . ASP A 1 353 ? 11.202 -3.205 -6.468 1.00 64.12 353 ASP A O 1
ATOM 2852 N N . LEU A 1 354 ? 13.319 -3.909 -6.187 1.00 63.62 354 LEU A N 1
ATOM 2853 C CA . LEU A 1 354 ? 13.664 -3.818 -7.603 1.00 63.62 354 LEU A CA 1
ATOM 2854 C C . LEU A 1 354 ? 12.886 -4.849 -8.430 1.00 63.62 354 LEU A C 1
ATOM 2856 O O . LEU A 1 354 ? 12.342 -4.483 -9.468 1.00 63.62 354 LEU A O 1
ATOM 2860 N N . ARG A 1 355 ? 12.771 -6.096 -7.950 1.00 64.25 355 ARG A N 1
ATOM 2861 C CA . ARG A 1 355 ? 11.960 -7.145 -8.585 1.00 64.25 355 ARG A CA 1
ATOM 2862 C C . ARG A 1 355 ? 10.501 -6.717 -8.704 1.00 64.25 355 ARG A C 1
ATOM 2864 O O . ARG A 1 355 ? 9.974 -6.708 -9.804 1.00 64.25 355 ARG A O 1
ATOM 2871 N N . ASN A 1 356 ? 9.882 -6.279 -7.608 1.00 61.84 356 ASN A N 1
ATOM 2872 C CA . ASN A 1 356 ? 8.494 -5.816 -7.611 1.00 61.84 356 ASN A CA 1
ATOM 2873 C C . ASN A 1 356 ? 8.295 -4.602 -8.527 1.00 61.84 356 ASN A C 1
ATOM 2875 O O . ASN A 1 356 ? 7.251 -4.477 -9.156 1.00 61.84 356 ASN A O 1
ATOM 2879 N N . LEU A 1 357 ? 9.276 -3.698 -8.627 1.00 60.25 357 LEU A N 1
ATOM 2880 C CA . LEU A 1 357 ? 9.191 -2.570 -9.553 1.00 60.25 357 LEU A CA 1
ATOM 2881 C C . LEU A 1 357 ? 9.229 -3.037 -11.017 1.00 60.25 357 LEU A C 1
ATOM 2883 O O . LEU A 1 357 ? 8.468 -2.511 -11.828 1.00 60.25 357 LEU A O 1
ATOM 2887 N N . ILE A 1 358 ? 10.068 -4.026 -11.335 1.00 57.47 358 ILE A N 1
ATOM 2888 C CA . ILE A 1 358 ? 10.153 -4.653 -12.662 1.00 57.47 358 ILE A CA 1
ATOM 2889 C C . ILE A 1 358 ? 8.856 -5.418 -12.971 1.00 57.47 358 ILE A C 1
ATOM 2891 O O . ILE A 1 358 ? 8.236 -5.174 -13.999 1.00 57.47 358 ILE A O 1
ATOM 2895 N N . GLU A 1 359 ? 8.369 -6.240 -12.044 1.00 53.03 359 GLU A N 1
ATOM 2896 C CA . GLU A 1 359 ? 7.115 -6.990 -12.193 1.00 53.03 359 GLU A CA 1
ATOM 2897 C C . GLU A 1 359 ? 5.892 -6.063 -12.276 1.00 53.03 359 GLU A C 1
ATOM 2899 O O . GLU A 1 359 ? 4.989 -6.309 -13.061 1.00 53.03 359 GLU A O 1
ATOM 2904 N N . SER A 1 360 ? 5.863 -4.942 -11.544 1.00 50.91 360 SER A N 1
ATOM 2905 C CA . SER A 1 360 ? 4.783 -3.940 -11.645 1.00 50.91 360 SER A CA 1
ATOM 2906 C C . SER A 1 360 ? 4.756 -3.189 -12.977 1.00 50.91 360 SER A C 1
ATOM 2908 O O . SER A 1 360 ? 3.763 -2.547 -13.319 1.00 50.91 360 SER A O 1
ATOM 2910 N N . TRP A 1 361 ? 5.874 -3.209 -13.701 1.00 47.69 361 TRP A N 1
ATOM 2911 C CA . TRP A 1 361 ? 5.977 -2.649 -15.038 1.00 47.69 361 TRP A CA 1
ATOM 2912 C C . TRP A 1 361 ? 5.493 -3.649 -16.098 1.00 47.69 361 TRP A C 1
ATOM 2914 O O . TRP A 1 361 ? 4.930 -3.218 -17.103 1.00 47.69 361 TRP A O 1
ATOM 2924 N N . GLU A 1 362 ? 5.629 -4.953 -15.837 1.00 38.53 362 GLU A N 1
ATOM 2925 C CA . GLU A 1 362 ? 5.103 -6.037 -16.679 1.00 38.53 362 GLU A CA 1
ATOM 2926 C C . GLU A 1 362 ? 3.623 -6.360 -16.390 1.00 38.53 362 GLU A C 1
ATOM 2928 O O . GLU A 1 362 ? 2.887 -6.711 -17.309 1.00 38.53 362 GLU A O 1
ATOM 2933 N N . GLY A 1 363 ? 3.169 -6.186 -15.144 1.00 36.22 363 GLY A N 1
ATOM 2934 C CA . GLY A 1 363 ? 1.856 -6.604 -14.651 1.00 36.22 363 GLY A CA 1
ATOM 2935 C C . GLY A 1 363 ? 0.994 -5.438 -14.171 1.00 36.22 363 GLY A C 1
ATOM 2936 O O . GLY A 1 363 ? 1.328 -4.697 -13.240 1.00 36.22 363 GLY A O 1
ATOM 2937 N N . GLY A 1 364 ? -0.169 -5.293 -14.799 1.00 42.34 364 GLY A N 1
ATOM 2938 C CA . GLY A 1 364 ? -1.141 -4.235 -14.555 1.00 42.34 364 GLY A CA 1
ATOM 2939 C C . GLY A 1 364 ? -1.847 -4.322 -13.194 1.00 42.34 364 GLY A C 1
ATOM 2940 O O . GLY A 1 364 ? -3.032 -4.647 -13.109 1.00 42.34 364 GLY A O 1
ATOM 2941 N N . GLY A 1 365 ? -1.175 -3.931 -12.109 1.00 47.53 365 GLY A N 1
ATOM 2942 C CA . GLY A 1 365 ? -1.772 -3.818 -10.770 1.00 47.53 365 GLY A CA 1
ATOM 2943 C C . GLY A 1 365 ? -2.143 -2.384 -10.359 1.00 47.53 365 GLY A C 1
ATOM 2944 O O . GLY A 1 365 ? -1.410 -1.430 -10.620 1.00 47.53 365 GLY A O 1
ATOM 2945 N N . PHE A 1 366 ? -3.249 -2.199 -9.623 1.00 55.62 366 PHE A N 1
ATOM 2946 C CA . PHE A 1 366 ? -3.493 -0.946 -8.887 1.00 55.62 366 PHE A CA 1
ATOM 2947 C C . PHE A 1 366 ? -2.699 -0.943 -7.570 1.00 55.62 366 PHE A C 1
ATOM 2949 O O . PHE A 1 366 ? -3.258 -1.185 -6.501 1.00 55.62 366 PHE A O 1
ATOM 2956 N N . ALA A 1 367 ? -1.406 -0.613 -7.637 1.00 58.28 367 ALA A N 1
ATOM 2957 C CA . ALA A 1 367 ? -0.487 -0.597 -6.486 1.00 58.28 367 ALA A CA 1
ATOM 2958 C C . ALA A 1 367 ? -0.946 0.273 -5.289 1.00 58.28 367 ALA A C 1
ATOM 2960 O O . ALA A 1 367 ? -0.463 0.127 -4.173 1.00 58.28 367 ALA A O 1
ATOM 2961 N N . VAL A 1 368 ? -1.893 1.196 -5.494 1.00 61.44 368 VAL A N 1
ATOM 2962 C CA . VAL A 1 368 ? -2.453 2.047 -4.426 1.00 61.44 368 VAL A CA 1
ATOM 2963 C C . VAL A 1 368 ? -3.420 1.280 -3.505 1.00 61.44 368 VAL A C 1
ATOM 2965 O O . VAL A 1 368 ? -3.596 1.660 -2.346 1.00 61.44 368 VAL A O 1
ATOM 2968 N N . PHE A 1 369 ? -4.049 0.213 -4.010 1.00 66.44 369 PHE A N 1
ATOM 2969 C CA . PHE A 1 369 ? -5.025 -0.605 -3.278 1.00 66.44 369 PHE A CA 1
ATOM 2970 C C . PHE A 1 369 ? -4.458 -1.948 -2.796 1.00 66.44 369 PHE A C 1
ATOM 2972 O O . PHE A 1 369 ? -5.177 -2.716 -2.164 1.00 66.44 369 PHE A O 1
ATOM 2979 N N . THR A 1 370 ? -3.182 -2.233 -3.060 1.00 70.75 370 THR A N 1
ATOM 2980 C CA . THR A 1 370 ? -2.476 -3.380 -2.478 1.00 70.75 370 THR A CA 1
ATOM 2981 C C . THR A 1 370 ? -1.986 -3.038 -1.077 1.00 70.75 370 THR A C 1
ATOM 2983 O O . THR A 1 370 ? -1.533 -1.923 -0.853 1.00 70.75 370 THR A O 1
ATOM 2986 N N . HIS A 1 371 ? -2.052 -3.985 -0.145 1.00 73.94 371 HIS A N 1
ATOM 2987 C CA . HIS A 1 371 ? -1.590 -3.798 1.232 1.00 73.94 371 HIS A CA 1
ATOM 2988 C C . HIS A 1 371 ? -0.067 -3.628 1.334 1.00 73.94 371 HIS A C 1
ATOM 2990 O O . HIS A 1 371 ? 0.674 -4.223 0.548 1.00 73.94 371 HIS A O 1
ATOM 2996 N N . SER A 1 372 ? 0.408 -2.884 2.343 1.00 78.75 372 SER A N 1
ATOM 2997 C CA . SER A 1 372 ? 1.834 -2.900 2.688 1.00 78.75 372 SER A CA 1
ATOM 2998 C C . SER A 1 372 ? 2.253 -4.297 3.157 1.00 78.75 372 SER A C 1
ATOM 3000 O O . SER A 1 372 ? 1.494 -5.005 3.826 1.00 78.75 372 SER A O 1
ATOM 3002 N N . VAL A 1 373 ? 3.459 -4.724 2.769 1.00 80.75 373 VAL A N 1
ATOM 3003 C CA . VAL A 1 373 ? 3.933 -6.081 3.074 1.00 80.75 373 VAL A CA 1
ATOM 3004 C C . VAL A 1 373 ? 4.264 -6.227 4.561 1.00 80.75 373 VAL A C 1
ATOM 3006 O O . VAL A 1 373 ? 3.854 -7.211 5.181 1.00 80.75 373 VAL A O 1
ATOM 3009 N N . TRP A 1 374 ? 4.967 -5.240 5.127 1.00 84.75 374 TRP A N 1
ATOM 3010 C CA . TRP A 1 374 ? 5.318 -5.182 6.547 1.00 84.75 374 TRP A CA 1
ATOM 3011 C C . TRP A 1 374 ? 5.207 -3.752 7.088 1.00 84.75 374 TRP A C 1
ATOM 3013 O O . TRP A 1 374 ? 4.204 -3.404 7.714 1.00 84.75 374 TRP A O 1
ATOM 3023 N N . ASP A 1 375 ? 6.195 -2.913 6.776 1.00 84.12 375 ASP A N 1
ATOM 3024 C CA . ASP A 1 375 ? 6.186 -1.493 7.112 1.00 84.12 375 ASP A CA 1
ATOM 3025 C C . ASP A 1 375 ? 5.592 -0.657 5.974 1.00 84.12 375 ASP A C 1
ATOM 3027 O O . ASP A 1 375 ? 5.699 -0.983 4.790 1.00 84.12 375 ASP A O 1
ATOM 3031 N N . GLY A 1 376 ? 4.954 0.449 6.344 1.00 82.25 376 GLY A N 1
ATOM 3032 C CA . GLY A 1 376 ? 4.293 1.369 5.430 1.00 82.25 376 GLY A CA 1
ATOM 3033 C C . GLY A 1 376 ? 2.774 1.363 5.564 1.00 82.25 376 GLY A C 1
ATOM 3034 O O . GLY A 1 376 ? 2.175 0.589 6.314 1.00 82.25 376 GLY A O 1
ATOM 3035 N N . LEU A 1 377 ? 2.145 2.273 4.824 1.00 84.00 377 LEU A N 1
ATOM 3036 C CA . LEU A 1 377 ? 0.708 2.505 4.865 1.00 84.00 377 LEU A CA 1
ATOM 3037 C C . LEU A 1 377 ? 0.160 2.681 3.450 1.00 84.00 377 LEU A C 1
ATOM 3039 O O . LEU A 1 377 ? 0.579 3.584 2.726 1.00 84.00 377 LEU A O 1
ATOM 3043 N N . THR A 1 378 ? -0.831 1.868 3.097 1.00 83.00 378 THR A N 1
ATOM 3044 C CA . THR A 1 378 ? -1.630 2.021 1.873 1.00 83.00 378 THR A CA 1
ATOM 3045 C C . THR A 1 378 ? -3.075 2.387 2.215 1.00 83.00 378 THR A C 1
ATOM 3047 O O . THR A 1 378 ? -3.477 2.371 3.381 1.00 83.00 378 THR A O 1
ATOM 3050 N N . ILE A 1 379 ? -3.887 2.740 1.212 1.00 83.56 379 ILE A N 1
ATOM 3051 C CA . ILE A 1 379 ? -5.291 3.122 1.450 1.00 83.56 379 ILE A CA 1
ATOM 3052 C C . ILE A 1 379 ? -6.088 1.937 2.011 1.00 83.56 379 ILE A C 1
ATOM 3054 O O . ILE A 1 379 ? -6.916 2.118 2.905 1.00 83.56 379 ILE A O 1
ATOM 3058 N N . ALA A 1 380 ? -5.811 0.724 1.525 1.00 83.38 380 ALA A N 1
ATOM 3059 C CA . ALA A 1 380 ? -6.486 -0.489 1.974 1.00 83.38 380 ALA A CA 1
ATOM 3060 C C . ALA A 1 380 ? -6.227 -0.781 3.466 1.00 83.38 380 ALA A C 1
ATOM 3062 O O . ALA A 1 380 ? -7.094 -1.313 4.158 1.00 83.38 380 ALA A O 1
ATOM 3063 N N . ASP A 1 381 ? -5.078 -0.353 3.995 1.00 87.69 381 ASP A N 1
ATOM 3064 C CA . ASP A 1 381 ? -4.694 -0.563 5.395 1.00 87.69 381 ASP A CA 1
ATOM 3065 C C . ASP A 1 381 ? -5.453 0.340 6.383 1.00 87.69 381 ASP A C 1
ATOM 3067 O O . ASP A 1 381 ? -5.333 0.154 7.589 1.00 87.69 381 ASP A O 1
ATOM 3071 N N . LEU A 1 382 ? -6.239 1.318 5.919 1.00 92.44 382 LEU A N 1
ATOM 3072 C CA . LEU A 1 382 ? -6.971 2.253 6.787 1.00 92.44 382 LEU A CA 1
ATOM 3073 C C . LEU A 1 382 ? -8.395 1.803 7.132 1.00 92.44 382 LEU A C 1
ATOM 3075 O O . LEU A 1 382 ? -8.993 2.324 8.072 1.00 92.44 382 LEU A O 1
ATOM 3079 N N . VAL A 1 383 ? -8.947 0.830 6.407 1.00 90.81 383 VAL A N 1
ATOM 3080 C CA . VAL A 1 383 ? -10.357 0.437 6.541 1.00 90.81 383 VAL A CA 1
ATOM 3081 C C . VAL A 1 383 ? -10.642 -0.160 7.922 1.00 90.81 383 VAL A C 1
ATOM 3083 O O . VAL A 1 383 ? -11.525 0.314 8.638 1.00 90.81 383 VAL A O 1
ATOM 3086 N N . PHE A 1 384 ? -9.865 -1.163 8.332 1.00 92.75 384 PHE A N 1
ATOM 3087 C CA . PHE A 1 384 ? -10.050 -1.844 9.613 1.00 92.75 384 PHE A CA 1
ATOM 3088 C C . PHE A 1 384 ? -9.902 -0.912 10.842 1.00 92.75 384 PHE A C 1
ATOM 3090 O O . PHE A 1 384 ? -10.829 -0.869 11.660 1.00 92.75 384 PHE A O 1
ATOM 3097 N N . PRO A 1 385 ? -8.844 -0.088 10.994 1.00 95.19 385 PRO A N 1
ATOM 3098 C CA . PRO A 1 385 ? -8.752 0.826 12.137 1.00 95.19 385 PRO A CA 1
ATOM 3099 C C . PRO A 1 385 ? -9.853 1.890 12.151 1.00 95.19 385 PRO A C 1
ATOM 3101 O O . PRO A 1 385 ? -10.288 2.293 13.230 1.00 95.19 385 PRO A O 1
ATOM 3104 N N . TRP A 1 386 ? -10.369 2.321 10.996 1.00 95.56 386 TRP A N 1
ATOM 3105 C CA . TRP A 1 386 ? -11.521 3.227 10.955 1.00 95.56 386 TRP A CA 1
ATOM 3106 C C . TRP A 1 386 ? -12.800 2.569 11.472 1.00 95.56 386 TRP A C 1
ATOM 3108 O O . TRP A 1 386 ? -13.555 3.218 12.202 1.00 95.56 386 TRP A O 1
ATOM 3118 N N . PHE A 1 387 ? -13.016 1.283 11.176 1.00 93.50 387 PHE A N 1
ATOM 3119 C CA . PHE A 1 387 ? -14.111 0.510 11.768 1.00 93.50 387 PHE A CA 1
ATOM 3120 C C . PHE A 1 387 ? -13.964 0.370 13.287 1.00 93.50 387 PHE A C 1
ATOM 3122 O O . PHE A 1 387 ? -14.932 0.602 14.011 1.00 93.50 387 PHE A O 1
ATOM 3129 N N . ALA A 1 388 ? -12.765 0.062 13.787 1.00 96.31 388 ALA A N 1
ATOM 3130 C CA . ALA A 1 388 ? -12.513 -0.003 15.228 1.00 96.31 388 ALA A CA 1
ATOM 3131 C C . ALA A 1 388 ? -12.762 1.355 15.909 1.00 96.31 388 ALA A C 1
ATOM 3133 O O . ALA A 1 388 ? -13.442 1.434 16.934 1.00 96.31 388 ALA A O 1
ATOM 3134 N N . TRP A 1 389 ? -12.284 2.443 15.305 1.00 97.62 389 TRP A N 1
ATOM 3135 C CA . TRP A 1 389 ? -12.463 3.799 15.820 1.00 97.62 389 TRP A CA 1
ATOM 3136 C C . TRP A 1 389 ? -13.945 4.207 15.882 1.00 97.62 389 TRP A C 1
ATOM 3138 O O . TRP A 1 389 ? -14.428 4.647 16.929 1.00 97.62 389 TRP A O 1
ATOM 3148 N N . ILE A 1 390 ? -14.708 4.020 14.796 1.00 95.31 390 ILE A N 1
ATOM 3149 C CA . ILE A 1 390 ? -16.133 4.396 14.778 1.00 95.31 390 ILE A CA 1
ATOM 3150 C C . ILE A 1 390 ? -16.983 3.475 15.663 1.00 95.31 390 ILE A C 1
ATOM 3152 O O . ILE A 1 390 ? -17.971 3.926 16.247 1.00 95.31 390 ILE A O 1
ATOM 3156 N N . LEU A 1 391 ? -16.579 2.210 15.834 1.00 95.00 391 LEU A N 1
ATOM 3157 C CA . LEU A 1 391 ? -17.185 1.296 16.799 1.00 95.00 391 LEU A CA 1
ATOM 3158 C C . LEU A 1 391 ? -17.127 1.901 18.204 1.00 95.00 391 LEU A C 1
ATOM 3160 O O . LEU A 1 391 ? -18.168 2.018 18.848 1.00 95.00 391 LEU A O 1
ATOM 3164 N N . GLY A 1 392 ? -15.962 2.365 18.655 1.00 94.94 392 GLY A N 1
ATOM 3165 C CA . GLY A 1 392 ? -15.843 3.018 19.959 1.00 94.94 392 GLY A CA 1
ATOM 3166 C C . GLY A 1 392 ? -16.649 4.313 20.077 1.00 94.94 392 GLY A C 1
ATOM 3167 O O . GLY A 1 392 ? -17.326 4.524 21.085 1.00 94.94 392 GLY A O 1
ATOM 3168 N N . PHE A 1 393 ? -16.681 5.136 19.023 1.00 93.94 393 PHE A N 1
ATOM 3169 C CA . PHE A 1 393 ? -17.559 6.314 18.961 1.00 93.94 393 PHE A CA 1
ATOM 3170 C C . PHE A 1 393 ? -19.033 5.926 19.181 1.00 93.94 393 PHE A C 1
ATOM 3172 O O . PHE A 1 393 ? -19.756 6.577 19.939 1.00 93.94 393 PHE A O 1
ATOM 3179 N N . SER A 1 394 ? -19.479 4.827 18.563 1.00 91.44 394 SER A N 1
ATOM 3180 C CA . SER A 1 394 ? -20.848 4.315 18.699 1.00 91.44 394 SER A CA 1
ATOM 3181 C C . SER A 1 394 ? -21.158 3.753 20.091 1.00 91.44 394 SER A C 1
ATOM 3183 O O . SER A 1 394 ? -22.299 3.868 20.543 1.00 91.44 394 SER A O 1
ATOM 3185 N N . VAL A 1 395 ? -20.160 3.199 20.797 1.00 91.56 395 VAL A N 1
ATOM 3186 C CA . VAL A 1 395 ? -20.319 2.735 22.187 1.00 91.56 395 VAL A CA 1
ATOM 3187 C C . VAL A 1 395 ? -20.751 3.899 23.074 1.00 91.56 395 VAL A C 1
ATOM 3189 O O . VAL A 1 395 ? -21.759 3.779 23.766 1.00 91.56 395 VAL A O 1
ATOM 3192 N N . PHE A 1 396 ? -20.079 5.052 22.975 1.00 89.06 396 PHE A N 1
ATOM 3193 C CA . PHE A 1 396 ? -20.442 6.239 23.755 1.00 89.06 396 PHE A CA 1
ATOM 3194 C C . PHE A 1 396 ? -21.895 6.684 23.503 1.00 89.06 396 PHE A C 1
ATOM 3196 O O . PHE A 1 396 ? -22.653 6.949 24.442 1.00 89.06 396 PHE A O 1
ATOM 3203 N N . LEU A 1 397 ? -22.309 6.730 22.230 1.00 85.06 397 LEU A N 1
ATOM 3204 C CA . LEU A 1 397 ? -23.678 7.101 21.856 1.00 85.06 397 LEU A CA 1
ATOM 3205 C C . LEU A 1 397 ? -24.717 6.111 22.398 1.00 85.06 397 LEU A C 1
ATOM 3207 O O . LEU A 1 397 ? -25.753 6.526 22.920 1.00 85.06 397 LEU A O 1
ATOM 3211 N N . SER A 1 398 ? -24.438 4.808 22.301 1.00 84.06 398 SER A N 1
ATOM 3212 C CA . SER A 1 398 ? -25.332 3.759 22.798 1.00 84.06 398 SER A CA 1
ATOM 3213 C C . SER A 1 398 ? -25.486 3.821 24.316 1.00 84.06 398 SER A C 1
ATOM 3215 O O . SER A 1 398 ? -26.598 3.662 24.822 1.00 84.06 398 SER A O 1
ATOM 3217 N N . SER A 1 399 ? -24.401 4.065 25.049 1.00 77.94 399 SER A N 1
ATOM 3218 C CA . SER A 1 399 ? -24.429 4.158 26.511 1.00 77.94 399 SER A CA 1
ATOM 3219 C C . SER A 1 399 ? -25.252 5.348 27.000 1.00 77.94 399 SER A C 1
ATOM 3221 O O . SER A 1 399 ? -26.009 5.222 27.962 1.00 77.94 399 SER A O 1
ATOM 3223 N N . CYS A 1 400 ? -25.215 6.478 26.284 1.00 69.00 400 CYS A N 1
ATOM 3224 C CA . CYS A 1 400 ? -26.059 7.638 26.585 1.00 69.00 400 CYS A CA 1
ATOM 3225 C C . CYS A 1 400 ? -27.566 7.342 26.498 1.00 69.00 400 CYS A C 1
ATOM 3227 O O . CYS A 1 400 ? -28.343 8.045 27.149 1.00 69.00 400 CYS A O 1
ATOM 3229 N N . SER A 1 401 ? -27.970 6.332 25.716 1.00 68.25 401 SER A N 1
ATOM 3230 C CA . SER A 1 401 ? -29.366 5.914 25.538 1.00 68.25 401 SER A CA 1
ATOM 3231 C C . SER A 1 401 ? -29.839 4.880 26.569 1.00 68.25 401 SER A C 1
ATOM 3233 O O . SER A 1 401 ? -31.044 4.725 26.736 1.00 68.25 401 SER A O 1
ATOM 3235 N N . ARG A 1 402 ? -28.933 4.177 27.265 1.00 68.56 402 ARG A N 1
ATOM 3236 C CA . ARG A 1 402 ? -29.244 3.076 28.204 1.00 68.56 402 ARG A CA 1
ATOM 3237 C C . ARG A 1 402 ? -29.246 3.521 29.676 1.00 68.56 402 ARG A C 1
ATOM 3239 O O . ARG A 1 402 ? -28.754 2.816 30.554 1.00 68.56 402 ARG A O 1
ATOM 3246 N N . ARG A 1 403 ? -29.757 4.726 29.957 1.00 63.12 403 ARG A N 1
ATOM 3247 C CA . ARG A 1 403 ? -29.626 5.382 31.278 1.00 63.12 403 ARG A CA 1
ATOM 3248 C C . ARG A 1 403 ? -30.300 4.623 32.427 1.00 63.12 403 ARG A C 1
ATOM 3250 O O . ARG A 1 403 ? -29.790 4.701 33.542 1.00 63.12 403 ARG A O 1
ATOM 3257 N N . ASP A 1 404 ? -31.350 3.857 32.135 1.00 66.81 404 ASP A N 1
ATOM 3258 C CA . ASP A 1 404 ? -32.244 3.269 33.143 1.00 66.81 404 ASP A CA 1
ATOM 3259 C C . ASP A 1 404 ? -32.107 1.738 33.295 1.00 66.81 404 ASP A C 1
ATOM 3261 O O . ASP A 1 404 ? -32.883 1.110 34.011 1.00 66.81 404 ASP A O 1
ATOM 3265 N N . GLU A 1 405 ? -31.126 1.109 32.636 1.00 74.75 405 GLU A N 1
ATOM 3266 C CA . GLU A 1 405 ? -30.920 -0.345 32.719 1.00 74.75 405 GLU A CA 1
ATOM 3267 C C . GLU A 1 405 ? -30.212 -0.773 34.016 1.00 74.75 405 GLU A C 1
ATOM 3269 O O . GLU A 1 405 ? -29.302 -0.101 34.519 1.00 74.75 405 GLU A O 1
ATOM 3274 N N . SER A 1 406 ? -30.595 -1.946 34.532 1.00 81.62 406 SER A N 1
ATOM 3275 C CA . SER A 1 406 ? -29.938 -2.560 35.693 1.00 81.62 406 SER A CA 1
ATOM 3276 C C . SER A 1 406 ? -28.531 -3.070 35.353 1.00 81.62 406 SER A C 1
ATOM 3278 O O . SER A 1 406 ? -28.254 -3.476 34.225 1.00 81.62 406 SER A O 1
ATOM 3280 N N . THR A 1 407 ? -27.641 -3.122 36.352 1.00 82.38 407 THR A N 1
ATOM 3281 C CA . THR A 1 407 ? -26.246 -3.567 36.177 1.00 82.38 407 THR A CA 1
ATOM 3282 C C . THR A 1 407 ? -26.135 -4.924 35.480 1.00 82.38 407 THR A C 1
ATOM 3284 O O . THR A 1 407 ? -25.336 -5.082 34.560 1.00 82.38 407 THR A O 1
ATOM 3287 N N . VAL A 1 408 ? -26.957 -5.898 35.885 1.00 85.12 408 VAL A N 1
ATOM 3288 C CA . VAL A 1 408 ? -26.930 -7.255 35.319 1.00 85.12 408 VAL A CA 1
ATOM 3289 C C . VAL A 1 408 ? -27.341 -7.241 33.848 1.00 85.12 408 VAL A C 1
ATOM 3291 O O . VAL A 1 408 ? -26.673 -7.862 33.026 1.00 85.12 408 VAL A O 1
ATOM 3294 N N . GLN A 1 409 ? -28.387 -6.490 33.494 1.00 86.00 409 GLN A N 1
ATOM 3295 C CA . GLN A 1 409 ? -28.843 -6.371 32.106 1.00 86.00 409 GLN A CA 1
ATOM 3296 C C . GLN A 1 409 ? -27.767 -5.756 31.208 1.00 86.00 409 GLN A C 1
ATOM 3298 O O . GLN A 1 409 ? -27.540 -6.255 30.107 1.00 86.00 409 GLN A O 1
ATOM 3303 N N . THR A 1 410 ? -27.047 -4.741 31.695 1.00 84.81 410 THR A N 1
ATOM 3304 C CA . THR A 1 410 ? -25.944 -4.135 30.939 1.00 84.81 410 THR A CA 1
ATOM 3305 C C . THR A 1 410 ? -24.822 -5.143 30.673 1.00 84.81 410 THR A C 1
ATOM 3307 O O . THR A 1 410 ? -24.397 -5.282 29.527 1.00 84.81 410 THR A O 1
ATOM 3310 N N . PHE A 1 411 ? -24.369 -5.887 31.689 1.00 88.81 411 PHE A N 1
ATOM 3311 C CA . PHE A 1 411 ? -23.302 -6.884 31.515 1.00 88.81 411 PHE A CA 1
ATOM 3312 C C . PHE A 1 411 ? -23.715 -8.049 30.619 1.00 88.81 411 PHE A C 1
ATOM 3314 O O . PHE A 1 411 ? -22.940 -8.453 29.754 1.00 88.81 411 PHE A O 1
ATOM 3321 N N . VAL A 1 412 ? -24.937 -8.560 30.784 1.00 90.81 412 VAL A N 1
ATOM 3322 C CA . VAL A 1 412 ? -25.477 -9.613 29.915 1.00 90.81 412 VAL A CA 1
ATOM 3323 C C . VAL A 1 412 ? -25.565 -9.114 28.473 1.00 90.81 412 VAL A C 1
ATOM 3325 O O . VAL A 1 412 ? -25.153 -9.827 27.563 1.00 90.81 412 VAL A O 1
ATOM 3328 N N . GLY A 1 413 ? -26.016 -7.876 28.254 1.00 89.06 413 GLY A N 1
ATOM 3329 C CA . GLY A 1 413 ? -26.078 -7.274 26.922 1.00 89.06 413 GLY A CA 1
ATOM 3330 C C . GLY A 1 413 ? -24.702 -7.105 26.271 1.00 89.06 413 GLY A C 1
ATOM 3331 O O . GLY A 1 413 ? -24.548 -7.412 25.088 1.00 89.06 413 GLY A O 1
ATOM 3332 N N . ILE A 1 414 ? -23.693 -6.661 27.033 1.00 91.81 414 ILE A N 1
ATOM 3333 C CA . ILE A 1 414 ? -22.303 -6.577 26.555 1.00 91.81 414 ILE A CA 1
ATOM 3334 C C . ILE A 1 414 ? -21.795 -7.979 26.200 1.00 91.81 414 ILE A C 1
ATOM 3336 O O . ILE A 1 414 ? -21.330 -8.189 25.083 1.00 91.81 414 ILE A O 1
ATOM 3340 N N . GLY A 1 415 ? -21.947 -8.949 27.107 1.00 93.88 415 GLY A N 1
ATOM 3341 C CA . GLY A 1 415 ? -21.485 -10.323 26.908 1.00 93.88 415 GLY A CA 1
ATOM 3342 C C . GLY A 1 415 ? -22.134 -11.008 25.705 1.00 93.88 415 GLY A C 1
ATOM 3343 O O . GLY A 1 415 ? -21.435 -11.600 24.888 1.00 93.88 415 GLY A O 1
ATOM 3344 N N . GLN A 1 416 ? -23.453 -10.874 25.538 1.00 93.00 416 GLN A N 1
ATOM 3345 C CA . GLN A 1 416 ? -24.177 -11.431 24.391 1.00 93.00 416 GLN A CA 1
ATOM 3346 C C . GLN A 1 416 ? -23.698 -10.838 23.067 1.00 93.00 416 GLN A C 1
ATOM 3348 O O . GLN A 1 416 ? -23.484 -11.582 22.111 1.00 93.00 416 GLN A O 1
ATOM 3353 N N . ARG A 1 417 ? -23.510 -9.516 22.994 1.00 91.50 417 ARG A N 1
ATOM 3354 C CA . ARG A 1 417 ? -23.040 -8.864 21.767 1.00 91.50 417 ARG A CA 1
ATOM 3355 C C . ARG A 1 417 ? -21.605 -9.264 21.430 1.00 91.50 417 ARG A C 1
ATOM 3357 O O . ARG A 1 417 ? -21.330 -9.579 20.274 1.00 91.50 417 ARG A O 1
ATOM 3364 N N . THR A 1 418 ? -20.720 -9.310 22.426 1.00 94.81 418 THR A N 1
ATOM 3365 C CA . THR A 1 418 ? -19.345 -9.801 22.256 1.00 94.81 418 THR A CA 1
ATOM 3366 C C . THR A 1 418 ? -19.343 -11.242 21.753 1.00 94.81 418 THR A C 1
ATOM 3368 O O . THR A 1 418 ? -18.701 -11.528 20.748 1.00 94.81 418 THR A O 1
ATOM 3371 N N . ALA A 1 419 ? -20.115 -12.132 22.388 1.00 95.62 419 ALA A N 1
ATOM 3372 C CA . ALA A 1 419 ? -20.180 -13.542 22.015 1.00 95.62 419 ALA A CA 1
ATOM 3373 C C . ALA A 1 419 ? -20.709 -13.742 20.589 1.00 95.62 419 ALA A C 1
ATOM 3375 O O . ALA A 1 419 ? -20.102 -14.472 19.812 1.00 95.62 419 ALA A O 1
ATOM 3376 N N . LYS A 1 420 ? -21.799 -13.066 20.207 1.00 93.88 420 LYS A N 1
ATOM 3377 C CA . LYS A 1 420 ? -22.343 -13.180 18.848 1.00 93.88 420 LYS A CA 1
ATOM 3378 C C . LYS A 1 420 ? -21.366 -12.665 17.786 1.00 93.88 420 LYS A C 1
ATOM 3380 O O . LYS A 1 420 ? -21.223 -13.320 16.762 1.00 93.88 420 LYS A O 1
ATOM 3385 N N . LEU A 1 421 ? -20.698 -11.526 18.017 1.00 92.38 421 LEU A N 1
ATOM 3386 C CA . LEU A 1 421 ? -19.689 -11.000 17.084 1.00 92.38 421 LEU A CA 1
ATOM 3387 C C . LEU A 1 421 ? -18.499 -11.953 16.947 1.00 92.38 421 LEU A C 1
ATOM 3389 O O . LEU A 1 421 ? -18.051 -12.212 15.833 1.00 92.38 421 LEU A O 1
ATOM 3393 N N . PHE A 1 422 ? -18.023 -12.497 18.067 1.00 94.38 422 PHE A N 1
ATOM 3394 C CA . PHE A 1 422 ? -16.904 -13.432 18.090 1.00 94.38 422 PHE A CA 1
ATOM 3395 C C . PHE A 1 422 ? -17.239 -14.737 17.354 1.00 94.38 422 PHE A C 1
ATOM 3397 O O . PHE A 1 422 ? -16.485 -15.169 16.486 1.00 94.38 422 PHE A O 1
ATOM 3404 N N . VAL A 1 423 ? -18.401 -15.334 17.649 1.00 93.25 423 VAL A N 1
ATOM 3405 C CA . VAL A 1 423 ? -18.872 -16.571 17.006 1.00 93.25 423 VAL A CA 1
ATOM 3406 C C . VAL A 1 423 ? -19.113 -16.358 15.514 1.00 93.25 423 VAL A C 1
ATOM 3408 O O . VAL A 1 423 ? -18.681 -17.176 14.710 1.00 93.25 423 VAL A O 1
ATOM 3411 N N . LEU A 1 424 ? -19.745 -15.246 15.129 1.00 91.81 424 LEU A N 1
ATOM 3412 C CA . LEU A 1 424 ? -19.937 -14.903 13.721 1.00 91.81 424 LEU A CA 1
ATOM 3413 C C . LEU A 1 424 ? -18.597 -14.798 12.978 1.00 91.81 424 LEU A C 1
ATOM 3415 O O . LEU A 1 424 ? -18.471 -15.321 11.877 1.00 91.81 424 LEU A O 1
ATOM 3419 N N . GLY A 1 425 ? -17.590 -14.179 13.601 1.00 90.06 425 GLY A N 1
ATOM 3420 C CA . GLY A 1 425 ? -16.231 -14.117 13.064 1.00 90.06 425 GLY A CA 1
ATOM 3421 C C . GLY A 1 425 ? -15.589 -15.481 12.860 1.00 90.06 425 GLY A C 1
ATOM 3422 O O . GLY A 1 425 ? -14.962 -15.708 11.830 1.00 90.06 425 GLY A O 1
ATOM 3423 N N . LEU A 1 426 ? -15.761 -16.403 13.810 1.00 90.38 426 LEU A N 1
ATOM 3424 C CA . LEU A 1 426 ? -15.191 -17.746 13.696 1.00 90.38 426 LEU A CA 1
ATOM 3425 C C . LEU A 1 426 ? -15.755 -18.509 12.497 1.00 90.38 426 LEU A C 1
ATOM 3427 O O . LEU A 1 426 ? -14.989 -19.172 11.808 1.00 90.38 426 LEU A O 1
ATOM 3431 N N . PHE A 1 427 ? -17.057 -18.388 12.229 1.00 89.06 427 PHE A N 1
ATOM 3432 C CA . PHE A 1 427 ? -17.685 -19.047 11.080 1.00 89.06 427 PHE A CA 1
ATOM 3433 C C . PHE A 1 427 ? -17.332 -18.402 9.738 1.00 89.06 427 PHE A C 1
ATOM 3435 O O . PHE A 1 427 ? -17.342 -19.087 8.726 1.00 89.06 427 PHE A O 1
ATOM 3442 N N . ILE A 1 428 ? -17.039 -17.100 9.713 1.00 86.12 428 ILE A N 1
ATOM 3443 C CA . ILE A 1 428 ? -16.694 -16.389 8.473 1.00 86.12 428 ILE A CA 1
ATOM 3444 C C . ILE A 1 428 ? -15.233 -16.609 8.087 1.00 86.12 428 ILE A C 1
ATOM 3446 O O . ILE A 1 428 ? -14.930 -16.773 6.911 1.00 86.12 428 ILE A O 1
ATOM 3450 N N . ASN A 1 429 ? -14.327 -16.634 9.066 1.00 83.31 429 ASN A N 1
ATOM 3451 C CA . ASN A 1 429 ? -12.894 -16.759 8.799 1.00 83.31 429 ASN A CA 1
ATOM 3452 C C . ASN A 1 429 ? -12.472 -18.176 8.384 1.00 83.31 429 ASN A C 1
ATOM 3454 O O . ASN A 1 429 ? -11.347 -18.352 7.920 1.00 83.31 429 ASN A O 1
ATOM 3458 N N . ASN A 1 430 ? -13.323 -19.180 8.611 1.00 82.94 430 ASN A N 1
ATOM 3459 C CA . ASN A 1 430 ? -12.956 -20.587 8.515 1.00 82.94 430 ASN A CA 1
ATOM 3460 C C . ASN A 1 430 ? -13.830 -21.349 7.523 1.00 82.94 430 ASN A C 1
ATOM 3462 O O . ASN A 1 430 ? -15.050 -21.213 7.524 1.00 82.94 430 ASN A O 1
ATOM 3466 N N . GLY A 1 431 ? -13.178 -22.174 6.702 1.00 70.44 431 GLY A N 1
ATOM 3467 C CA . GLY A 1 431 ? -13.827 -23.091 5.767 1.00 70.44 431 GLY A CA 1
ATOM 3468 C C . GLY A 1 431 ? -14.072 -24.480 6.363 1.00 70.44 431 GLY A C 1
ATOM 3469 O O . GLY A 1 431 ? -14.282 -24.647 7.565 1.00 70.44 431 GLY A O 1
ATOM 3470 N N . ASP A 1 432 ? -14.008 -25.494 5.504 1.00 64.56 432 ASP A N 1
ATOM 3471 C CA . ASP A 1 432 ? -14.532 -26.835 5.792 1.00 64.56 432 ASP A CA 1
ATOM 3472 C C . ASP A 1 432 ? -13.718 -27.652 6.825 1.00 64.56 432 ASP A C 1
ATOM 3474 O O . ASP A 1 432 ? -14.231 -28.625 7.387 1.00 64.56 432 ASP A O 1
ATOM 3478 N N . SER A 1 433 ? -12.460 -27.286 7.112 1.00 74.19 433 SER A N 1
ATOM 3479 C CA . SER A 1 433 ? -11.553 -28.059 7.980 1.00 74.19 433 SER A CA 1
ATOM 3480 C C . SER A 1 433 ? -11.486 -27.534 9.419 1.00 74.19 433 SER A C 1
ATOM 3482 O O . SER A 1 433 ? -10.790 -26.563 9.703 1.00 74.19 433 SER A O 1
ATOM 3484 N N . TRP A 1 434 ? -12.138 -28.231 10.350 1.00 77.12 434 TRP A N 1
ATOM 3485 C CA . TRP A 1 434 ? -12.220 -27.873 11.777 1.00 77.12 434 TRP A CA 1
ATOM 3486 C C . TRP A 1 434 ? -10.880 -27.912 12.536 1.00 77.12 434 TRP A C 1
ATOM 3488 O O . TRP A 1 434 ? -10.750 -27.264 13.572 1.00 77.12 434 TRP A O 1
ATOM 3498 N N . SER A 1 435 ? -9.891 -28.671 12.049 1.00 77.56 435 SER A N 1
ATOM 3499 C CA . SER A 1 435 ? -8.574 -28.837 12.690 1.00 77.56 435 SER A CA 1
ATOM 3500 C C . SER A 1 435 ? -7.700 -27.588 12.631 1.00 77.56 435 SER A C 1
ATOM 3502 O O . SER A 1 435 ? -6.956 -27.325 13.568 1.00 77.56 435 SER A O 1
ATOM 3504 N N . ASP A 1 436 ? -7.821 -26.812 11.558 1.00 79.69 436 ASP A N 1
ATOM 3505 C CA . ASP A 1 436 ? -6.949 -25.673 11.249 1.00 79.69 436 ASP A CA 1
ATOM 3506 C C . ASP A 1 436 ? -7.731 -24.355 11.310 1.00 79.69 436 ASP A C 1
ATOM 3508 O O . ASP A 1 436 ? -7.471 -23.404 10.573 1.00 79.69 436 ASP A O 1
ATOM 3512 N N . TRP A 1 437 ? -8.751 -24.309 12.175 1.00 87.31 437 TRP A N 1
ATOM 3513 C CA . TRP A 1 437 ? -9.568 -23.117 12.347 1.00 87.31 437 TRP A CA 1
ATOM 3514 C C . TRP A 1 437 ? -8.736 -21.960 12.890 1.00 87.31 437 TRP A C 1
ATOM 3516 O O . TRP A 1 437 ? -8.226 -22.003 14.008 1.00 87.31 437 TRP A O 1
ATOM 3526 N N . ARG A 1 438 ? -8.665 -20.888 12.113 1.00 89.81 438 ARG A N 1
ATOM 3527 C CA . ARG A 1 438 ? -8.127 -19.598 12.500 1.00 89.81 438 ARG A CA 1
ATOM 3528 C C . ARG A 1 438 ? -8.981 -18.979 13.607 1.00 89.81 438 ARG A C 1
ATOM 3530 O O . ARG A 1 438 ? -10.162 -18.679 13.403 1.00 89.81 438 ARG A O 1
ATOM 3537 N N . ILE A 1 439 ? -8.380 -18.776 14.776 1.00 90.62 439 ILE A N 1
ATOM 3538 C CA . ILE A 1 439 ? -9.051 -18.187 15.947 1.00 90.62 439 ILE A CA 1
ATOM 3539 C C . ILE A 1 439 ? -8.993 -16.648 15.905 1.00 90.62 439 ILE A C 1
ATOM 3541 O O . ILE A 1 439 ? -10.056 -16.019 15.941 1.00 90.62 439 ILE A O 1
ATOM 3545 N N . PRO A 1 440 ? -7.805 -16.014 15.836 1.00 91.56 440 PRO A N 1
ATOM 3546 C CA . PRO A 1 440 ? -7.684 -14.571 15.636 1.00 91.56 440 PRO A CA 1
ATOM 3547 C C . PRO A 1 440 ? -8.262 -14.107 14.294 1.00 91.56 440 PRO A C 1
ATOM 3549 O O . PRO A 1 440 ? -8.159 -14.776 13.271 1.00 91.56 440 PRO A O 1
ATOM 3552 N N . GLY A 1 441 ? -8.897 -12.938 14.301 1.00 90.94 441 GLY A N 1
ATOM 3553 C CA . GLY A 1 441 ? -9.460 -12.337 13.100 1.00 90.94 441 GLY A CA 1
ATOM 3554 C C . GLY A 1 441 ? -10.145 -11.005 13.371 1.00 90.94 441 GLY A C 1
ATOM 3555 O O . GLY A 1 441 ? -10.263 -10.559 14.516 1.00 90.94 441 GLY A O 1
ATOM 3556 N N . VAL A 1 442 ? -10.600 -10.355 12.298 1.00 92.25 442 VAL A N 1
ATOM 3557 C CA . VAL A 1 442 ? -11.107 -8.974 12.333 1.00 92.25 442 VAL A CA 1
ATOM 3558 C C . VAL A 1 442 ? -12.309 -8.832 13.271 1.00 92.25 442 VAL A C 1
ATOM 3560 O O . VAL A 1 442 ? -12.318 -7.961 14.144 1.00 92.25 442 VAL A O 1
ATOM 3563 N N . LEU A 1 443 ? -13.320 -9.699 13.146 1.00 93.00 443 LEU A N 1
ATOM 3564 C CA . LEU A 1 443 ? -14.514 -9.643 13.997 1.00 93.00 443 LEU A CA 1
ATOM 3565 C C . LEU A 1 443 ? -14.212 -9.999 15.459 1.00 93.00 443 LEU A C 1
ATOM 3567 O O . LEU A 1 443 ? -14.781 -9.390 16.368 1.00 93.00 443 LEU A O 1
ATOM 3571 N N . GLN A 1 444 ? -13.284 -10.924 15.700 1.00 94.75 444 GLN A N 1
ATOM 3572 C CA . GLN A 1 444 ? -12.823 -11.299 17.034 1.00 94.75 444 GLN A CA 1
ATOM 3573 C C . GLN A 1 444 ? -12.128 -10.113 17.708 1.00 94.75 444 GLN A C 1
ATOM 3575 O O . GLN A 1 444 ? -12.504 -9.735 18.820 1.00 94.75 444 GLN A O 1
ATOM 3580 N N . ALA A 1 445 ? -11.217 -9.447 16.998 1.00 95.38 445 ALA A N 1
ATOM 3581 C CA . ALA A 1 445 ? -10.540 -8.243 17.466 1.00 95.38 445 ALA A CA 1
ATOM 3582 C C . ALA A 1 445 ? -11.526 -7.094 17.752 1.00 95.38 445 ALA A C 1
ATOM 3584 O O . ALA A 1 445 ? -11.443 -6.456 18.804 1.00 95.38 445 ALA A O 1
ATOM 3585 N N . LEU A 1 446 ? -12.512 -6.860 16.872 1.00 95.19 446 LEU A N 1
ATOM 3586 C CA . LEU A 1 446 ? -13.571 -5.865 17.102 1.00 95.19 446 LEU A CA 1
ATOM 3587 C C . LEU A 1 446 ? -14.445 -6.218 18.311 1.00 95.19 446 LEU A C 1
ATOM 3589 O O . LEU A 1 446 ? -14.827 -5.326 19.068 1.00 95.19 446 LEU A O 1
ATOM 3593 N N . SER A 1 447 ? -14.754 -7.501 18.518 1.00 95.62 447 SER A N 1
ATOM 3594 C CA . SER A 1 447 ? -15.540 -7.956 19.669 1.00 95.62 447 SER A CA 1
ATOM 3595 C C . SER A 1 447 ? -14.786 -7.749 20.990 1.00 95.62 447 SER A C 1
ATOM 3597 O O . SER A 1 447 ? -15.364 -7.240 21.953 1.00 95.62 447 SER A O 1
ATOM 3599 N N . ALA A 1 448 ? -13.482 -8.044 21.016 1.00 95.94 448 ALA A N 1
ATOM 3600 C CA . ALA A 1 448 ? -12.620 -7.817 22.169 1.00 95.94 448 ALA A CA 1
ATOM 3601 C C . ALA A 1 448 ? -12.486 -6.316 22.467 1.00 95.94 448 ALA A C 1
ATOM 3603 O O . ALA A 1 448 ? -12.689 -5.888 23.605 1.00 95.94 448 ALA A O 1
ATOM 3604 N N . ALA A 1 449 ? -12.244 -5.500 21.437 1.00 96.69 449 ALA A N 1
ATOM 3605 C CA . ALA A 1 449 ? -12.194 -4.045 21.551 1.00 96.69 449 ALA A CA 1
ATOM 3606 C C . ALA A 1 449 ? -13.513 -3.456 22.076 1.00 96.69 449 ALA A C 1
ATOM 3608 O O . ALA A 1 449 ? -13.496 -2.636 22.996 1.00 96.69 449 ALA A O 1
ATOM 3609 N N . TYR A 1 450 ? -14.658 -3.907 21.548 1.00 95.88 450 TYR A N 1
ATOM 3610 C CA . TYR A 1 450 ? -15.981 -3.519 22.041 1.00 95.88 450 TYR A CA 1
ATOM 3611 C C . TYR A 1 450 ? -16.139 -3.838 23.527 1.00 95.88 450 TYR A C 1
ATOM 3613 O O . TYR A 1 450 ? -16.535 -2.963 24.297 1.00 95.88 450 TYR A O 1
ATOM 3621 N N . MET A 1 451 ? -15.807 -5.066 23.935 1.00 95.88 451 MET A N 1
ATOM 3622 C CA . MET A 1 451 ? -15.933 -5.503 25.323 1.00 95.88 451 MET A CA 1
ATOM 3623 C C . MET A 1 451 ? -15.083 -4.643 26.262 1.00 95.88 451 MET A C 1
ATOM 3625 O O . MET A 1 451 ? -15.597 -4.158 27.268 1.00 95.88 451 MET A O 1
ATOM 3629 N N . VAL A 1 452 ? -13.812 -4.408 25.919 1.00 95.44 452 VAL A N 1
ATOM 3630 C CA . VAL A 1 452 ? -12.893 -3.586 26.723 1.00 95.44 452 VAL A CA 1
ATOM 3631 C C . VAL A 1 452 ? -13.428 -2.164 26.884 1.00 95.44 452 VAL A C 1
ATOM 3633 O O . VAL A 1 452 ? -13.519 -1.664 28.006 1.00 95.44 452 VAL A O 1
ATOM 3636 N N . VAL A 1 453 ? -13.830 -1.520 25.784 1.00 94.88 453 VAL A N 1
ATOM 3637 C CA . VAL A 1 453 ? -14.339 -0.141 25.814 1.00 94.88 453 VAL A CA 1
ATOM 3638 C C . VAL A 1 453 ? -15.670 -0.057 26.565 1.00 94.88 453 VAL A C 1
ATOM 3640 O O . VAL A 1 453 ? -15.849 0.853 27.368 1.00 94.88 453 VAL A O 1
ATOM 3643 N N . ALA A 1 454 ? -16.592 -1.003 26.364 1.00 92.62 454 ALA A N 1
ATOM 3644 C CA . ALA A 1 454 ? -17.898 -1.005 27.025 1.00 92.62 454 ALA A CA 1
ATOM 3645 C C . ALA A 1 454 ? -17.799 -1.274 28.538 1.00 92.62 454 ALA A C 1
ATOM 3647 O O . ALA A 1 454 ? -18.508 -0.651 29.329 1.00 92.62 454 ALA A O 1
ATOM 3648 N N . VAL A 1 455 ? -16.900 -2.169 28.961 1.00 91.94 455 VAL A N 1
ATOM 3649 C CA . VAL A 1 455 ? -16.638 -2.422 30.387 1.00 91.94 455 VAL A CA 1
ATOM 3650 C C . VAL A 1 455 ? -15.962 -1.216 31.035 1.00 91.94 455 VAL A C 1
ATOM 3652 O O . VAL A 1 455 ? -16.338 -0.831 32.143 1.00 91.94 455 VAL A O 1
ATOM 3655 N N . ALA A 1 456 ? -15.007 -0.582 30.351 1.00 90.88 456 ALA A N 1
ATOM 3656 C CA . ALA A 1 456 ? -14.358 0.628 30.848 1.00 90.88 456 ALA A CA 1
ATOM 3657 C C . ALA A 1 456 ? -15.327 1.818 30.927 1.00 90.88 456 ALA A C 1
ATOM 3659 O O . ALA A 1 456 ? -15.316 2.543 31.920 1.00 90.88 456 ALA A O 1
ATOM 3660 N N . ASP A 1 457 ? -16.200 1.987 29.930 1.00 88.00 457 ASP A N 1
ATOM 3661 C CA . ASP A 1 457 ? -17.316 2.937 29.963 1.00 88.00 457 ASP A CA 1
ATOM 3662 C C . ASP A 1 457 ? -18.186 2.715 31.203 1.00 88.00 457 ASP A C 1
ATOM 3664 O O . ASP A 1 457 ? -18.414 3.655 31.960 1.00 88.00 457 ASP A O 1
ATOM 3668 N N . TRP A 1 458 ? -18.594 1.474 31.474 1.00 86.38 458 TRP A N 1
ATOM 3669 C CA . TRP A 1 458 ? -19.398 1.152 32.653 1.00 86.38 458 TRP A CA 1
ATOM 3670 C C . TRP A 1 458 ? -18.657 1.396 33.981 1.00 86.38 458 TRP A C 1
ATOM 3672 O O . TRP A 1 458 ? -19.240 1.963 34.905 1.00 86.38 458 TRP A O 1
ATOM 3682 N N . GLY A 1 459 ? -17.390 0.979 34.085 1.00 83.25 459 GLY A N 1
ATOM 3683 C CA . GLY A 1 459 ? -16.626 0.989 35.337 1.00 83.25 459 GLY A CA 1
ATOM 3684 C C . GLY A 1 459 ? -16.028 2.348 35.714 1.00 83.25 459 GLY A C 1
ATOM 3685 O O . GLY A 1 459 ? -15.958 2.681 36.897 1.00 83.25 459 GLY A O 1
ATOM 3686 N N . LEU A 1 460 ? -15.609 3.144 34.726 1.00 81.31 460 LEU A N 1
ATOM 3687 C CA . LEU A 1 460 ? -14.987 4.458 34.945 1.00 81.31 460 LEU A CA 1
ATOM 3688 C C . LEU A 1 460 ? -16.006 5.601 34.912 1.00 81.31 460 LEU A C 1
ATOM 3690 O O . LEU A 1 460 ? -15.763 6.668 35.488 1.00 81.31 460 LEU A O 1
ATOM 3694 N N . SER A 1 461 ? -17.182 5.380 34.320 1.00 68.75 461 SER A N 1
ATOM 3695 C CA . SER A 1 461 ? -18.257 6.363 34.370 1.00 68.75 461 SER A CA 1
ATOM 3696 C C . SER A 1 461 ? -18.969 6.340 35.721 1.00 68.75 461 SER A C 1
ATOM 3698 O O . SER A 1 461 ? -19.909 5.578 35.947 1.00 68.75 461 SER A O 1
ATOM 3700 N N . ARG A 1 462 ? -18.678 7.327 36.578 1.00 56.91 462 ARG A N 1
ATOM 3701 C CA . ARG A 1 462 ? -19.751 7.914 37.402 1.00 56.91 462 ARG A CA 1
ATOM 3702 C C . ARG A 1 462 ? -20.674 8.677 36.450 1.00 56.91 462 ARG A C 1
ATOM 3704 O O . ARG A 1 462 ? -20.433 9.847 36.156 1.00 56.91 462 ARG A O 1
ATOM 3711 N N . ARG A 1 463 ? -21.650 7.943 35.900 1.00 55.97 463 ARG A N 1
ATOM 3712 C CA . ARG A 1 463 ? -22.564 8.335 34.813 1.00 55.97 463 ARG A CA 1
ATOM 3713 C C . ARG A 1 463 ? -23.021 9.801 34.966 1.00 55.97 463 ARG A C 1
ATOM 3715 O O . ARG A 1 463 ? -23.588 10.143 36.005 1.00 55.97 463 ARG A O 1
ATOM 3722 N N . PRO A 1 464 ? -22.768 10.685 33.984 1.00 47.94 464 PRO A N 1
ATOM 3723 C CA . PRO A 1 464 ? -23.092 12.101 34.108 1.00 47.94 464 PRO A CA 1
ATOM 3724 C C . PRO A 1 464 ? -24.610 12.317 34.160 1.00 47.94 464 PRO A C 1
ATOM 3726 O O . PRO A 1 464 ? -25.339 11.984 33.227 1.00 47.94 464 PRO A O 1
ATOM 3729 N N . GLY A 1 465 ? -25.092 12.901 35.258 1.00 51.25 465 GLY A N 1
ATOM 3730 C CA . GLY A 1 465 ? -26.432 13.482 35.326 1.00 51.25 465 GLY A CA 1
ATOM 3731 C C . GLY A 1 465 ? -26.562 14.709 34.413 1.00 51.25 465 GLY A C 1
ATOM 3732 O O . GLY A 1 465 ? -25.567 15.305 34.004 1.00 51.25 465 GLY A O 1
ATOM 3733 N N . ARG A 1 466 ? -27.810 15.105 34.132 1.00 47.19 466 ARG A N 1
ATOM 3734 C CA . ARG A 1 466 ? -28.262 16.108 33.137 1.00 47.19 466 ARG A CA 1
ATOM 3735 C C . ARG A 1 466 ? -27.694 17.538 33.273 1.00 47.19 466 ARG A C 1
ATOM 3737 O O . ARG A 1 466 ? -28.101 18.413 32.529 1.00 47.19 466 ARG A O 1
ATOM 3744 N N . SER A 1 467 ? -26.801 17.808 34.225 1.00 48.97 467 SER A N 1
ATOM 3745 C CA . SER A 1 467 ? -26.269 19.147 34.505 1.00 48.97 467 SER A CA 1
ATOM 3746 C C . SER A 1 467 ? -24.764 19.073 34.743 1.00 48.97 467 SER A C 1
ATOM 3748 O O . SER A 1 467 ? -24.302 18.910 35.874 1.00 48.97 467 SER A O 1
ATOM 3750 N N . TYR A 1 468 ? -23.986 19.166 33.668 1.00 57.09 468 TYR A N 1
ATOM 3751 C CA . TYR A 1 468 ? -22.544 18.961 33.716 1.00 57.09 468 TYR A CA 1
ATOM 3752 C C . TYR A 1 468 ? -21.782 20.290 33.682 1.00 57.09 468 TYR A C 1
ATOM 3754 O O . TYR A 1 468 ? -21.844 21.036 32.710 1.00 57.09 468 TYR A O 1
ATOM 3762 N N . LYS A 1 469 ? -21.031 20.598 34.746 1.00 57.84 469 LYS A N 1
ATOM 3763 C CA . LYS A 1 469 ? -20.083 21.726 34.753 1.00 57.84 469 LYS A CA 1
ATOM 3764 C C . LYS A 1 469 ? -18.783 21.317 34.051 1.00 57.84 469 LYS A C 1
ATOM 3766 O O . LYS A 1 469 ? -18.300 20.203 34.243 1.00 57.84 469 LYS A O 1
ATOM 3771 N N . GLN A 1 470 ? -18.159 22.249 33.326 1.00 58.66 470 GLN A N 1
ATOM 3772 C CA . GLN A 1 470 ? -16.920 22.053 32.549 1.00 58.66 470 GLN A CA 1
ATOM 3773 C C . GLN A 1 470 ? -15.768 21.378 33.334 1.00 58.66 470 GLN A C 1
ATOM 3775 O O . GLN A 1 470 ? -14.983 20.631 32.757 1.00 58.66 470 GLN A O 1
ATOM 3780 N N . GLN A 1 471 ? -15.701 21.564 34.658 1.00 58.62 471 GLN A N 1
ATOM 3781 C CA . GLN A 1 471 ? -14.706 20.935 35.546 1.00 58.62 471 GLN A CA 1
ATOM 3782 C C . GLN A 1 471 ? -14.858 19.412 35.709 1.00 58.62 471 GLN A C 1
ATOM 3784 O O . GLN A 1 471 ? -13.909 18.740 36.109 1.00 58.62 471 GLN A O 1
ATOM 3789 N N . HIS A 1 472 ? -16.035 18.850 35.428 1.00 69.62 472 HIS A N 1
ATOM 3790 C CA . HIS A 1 472 ? -16.235 17.403 35.470 1.00 69.62 472 HIS A CA 1
ATOM 3791 C C . HIS A 1 472 ? -15.784 16.735 34.159 1.00 69.62 472 HIS A C 1
ATOM 3793 O O . HIS A 1 472 ? -15.301 15.607 34.210 1.00 69.62 472 HIS A O 1
ATOM 3799 N N . VAL A 1 473 ? -15.808 17.452 33.022 1.00 71.44 473 VAL A N 1
ATOM 3800 C CA . VAL A 1 473 ? -15.379 16.942 31.698 1.00 71.44 473 VAL A CA 1
ATOM 3801 C C . VAL A 1 473 ? -13.905 16.587 31.693 1.00 71.44 473 VAL A C 1
ATOM 3803 O O . VAL A 1 473 ? -13.537 15.492 31.282 1.00 71.44 473 VAL A O 1
ATOM 3806 N N . SER A 1 474 ? -13.060 17.496 32.178 1.00 72.75 474 SER A N 1
ATOM 3807 C CA . SER A 1 474 ? -11.617 17.261 32.237 1.00 72.75 474 SER A CA 1
ATOM 3808 C C . SER A 1 474 ? -11.277 16.079 33.142 1.00 72.75 474 SER A C 1
ATOM 3810 O O . SER A 1 474 ? -10.399 15.290 32.806 1.00 72.75 474 SER A O 1
ATOM 3812 N N . LYS A 1 475 ? -12.013 15.907 34.248 1.00 81.44 475 LYS A N 1
ATOM 3813 C CA . LYS A 1 475 ? -11.877 14.736 35.120 1.00 81.44 475 LYS A CA 1
ATOM 3814 C C . LYS A 1 475 ? -12.305 13.464 34.398 1.00 81.44 475 LYS A C 1
ATOM 3816 O O . LYS A 1 475 ? -11.537 12.517 34.401 1.00 81.44 475 LYS A O 1
ATOM 3821 N N . PHE A 1 476 ? -13.475 13.441 33.762 1.00 83.69 476 PHE A N 1
ATOM 3822 C CA . PHE A 1 476 ? -13.965 12.282 33.011 1.00 83.69 476 PHE A CA 1
ATOM 3823 C C . PHE A 1 476 ? -12.973 11.838 31.930 1.00 83.69 476 PHE A C 1
ATOM 3825 O O . PHE A 1 476 ? -12.508 10.702 31.951 1.00 83.69 476 PHE A O 1
ATOM 3832 N N . VAL A 1 477 ? -12.566 12.755 31.050 1.00 84.00 477 VAL A N 1
ATOM 3833 C CA . VAL A 1 477 ? -11.581 12.464 29.998 1.00 84.00 477 VAL A CA 1
ATOM 3834 C C . VAL A 1 477 ? -10.249 12.022 30.610 1.00 84.00 477 VAL A C 1
ATOM 3836 O O . VAL A 1 477 ? -9.647 11.068 30.127 1.00 84.00 477 VAL A O 1
ATOM 3839 N N . GLY A 1 478 ? -9.818 12.655 31.706 1.00 85.44 478 GLY A N 1
ATOM 3840 C CA . GLY A 1 478 ? -8.614 12.273 32.444 1.00 85.44 478 GLY A CA 1
ATOM 3841 C C . GLY A 1 478 ? -8.669 10.848 33.003 1.00 85.44 478 GLY A C 1
ATOM 3842 O O . GLY A 1 478 ? -7.728 10.088 32.797 1.00 85.44 478 GLY A O 1
ATOM 3843 N N . TRP A 1 479 ? -9.772 10.448 33.645 1.00 88.62 479 TRP A N 1
ATOM 3844 C CA . TRP A 1 479 ? -9.965 9.083 34.155 1.00 88.62 479 TRP A CA 1
ATOM 3845 C C . TRP A 1 479 ? -9.933 8.056 33.024 1.00 88.62 479 TRP A C 1
ATOM 3847 O O . TRP A 1 479 ? -9.215 7.065 33.112 1.00 88.62 479 TRP A O 1
ATOM 3857 N N . HIS A 1 480 ? -10.646 8.320 31.931 1.00 90.31 480 HIS A N 1
ATOM 3858 C CA . HIS A 1 480 ? -10.666 7.429 30.773 1.00 90.31 480 HIS A CA 1
ATOM 3859 C C . HIS A 1 480 ? -9.311 7.356 30.045 1.00 90.31 480 HIS A C 1
ATOM 3861 O O . HIS A 1 480 ? -8.967 6.301 29.513 1.00 90.31 480 HIS A O 1
ATOM 3867 N N . ALA A 1 481 ? -8.513 8.426 30.055 1.00 88.50 481 ALA A N 1
ATOM 3868 C CA . ALA A 1 481 ? -7.147 8.400 29.539 1.00 88.50 481 ALA A CA 1
ATOM 3869 C C . ALA A 1 481 ? -6.205 7.586 30.447 1.00 88.50 481 ALA A C 1
ATOM 3871 O O . ALA A 1 481 ? -5.495 6.715 29.951 1.00 88.50 481 ALA A O 1
ATOM 3872 N N . VAL A 1 482 ? -6.227 7.829 31.764 1.00 90.19 482 VAL A N 1
ATOM 3873 C CA . VAL A 1 482 ? -5.304 7.216 32.742 1.00 90.19 482 VAL A CA 1
ATOM 3874 C C . VAL A 1 482 ? -5.623 5.752 33.032 1.00 90.19 482 VAL A C 1
ATOM 3876 O O . VAL A 1 482 ? -4.701 4.961 33.186 1.00 90.19 482 VAL A O 1
ATOM 3879 N N . PHE A 1 483 ? -6.901 5.380 33.098 1.00 90.19 483 PHE A N 1
ATOM 3880 C CA . PHE A 1 483 ? -7.328 4.018 33.440 1.00 90.19 483 PHE A CA 1
ATOM 3881 C C . PHE A 1 483 ? -7.838 3.215 32.239 1.00 90.19 483 PHE A C 1
ATOM 3883 O O . PHE A 1 483 ? -8.118 2.030 32.383 1.00 90.19 483 PHE A O 1
ATOM 3890 N N . GLY A 1 484 ? -7.948 3.840 31.063 1.00 89.50 484 GLY A N 1
ATOM 3891 C CA . GLY A 1 484 ? -8.360 3.184 29.821 1.00 89.50 484 GLY A CA 1
ATOM 3892 C C . GLY A 1 484 ? -7.238 3.119 28.792 1.00 89.50 484 GLY A C 1
ATOM 3893 O O . GLY A 1 484 ? -6.625 2.075 28.603 1.00 89.50 484 GLY A O 1
ATOM 3894 N N . VAL A 1 485 ? -6.949 4.246 28.134 1.00 92.62 485 VAL A N 1
ATOM 3895 C CA . VAL A 1 485 ? -6.014 4.296 26.990 1.00 92.62 485 VAL A CA 1
ATOM 3896 C C . VAL A 1 485 ? -4.565 4.010 27.397 1.00 92.62 485 VAL A C 1
ATOM 3898 O O . VAL A 1 485 ? -3.911 3.168 26.786 1.00 92.62 485 VAL A O 1
ATOM 3901 N N . ILE A 1 486 ? -4.050 4.701 28.421 1.00 93.06 486 ILE A N 1
ATOM 3902 C CA . ILE A 1 486 ? -2.637 4.603 28.825 1.00 93.06 486 ILE A CA 1
ATOM 3903 C C . ILE A 1 486 ? -2.256 3.171 29.238 1.00 93.06 486 ILE A C 1
ATOM 3905 O O . ILE A 1 486 ? -1.218 2.706 28.771 1.00 93.06 486 ILE A O 1
ATOM 3909 N N . PRO A 1 487 ? -3.051 2.437 30.042 1.00 94.94 487 PRO A N 1
ATOM 3910 C CA . PRO A 1 487 ? -2.739 1.056 30.395 1.00 94.94 487 PRO A CA 1
ATOM 3911 C C . PRO A 1 487 ? -2.691 0.123 29.185 1.00 94.94 487 PRO A C 1
ATOM 3913 O O . PRO A 1 487 ? -1.771 -0.683 29.105 1.00 94.94 487 PRO A O 1
ATOM 3916 N N . LEU A 1 488 ? -3.619 0.249 28.227 1.00 95.31 488 LEU A N 1
ATOM 3917 C CA . LEU A 1 488 ? -3.624 -0.585 27.018 1.00 95.31 488 LEU A CA 1
ATOM 3918 C C . LEU A 1 488 ? -2.345 -0.387 26.195 1.00 95.31 488 LEU A C 1
ATOM 3920 O O . LEU A 1 488 ? -1.677 -1.361 25.848 1.00 95.31 488 LEU A O 1
ATOM 3924 N N . VAL A 1 489 ? -1.971 0.875 25.957 1.00 94.44 489 VAL A N 1
ATOM 3925 C CA . VAL A 1 489 ? -0.740 1.223 25.234 1.00 94.44 489 VAL A CA 1
ATOM 3926 C C . VAL A 1 489 ? 0.493 0.770 26.011 1.00 94.44 489 VAL A C 1
ATOM 3928 O O . VAL A 1 489 ? 1.390 0.163 25.437 1.00 94.44 489 VAL A O 1
ATOM 3931 N N . LEU A 1 490 ? 0.548 1.028 27.320 1.00 93.56 490 LEU A N 1
ATOM 3932 C CA . LEU A 1 490 ? 1.699 0.674 28.148 1.00 93.56 490 LEU A CA 1
ATOM 3933 C C . LEU A 1 490 ? 1.905 -0.843 28.209 1.00 93.56 490 LEU A C 1
ATOM 3935 O O . LEU A 1 490 ? 3.038 -1.294 28.079 1.00 93.56 490 LEU A O 1
ATOM 3939 N N . ILE A 1 491 ? 0.835 -1.625 28.380 1.00 95.00 491 ILE A N 1
ATOM 3940 C CA . ILE A 1 491 ? 0.909 -3.091 28.394 1.00 95.00 491 ILE A CA 1
ATOM 3941 C C . ILE A 1 491 ? 1.413 -3.602 27.044 1.00 95.00 491 ILE A C 1
ATOM 3943 O O . ILE A 1 491 ? 2.347 -4.400 27.028 1.00 95.00 491 ILE A O 1
ATOM 3947 N N . ASN A 1 492 ? 0.857 -3.116 25.929 1.00 94.12 492 ASN A N 1
ATOM 3948 C CA . ASN A 1 492 ? 1.315 -3.514 24.600 1.00 94.12 492 ASN A CA 1
ATOM 3949 C C . ASN A 1 492 ? 2.803 -3.173 24.398 1.00 94.12 492 ASN A C 1
ATOM 3951 O O . ASN A 1 492 ? 3.588 -4.069 24.115 1.00 94.12 492 ASN A O 1
ATOM 3955 N N . LEU A 1 493 ? 3.227 -1.933 24.669 1.00 91.88 493 LEU A N 1
ATOM 3956 C CA . LEU A 1 493 ? 4.629 -1.524 24.514 1.00 91.88 493 LEU A CA 1
ATOM 3957 C C . LEU A 1 493 ? 5.585 -2.308 25.425 1.00 91.88 493 LEU A C 1
ATOM 3959 O O . LEU A 1 493 ? 6.686 -2.660 25.007 1.00 91.88 493 LEU A O 1
ATOM 3963 N N . LEU A 1 494 ? 5.195 -2.587 26.673 1.00 91.94 494 LEU A N 1
ATOM 3964 C CA . LEU A 1 494 ? 6.019 -3.383 27.584 1.00 91.94 494 LEU A CA 1
ATOM 3965 C C . LEU A 1 494 ? 6.168 -4.823 27.086 1.00 91.94 494 LEU A C 1
ATOM 3967 O O . LEU A 1 494 ? 7.273 -5.357 27.145 1.00 91.94 494 LEU A O 1
ATOM 3971 N N . LEU A 1 495 ? 5.098 -5.434 26.576 1.00 92.69 495 LEU A N 1
ATOM 3972 C CA . LEU A 1 495 ? 5.164 -6.775 26.001 1.00 92.69 495 LEU A CA 1
ATOM 3973 C C . LEU A 1 495 ? 5.988 -6.787 24.708 1.00 92.69 495 LEU A C 1
ATOM 3975 O O . LEU A 1 495 ? 6.899 -7.599 24.591 1.00 92.69 495 LEU A O 1
ATOM 3979 N N . THR A 1 496 ? 5.752 -5.856 23.783 1.00 90.19 496 THR A N 1
ATOM 3980 C CA . THR A 1 496 ? 6.468 -5.802 22.501 1.00 90.19 496 THR A CA 1
ATOM 3981 C C . THR A 1 496 ? 7.968 -5.552 22.681 1.00 90.19 496 THR A C 1
ATOM 3983 O O . THR A 1 496 ? 8.774 -6.209 22.029 1.00 90.19 496 THR A O 1
ATOM 3986 N N . PHE A 1 497 ? 8.369 -4.649 23.587 1.00 89.62 497 PHE A N 1
ATOM 3987 C CA . PHE A 1 497 ? 9.775 -4.237 23.715 1.00 89.62 497 PHE A CA 1
ATOM 3988 C C . PHE A 1 497 ? 10.562 -4.901 24.848 1.00 89.62 497 PHE A C 1
ATOM 3990 O O . PHE A 1 497 ? 11.790 -4.853 24.811 1.00 89.62 497 PHE A O 1
ATOM 3997 N N . LYS A 1 498 ? 9.917 -5.480 25.873 1.00 89.62 498 LYS A N 1
ATOM 3998 C CA . LYS A 1 498 ? 10.629 -6.055 27.035 1.00 89.62 498 LYS A CA 1
ATOM 3999 C C . LYS A 1 498 ? 10.443 -7.555 27.227 1.00 89.62 498 LYS A C 1
ATOM 4001 O O . LYS A 1 498 ? 11.166 -8.120 28.046 1.00 89.62 498 LYS A O 1
ATOM 4006 N N . LEU A 1 499 ? 9.507 -8.202 26.532 1.00 90.75 499 LEU A N 1
ATOM 4007 C CA . LEU A 1 499 ? 9.318 -9.645 26.659 1.00 90.75 499 LEU A CA 1
ATOM 4008 C C . LEU A 1 499 ? 10.501 -10.384 26.001 1.00 90.75 499 LEU A C 1
ATOM 4010 O O . LEU A 1 499 ? 10.731 -10.198 24.804 1.00 90.75 499 LEU A O 1
ATOM 4014 N N . PRO A 1 500 ? 11.265 -11.210 26.741 1.00 90.25 500 PRO A N 1
ATOM 4015 C CA . PRO A 1 500 ? 12.331 -12.007 26.148 1.00 90.25 500 PRO A CA 1
ATOM 4016 C C . PRO A 1 500 ? 11.724 -13.171 25.358 1.00 90.25 500 PRO A C 1
ATOM 4018 O O . PRO A 1 500 ? 11.015 -14.007 25.922 1.00 90.25 500 PRO A O 1
ATOM 4021 N N . VAL A 1 501 ? 12.012 -13.230 24.059 1.00 89.56 501 VAL A N 1
ATOM 4022 C CA . VAL A 1 501 ? 11.567 -14.310 23.169 1.00 89.56 501 VAL A CA 1
ATOM 4023 C C . VAL A 1 501 ? 12.754 -15.233 22.873 1.00 89.56 501 VAL A C 1
ATOM 4025 O O . VAL A 1 501 ? 13.817 -14.739 22.489 1.00 89.56 501 VAL A O 1
ATOM 4028 N N . PRO A 1 502 ? 12.622 -16.562 23.040 1.00 86.19 502 PRO A N 1
ATOM 4029 C CA . PRO A 1 502 ? 13.704 -17.494 22.733 1.00 86.19 502 PRO A CA 1
ATOM 4030 C C . PRO A 1 502 ? 14.133 -17.396 21.263 1.00 86.19 502 PRO A C 1
ATOM 4032 O O . PRO A 1 502 ? 13.307 -17.533 20.367 1.00 86.19 502 PRO A O 1
ATOM 4035 N N . GLY A 1 503 ? 15.426 -17.180 21.012 1.00 82.75 503 GLY A N 1
ATOM 4036 C CA . GLY A 1 503 ? 15.984 -17.135 19.653 1.00 82.75 503 GLY A CA 1
ATOM 4037 C C . GLY A 1 503 ? 15.826 -15.802 18.911 1.00 82.75 503 GLY A C 1
ATOM 4038 O O . GLY A 1 503 ? 16.293 -15.704 17.781 1.00 82.75 503 GLY A O 1
ATOM 4039 N N . CYS A 1 504 ? 15.238 -14.776 19.537 1.00 87.81 504 CYS A N 1
ATOM 4040 C CA . CYS A 1 504 ? 15.049 -13.452 18.940 1.00 87.81 504 CYS A CA 1
ATOM 4041 C C . CYS A 1 504 ? 15.636 -12.354 19.844 1.00 87.81 504 CYS A C 1
ATOM 4043 O O . CYS A 1 504 ? 15.602 -12.486 21.071 1.00 87.81 504 CYS A O 1
ATOM 4045 N N . PRO A 1 505 ? 16.154 -11.247 19.284 1.00 87.69 505 PRO A N 1
ATOM 4046 C CA . PRO A 1 505 ? 16.609 -10.129 20.095 1.00 87.69 505 PRO A CA 1
ATOM 4047 C C . PRO A 1 505 ? 15.414 -9.467 20.792 1.00 87.69 505 PRO A C 1
ATOM 4049 O O . PRO A 1 505 ? 14.325 -9.340 20.228 1.00 87.69 505 PRO A O 1
ATOM 4052 N N . THR A 1 506 ? 15.609 -9.043 22.040 1.00 86.81 506 THR A N 1
ATOM 4053 C CA . THR A 1 506 ? 14.557 -8.380 22.817 1.00 86.81 506 THR A CA 1
ATOM 4054 C C . THR A 1 506 ? 14.113 -7.097 22.114 1.00 86.81 506 THR A C 1
ATOM 4056 O O . THR A 1 506 ? 14.938 -6.232 21.823 1.00 86.81 506 THR A O 1
ATOM 4059 N N . GLY A 1 507 ? 12.809 -6.972 21.853 1.00 83.81 507 GLY A N 1
ATOM 4060 C CA . GLY A 1 507 ? 12.236 -5.835 21.127 1.00 83.81 507 GLY A CA 1
ATOM 4061 C C . GLY A 1 507 ? 12.303 -5.934 19.602 1.00 83.81 507 GLY A C 1
ATOM 4062 O O . GLY A 1 507 ? 12.149 -4.916 18.930 1.00 83.81 507 GLY A O 1
ATOM 4063 N N . TYR A 1 508 ? 12.522 -7.129 19.045 1.00 87.62 508 TYR A N 1
ATOM 4064 C CA . TYR A 1 508 ? 12.432 -7.352 17.603 1.00 87.62 508 TYR A CA 1
ATOM 4065 C C . TYR A 1 508 ? 11.012 -7.101 17.071 1.00 87.62 508 TYR A C 1
ATOM 4067 O O . TYR A 1 508 ? 10.044 -7.678 17.565 1.00 87.62 508 TYR A O 1
ATOM 4075 N N . ILE A 1 509 ? 10.909 -6.269 16.034 1.00 87.31 509 ILE A N 1
ATOM 4076 C CA . ILE A 1 509 ? 9.655 -5.888 15.355 1.00 87.31 509 ILE A CA 1
ATOM 4077 C C . ILE A 1 509 ? 9.714 -6.131 13.836 1.00 87.31 509 ILE A C 1
ATOM 4079 O O . ILE A 1 509 ? 8.842 -5.692 13.088 1.00 87.31 509 ILE A O 1
ATOM 4083 N N . GLY A 1 510 ? 10.763 -6.801 13.360 1.00 86.81 510 GLY A N 1
ATOM 4084 C CA . GLY A 1 510 ? 10.948 -7.078 11.941 1.00 86.81 510 GLY A CA 1
ATOM 4085 C C . GLY A 1 510 ? 10.089 -8.248 11.441 1.00 86.81 510 GLY A C 1
ATOM 4086 O O . GLY A 1 510 ? 9.517 -9.001 12.240 1.00 86.81 510 GLY A O 1
ATOM 4087 N N . PRO A 1 511 ? 10.012 -8.432 10.112 1.00 85.00 511 PRO A N 1
ATOM 4088 C CA . PRO A 1 511 ? 9.278 -9.539 9.508 1.00 85.00 511 PRO A CA 1
ATOM 4089 C C . PRO A 1 511 ? 9.936 -10.907 9.747 1.00 85.00 511 PRO A C 1
ATOM 4091 O O . PRO A 1 511 ? 9.266 -11.928 9.609 1.00 85.00 511 PRO A O 1
ATOM 4094 N N . GLY A 1 512 ? 11.210 -10.966 10.146 1.00 85.75 512 GLY A N 1
ATOM 4095 C CA . GLY A 1 512 ? 11.953 -12.224 10.247 1.00 85.75 512 GLY A CA 1
ATOM 4096 C C . GLY A 1 512 ? 12.103 -12.921 8.888 1.00 85.75 512 GLY A C 1
ATOM 4097 O O . GLY A 1 512 ? 12.045 -12.285 7.834 1.00 85.75 512 GLY A O 1
ATOM 4098 N N . GLY A 1 513 ? 12.288 -14.241 8.894 1.00 84.56 513 GLY A N 1
ATOM 4099 C CA . GLY A 1 513 ? 12.485 -15.008 7.660 1.00 84.56 513 GLY A CA 1
ATOM 4100 C C . GLY A 1 513 ? 13.792 -14.621 6.965 1.00 84.56 513 GLY A C 1
ATOM 4101 O O . GLY A 1 513 ? 14.847 -14.654 7.590 1.00 84.56 513 GLY A O 1
ATOM 4102 N N . LEU A 1 514 ? 13.707 -14.250 5.685 1.00 79.19 514 LEU A N 1
ATOM 4103 C CA . LEU A 1 514 ? 14.822 -13.742 4.869 1.00 79.19 514 LEU A CA 1
ATOM 4104 C C . LEU A 1 514 ? 15.145 -12.255 5.102 1.00 79.19 514 LEU A C 1
ATOM 4106 O O . LEU A 1 514 ? 16.093 -11.735 4.510 1.00 79.19 514 LEU A O 1
ATOM 4110 N N . ALA A 1 515 ? 14.375 -11.559 5.944 1.00 78.44 515 ALA A N 1
ATOM 4111 C CA . ALA A 1 515 ? 14.735 -10.216 6.394 1.00 78.44 515 ALA A CA 1
ATOM 4112 C C . ALA A 1 515 ? 16.020 -10.245 7.242 1.00 78.44 515 ALA A C 1
ATOM 4114 O O . ALA A 1 515 ? 16.389 -11.291 7.780 1.00 78.44 515 ALA A O 1
ATOM 4115 N N . ASP A 1 516 ? 16.705 -9.102 7.352 1.00 78.31 516 ASP A N 1
ATOM 4116 C CA . ASP A 1 516 ? 17.985 -8.984 8.071 1.00 78.31 516 ASP A CA 1
ATOM 4117 C C . ASP A 1 516 ? 19.023 -10.040 7.624 1.00 78.31 516 ASP A C 1
ATOM 4119 O O . ASP A 1 516 ? 19.702 -10.660 8.444 1.00 78.31 516 ASP A O 1
ATOM 4123 N N . ASP A 1 517 ? 19.081 -10.306 6.312 1.00 72.69 517 ASP A N 1
ATOM 4124 C CA . ASP A 1 517 ? 19.920 -11.333 5.672 1.00 72.69 517 ASP A CA 1
ATOM 4125 C C . ASP A 1 517 ? 19.734 -12.753 6.247 1.00 72.69 517 ASP A C 1
ATOM 4127 O O . ASP A 1 517 ? 20.639 -13.589 6.218 1.00 72.69 517 ASP A O 1
ATOM 4131 N N . GLY A 1 518 ? 18.538 -13.052 6.761 1.00 77.38 518 GLY A N 1
ATOM 4132 C CA . GLY A 1 518 ? 18.200 -14.369 7.294 1.00 77.38 518 GLY A CA 1
ATOM 4133 C C . GLY A 1 518 ? 18.612 -14.594 8.748 1.00 77.38 518 GLY A C 1
ATOM 4134 O O . GLY A 1 518 ? 18.534 -15.728 9.223 1.00 77.38 518 GLY A O 1
ATOM 4135 N N . ALA A 1 519 ? 19.039 -13.553 9.471 1.00 80.38 519 ALA A N 1
ATOM 4136 C CA . ALA A 1 519 ? 19.496 -13.680 10.856 1.00 80.38 519 ALA A CA 1
ATOM 4137 C C . ALA A 1 519 ? 18.407 -14.200 11.818 1.00 80.38 519 ALA A C 1
ATOM 4139 O O . ALA A 1 519 ? 18.727 -14.865 12.805 1.00 80.38 519 ALA A O 1
ATOM 4140 N N . TYR A 1 520 ? 17.126 -13.927 11.534 1.00 83.94 520 TYR A N 1
ATOM 4141 C CA . TYR A 1 520 ? 16.008 -14.174 12.454 1.00 83.94 520 TYR A CA 1
ATOM 4142 C C . TYR A 1 520 ? 14.826 -14.905 11.788 1.00 83.94 520 TYR A C 1
ATOM 4144 O O . TYR A 1 520 ? 13.705 -14.395 11.725 1.00 83.94 520 TYR A O 1
ATOM 4152 N N . GLN A 1 521 ? 15.055 -16.130 11.305 1.00 81.00 521 GLN A N 1
ATOM 4153 C CA . GLN A 1 521 ? 14.079 -16.865 10.482 1.00 81.00 521 GLN A CA 1
ATOM 4154 C C . GLN A 1 521 ? 12.712 -17.113 11.151 1.00 81.00 521 GLN A C 1
ATOM 4156 O O . GLN A 1 521 ? 11.684 -16.905 10.514 1.00 81.00 521 GLN A O 1
ATOM 4161 N N . ASN A 1 522 ? 12.677 -17.476 12.439 1.00 84.88 522 ASN A N 1
ATOM 4162 C CA . ASN A 1 522 ? 11.440 -17.823 13.166 1.00 84.88 522 ASN A CA 1
ATOM 4163 C C . ASN A 1 522 ? 10.944 -16.715 14.113 1.00 84.88 522 ASN A C 1
ATOM 4165 O O . ASN A 1 522 ? 10.238 -16.984 15.081 1.00 84.88 522 ASN A O 1
ATOM 4169 N N . CYS A 1 523 ? 11.335 -15.468 13.854 1.00 86.38 523 CYS A N 1
ATOM 4170 C CA . CYS A 1 523 ? 11.097 -14.337 14.752 1.00 86.38 523 CYS A CA 1
ATOM 4171 C C . CYS A 1 523 ? 10.100 -13.312 14.203 1.00 86.38 523 CYS A C 1
ATOM 4173 O O . CYS A 1 523 ? 10.146 -12.154 14.609 1.00 86.38 523 CYS A O 1
ATOM 4175 N N . THR A 1 524 ? 9.215 -13.688 13.278 1.00 89.56 524 THR A N 1
ATOM 4176 C CA . THR A 1 524 ? 8.272 -12.754 12.641 1.00 89.56 524 THR A CA 1
ATOM 4177 C C . THR A 1 524 ? 7.464 -11.971 13.678 1.00 89.56 524 THR A C 1
ATOM 4179 O O . THR A 1 524 ? 6.719 -12.545 14.465 1.00 89.56 524 THR A O 1
ATOM 4182 N N . GLY A 1 525 ? 7.640 -10.648 13.726 1.00 87.00 525 GLY A N 1
ATOM 4183 C CA . GLY A 1 525 ? 6.978 -9.779 14.707 1.00 87.00 525 GLY A CA 1
ATOM 4184 C C . GLY A 1 525 ? 7.380 -9.998 16.175 1.00 87.00 525 GLY A C 1
ATOM 4185 O O . GLY A 1 525 ? 6.716 -9.467 17.068 1.00 87.00 525 GLY A O 1
ATOM 4186 N N . GLY A 1 526 ? 8.427 -10.785 16.441 1.00 91.31 526 GLY A N 1
ATOM 4187 C CA . GLY A 1 526 ? 9.005 -11.018 17.766 1.00 91.31 526 GLY A CA 1
ATOM 4188 C C . GLY A 1 526 ? 7.983 -11.474 18.811 1.00 91.31 526 GLY A C 1
ATOM 4189 O O . GLY A 1 526 ? 7.465 -12.591 18.760 1.00 91.31 526 GLY A O 1
ATOM 4190 N N . ALA A 1 527 ? 7.695 -10.598 19.778 1.00 91.94 527 ALA A N 1
ATOM 4191 C CA . ALA A 1 527 ? 6.772 -10.878 20.880 1.00 91.94 527 ALA A CA 1
ATOM 4192 C C . ALA A 1 527 ? 5.337 -11.191 20.419 1.00 91.94 527 ALA A C 1
ATOM 4194 O O . ALA A 1 527 ? 4.638 -11.930 21.111 1.00 91.94 527 ALA A O 1
ATOM 4195 N N . HIS A 1 528 ? 4.905 -10.663 19.266 1.00 93.25 528 HIS A N 1
ATOM 4196 C CA . HIS A 1 528 ? 3.555 -10.886 18.740 1.00 93.25 528 HIS A CA 1
ATOM 4197 C C . HIS A 1 528 ? 3.344 -12.362 18.389 1.00 93.25 528 HIS A C 1
ATOM 4199 O O . HIS A 1 528 ? 2.520 -13.022 19.019 1.00 93.25 528 HIS A O 1
ATOM 4205 N N . LEU A 1 529 ? 4.175 -12.916 17.495 1.00 92.88 529 LEU A N 1
ATOM 4206 C CA . LEU A 1 529 ? 4.101 -14.334 17.131 1.00 92.88 529 LEU A CA 1
ATOM 4207 C C . LEU A 1 529 ? 4.281 -15.241 18.347 1.00 92.88 529 LEU A C 1
ATOM 4209 O O . LEU A 1 529 ? 3.577 -16.238 18.479 1.00 92.88 529 LEU A O 1
ATOM 4213 N N . TYR A 1 530 ? 5.204 -14.895 19.247 1.00 93.19 530 TYR A N 1
ATOM 4214 C CA . TYR A 1 530 ? 5.447 -15.700 20.438 1.00 93.19 530 TYR A CA 1
ATOM 4215 C C . TYR A 1 530 ? 4.191 -15.819 21.307 1.00 93.19 530 TYR A C 1
ATOM 4217 O O . TYR A 1 530 ? 3.764 -16.931 21.614 1.00 93.19 530 TYR A O 1
ATOM 4225 N N . VAL A 1 531 ? 3.548 -14.702 21.653 1.00 94.19 531 VAL A N 1
ATOM 4226 C CA . VAL A 1 531 ? 2.336 -14.732 22.485 1.00 94.19 531 VAL A CA 1
ATOM 4227 C C . VAL A 1 531 ? 1.163 -15.375 21.750 1.00 94.19 531 VAL A C 1
ATOM 4229 O O . VAL A 1 531 ? 0.451 -16.179 22.349 1.00 94.19 531 VAL A O 1
ATOM 4232 N N . ASP A 1 532 ? 0.989 -15.097 20.461 1.00 93.69 532 ASP A N 1
ATOM 4233 C CA . ASP A 1 532 ? -0.096 -15.692 19.677 1.00 93.69 532 ASP A CA 1
ATOM 4234 C C . ASP A 1 532 ? 0.064 -17.213 19.561 1.00 93.69 532 ASP A C 1
ATOM 4236 O O . ASP A 1 532 ? -0.900 -17.961 19.730 1.00 93.69 532 ASP A O 1
ATOM 4240 N N . SER A 1 533 ? 1.296 -17.691 19.379 1.00 92.00 533 SER A N 1
ATOM 4241 C CA . SER A 1 533 ? 1.599 -19.123 19.348 1.00 92.00 533 SER A CA 1
ATOM 4242 C C . SER A 1 533 ? 1.392 -19.817 20.696 1.00 92.00 533 SER A C 1
ATOM 4244 O O . SER A 1 533 ? 1.004 -20.983 20.714 1.00 92.00 533 SER A O 1
ATOM 4246 N N . LEU A 1 534 ? 1.598 -19.114 21.815 1.00 93.19 534 LEU A N 1
ATOM 4247 C CA . LEU A 1 534 ? 1.340 -19.640 23.158 1.00 93.19 534 LEU A CA 1
ATOM 4248 C C . LEU A 1 534 ? -0.154 -19.711 23.485 1.00 93.19 534 LEU A C 1
ATOM 4250 O O . LEU A 1 534 ? -0.577 -20.620 24.196 1.00 93.19 534 LEU A O 1
ATOM 4254 N N . VAL A 1 535 ? -0.939 -18.740 23.014 1.00 94.00 535 VAL A N 1
ATOM 4255 C CA . VAL A 1 535 ? -2.363 -18.623 23.360 1.00 94.00 535 VAL A CA 1
ATOM 4256 C C . VAL A 1 535 ? -3.246 -19.425 22.411 1.00 94.00 535 VAL A C 1
ATOM 4258 O O . VAL A 1 535 ? -4.150 -20.120 22.870 1.00 94.00 535 VAL A O 1
ATOM 4261 N N . PHE A 1 536 ? -3.006 -19.322 21.104 1.00 91.75 536 PHE A N 1
ATOM 4262 C CA . PHE A 1 536 ? -3.841 -19.956 20.083 1.00 91.75 536 PHE A CA 1
ATOM 4263 C C . PHE A 1 536 ? -3.212 -21.225 19.509 1.00 91.75 536 PHE A C 1
ATOM 4265 O O . PHE A 1 536 ? -3.941 -22.127 19.119 1.00 91.75 536 PHE A O 1
ATOM 4272 N N . GLY A 1 537 ? -1.881 -21.322 19.479 1.00 90.94 537 GLY A N 1
ATOM 4273 C CA . GLY A 1 537 ? -1.167 -22.395 18.783 1.00 90.94 537 GLY A CA 1
ATOM 4274 C C . GLY A 1 537 ? -0.958 -22.097 17.294 1.00 90.94 537 GLY A C 1
ATOM 4275 O O . GLY A 1 537 ? -1.767 -21.434 16.656 1.00 90.94 537 GLY A O 1
ATOM 4276 N N . GLN A 1 538 ? 0.135 -22.611 16.723 1.00 87.25 538 GLN A N 1
ATOM 4277 C CA . GLN A 1 538 ? 0.580 -22.303 15.350 1.00 87.25 538 GLN A CA 1
ATOM 4278 C C . GLN A 1 538 ? -0.414 -22.725 14.250 1.00 87.25 538 GLN A C 1
ATOM 4280 O O . GLN A 1 538 ? -0.529 -22.052 13.228 1.00 87.25 538 GLN A O 1
ATOM 4285 N N . HIS A 1 539 ? -1.169 -23.806 14.466 1.00 87.25 539 HIS A N 1
ATOM 4286 C CA . HIS A 1 539 ? -2.184 -24.295 13.520 1.00 87.25 539 HIS A CA 1
ATOM 4287 C C . HIS A 1 539 ? -3.404 -23.373 13.412 1.00 87.25 539 HIS A C 1
ATOM 4289 O O . HIS A 1 539 ? -4.088 -23.360 12.395 1.00 87.25 539 HIS A O 1
ATOM 4295 N N . HIS A 1 540 ? -3.654 -22.569 14.445 1.00 88.31 540 HIS A N 1
ATOM 4296 C CA . HIS A 1 540 ? -4.815 -21.689 14.535 1.00 88.31 540 HIS A CA 1
ATOM 4297 C C . HIS A 1 540 ? -4.494 -20.235 14.157 1.00 88.31 540 HIS A C 1
ATOM 4299 O O . HIS A 1 540 ? -5.339 -19.353 14.325 1.00 88.31 540 HIS A O 1
ATOM 4305 N N . LEU A 1 541 ? -3.279 -19.974 13.661 1.00 89.69 541 LEU A N 1
ATOM 4306 C CA . LEU A 1 541 ? -2.863 -18.679 13.122 1.00 89.69 541 LEU A CA 1
ATOM 4307 C C . LEU A 1 541 ? -3.111 -18.604 11.614 1.00 89.69 541 LEU A C 1
ATOM 4309 O O . LEU A 1 541 ? -3.333 -19.613 10.941 1.00 89.69 541 LEU A O 1
ATOM 4313 N N . PHE A 1 542 ? -3.040 -17.394 11.065 1.00 85.88 542 PHE A N 1
ATOM 4314 C CA . PHE A 1 542 ? -3.132 -17.193 9.628 1.00 85.88 542 PHE A CA 1
ATOM 4315 C C . PHE A 1 542 ? -1.949 -17.832 8.880 1.00 85.88 542 PHE A C 1
ATOM 4317 O O . PHE A 1 542 ? -0.787 -17.470 9.072 1.00 85.88 542 PHE A O 1
ATOM 4324 N N . GLN A 1 543 ? -2.267 -18.790 8.006 1.00 84.56 543 GLN A N 1
ATOM 4325 C CA . GLN A 1 543 ? -1.275 -19.629 7.323 1.00 84.56 543 GLN A CA 1
ATOM 4326 C C . GLN A 1 543 ? -0.624 -18.953 6.108 1.00 84.56 543 GLN A C 1
ATOM 4328 O O . GLN A 1 543 ? 0.446 -19.375 5.678 1.00 84.56 543 GLN A O 1
ATOM 4333 N N . THR A 1 544 ? -1.259 -17.916 5.547 1.00 80.94 544 THR A N 1
ATOM 4334 C CA . THR A 1 544 ? -0.800 -17.238 4.320 1.00 80.94 544 THR A CA 1
ATOM 4335 C C . THR A 1 544 ? -0.654 -15.717 4.479 1.00 80.94 544 THR A C 1
ATOM 4337 O O . THR A 1 544 ? -1.279 -14.947 3.744 1.00 80.94 544 THR A O 1
ATOM 4340 N N . PRO A 1 545 ? 0.159 -15.232 5.442 1.00 82.38 545 PRO A N 1
ATOM 4341 C CA . PRO A 1 545 ? 0.312 -13.800 5.681 1.00 82.38 545 PRO A CA 1
ATOM 4342 C C . PRO A 1 545 ? 0.990 -13.085 4.506 1.00 82.38 545 PRO A C 1
ATOM 4344 O O . PRO A 1 545 ? 1.762 -13.672 3.746 1.00 82.38 545 PRO A O 1
ATOM 4347 N N . THR A 1 546 ? 0.758 -11.775 4.376 1.00 77.12 546 THR A N 1
ATOM 4348 C CA . THR A 1 546 ? 1.346 -10.956 3.297 1.00 77.12 546 THR A CA 1
ATOM 4349 C C . THR A 1 546 ? 2.874 -11.000 3.294 1.00 77.12 546 THR A C 1
ATOM 4351 O O . THR A 1 546 ? 3.486 -10.977 2.228 1.00 77.12 546 THR A O 1
ATOM 4354 N N . CYS A 1 547 ? 3.493 -11.118 4.472 1.00 77.56 547 CYS A N 1
ATOM 4355 C CA . CYS A 1 547 ? 4.939 -11.248 4.618 1.00 77.56 547 CYS A CA 1
ATOM 4356 C C . CYS A 1 547 ? 5.493 -12.594 4.128 1.00 77.56 547 CYS A C 1
ATOM 4358 O O . CYS A 1 547 ? 6.657 -12.631 3.745 1.00 77.56 547 CYS A O 1
ATOM 4360 N N . GLN A 1 548 ? 4.695 -13.666 4.051 1.00 79.69 548 GLN A N 1
ATOM 4361 C CA . GLN A 1 548 ? 5.183 -14.994 3.657 1.00 79.69 548 GLN A CA 1
ATOM 4362 C C . GLN A 1 548 ? 5.695 -15.012 2.218 1.00 79.69 548 GLN A C 1
ATOM 4364 O O . GLN A 1 548 ? 6.781 -15.526 1.965 1.00 79.69 548 GLN A O 1
ATOM 4369 N N . LYS A 1 549 ? 4.954 -14.409 1.278 1.00 75.44 549 LYS A N 1
ATOM 4370 C CA . LYS A 1 549 ? 5.371 -14.353 -0.134 1.00 75.44 549 LYS A CA 1
ATOM 4371 C C . LYS A 1 549 ? 6.716 -13.650 -0.297 1.00 75.44 549 LYS A C 1
ATOM 4373 O O . LYS A 1 549 ? 7.544 -14.088 -1.084 1.00 75.44 549 LYS A O 1
ATOM 4378 N N . ARG A 1 550 ? 6.922 -12.573 0.468 1.00 74.00 550 ARG A N 1
ATOM 4379 C CA . ARG A 1 550 ? 8.104 -11.723 0.351 1.00 74.00 550 ARG A CA 1
ATOM 4380 C C . ARG A 1 550 ? 9.283 -12.199 1.183 1.00 74.00 550 ARG A C 1
ATOM 4382 O O . ARG A 1 550 ? 10.396 -12.081 0.714 1.00 74.00 550 ARG A O 1
ATOM 4389 N N . TYR A 1 551 ? 9.082 -12.696 2.397 1.00 79.25 551 TYR A N 1
ATOM 4390 C CA . TYR A 1 551 ? 10.163 -13.001 3.343 1.00 79.25 551 TYR A CA 1
ATOM 4391 C C . TYR A 1 551 ? 10.299 -14.498 3.650 1.00 79.25 551 TYR A C 1
ATOM 4393 O O . TYR A 1 551 ? 11.164 -14.868 4.438 1.00 79.25 551 TYR A O 1
ATOM 4401 N N . GLN A 1 552 ? 9.468 -15.354 3.039 1.00 79.62 552 GLN A N 1
ATOM 4402 C CA . GLN A 1 552 ? 9.428 -16.807 3.269 1.00 79.62 552 GLN A CA 1
ATOM 4403 C C . GLN A 1 552 ? 9.285 -17.171 4.755 1.00 79.62 552 GLN A C 1
ATOM 4405 O O . GLN A 1 552 ? 9.924 -18.086 5.268 1.00 79.62 552 GLN A O 1
ATOM 4410 N N . THR A 1 553 ? 8.447 -16.414 5.460 1.00 83.62 553 THR A N 1
ATOM 4411 C CA . THR A 1 553 ? 8.170 -16.595 6.888 1.00 83.62 553 THR A CA 1
ATOM 4412 C C . THR A 1 553 ? 7.145 -17.703 7.134 1.00 83.62 553 THR A C 1
ATOM 4414 O O . THR A 1 553 ? 6.367 -18.061 6.247 1.00 83.62 553 THR A O 1
ATOM 4417 N N . GLY A 1 554 ? 7.109 -18.219 8.364 1.00 84.75 554 GLY A N 1
ATOM 4418 C CA . GLY A 1 554 ? 6.060 -19.135 8.822 1.00 84.75 554 GLY A CA 1
ATOM 4419 C C . GLY A 1 554 ? 4.687 -18.463 9.020 1.00 84.75 554 GLY A C 1
ATOM 4420 O O . GLY A 1 554 ? 4.506 -17.296 8.651 1.00 84.75 554 GLY A O 1
ATOM 4421 N N . PRO A 1 555 ? 3.717 -19.190 9.610 1.00 86.88 555 PRO A N 1
ATOM 4422 C CA . PRO A 1 555 ? 2.401 -18.656 9.960 1.00 86.88 555 PRO A CA 1
ATOM 4423 C C . PRO A 1 555 ? 2.515 -17.440 10.887 1.00 86.88 555 PRO A C 1
ATOM 4425 O O . PRO A 1 555 ? 3.303 -17.438 11.833 1.00 86.88 555 PRO A O 1
ATOM 4428 N N . TYR A 1 556 ? 1.729 -16.400 10.617 1.00 90.50 556 TYR A N 1
ATOM 4429 C CA . TYR A 1 556 ? 1.730 -15.163 11.397 1.00 90.50 556 TYR A CA 1
ATOM 4430 C C . TYR A 1 556 ? 0.378 -14.469 11.278 1.00 90.50 556 TYR A C 1
ATOM 4432 O O . TYR A 1 556 ? -0.136 -14.316 10.171 1.00 90.50 556 TYR A O 1
ATOM 4440 N N . ASP A 1 557 ? -0.179 -14.006 12.399 1.00 90.38 557 ASP A N 1
ATOM 4441 C CA . ASP A 1 557 ? -1.510 -13.407 12.421 1.00 90.38 557 ASP A CA 1
ATOM 4442 C C . ASP A 1 557 ? -1.477 -11.885 12.683 1.00 90.38 557 ASP A C 1
ATOM 4444 O O . ASP A 1 557 ? -1.125 -11.457 13.784 1.00 90.38 557 ASP A O 1
ATOM 4448 N N . PRO A 1 558 ? -1.872 -11.039 11.709 1.00 90.12 558 PRO A N 1
ATOM 4449 C CA . PRO A 1 558 ? -1.960 -9.591 11.909 1.00 90.12 558 PRO A CA 1
ATOM 4450 C C . PRO A 1 558 ? -3.152 -9.175 12.792 1.00 90.12 558 PRO A C 1
ATOM 4452 O O . PRO A 1 558 ? -3.261 -8.012 13.186 1.00 90.12 558 PRO A O 1
ATOM 4455 N N . GLU A 1 559 ? -4.029 -10.106 13.165 1.00 91.69 559 GLU A N 1
ATOM 4456 C CA . GLU A 1 559 ? -5.142 -9.915 14.093 1.00 91.69 559 GLU A CA 1
ATOM 4457 C C . GLU A 1 559 ? -4.955 -10.703 15.403 1.00 91.69 559 GLU A C 1
ATOM 4459 O O . GLU A 1 559 ? -5.935 -11.070 16.054 1.00 91.69 559 GLU A O 1
ATOM 4464 N N . GLY A 1 560 ? -3.704 -10.941 15.811 1.00 92.06 560 GLY A N 1
ATOM 4465 C CA . GLY A 1 560 ? -3.337 -11.618 17.057 1.00 92.06 560 GLY A CA 1
ATOM 4466 C C . GLY A 1 560 ? -3.717 -10.892 18.357 1.00 92.06 560 GLY A C 1
ATOM 4467 O O . GLY A 1 560 ? -4.208 -9.758 18.372 1.00 92.06 560 GLY A O 1
ATOM 4468 N N . LEU A 1 561 ? -3.459 -11.536 19.496 1.00 94.06 561 LEU A N 1
ATOM 4469 C CA . LEU A 1 561 ? -3.894 -11.093 20.824 1.00 94.06 561 LEU A CA 1
ATOM 4470 C C . LEU A 1 561 ? -3.257 -9.762 21.239 1.00 94.06 561 LEU A C 1
ATOM 4472 O O . LEU A 1 561 ? -3.942 -8.888 21.775 1.00 94.06 561 LEU A O 1
ATOM 4476 N N . LEU A 1 562 ? -1.954 -9.578 20.991 1.00 93.38 562 LEU A N 1
ATOM 4477 C CA . LEU A 1 562 ? -1.289 -8.298 21.286 1.00 93.38 562 LEU A CA 1
ATOM 4478 C C . LEU A 1 562 ? -1.902 -7.163 20.468 1.00 93.38 562 LEU A C 1
ATOM 4480 O O . LEU A 1 562 ? -2.042 -6.045 20.974 1.00 93.38 562 LEU A O 1
ATOM 4484 N N . ASN A 1 563 ? -2.315 -7.465 19.238 1.00 95.12 563 ASN A N 1
ATOM 4485 C CA . ASN A 1 563 ? -2.950 -6.503 18.353 1.00 95.12 563 ASN A CA 1
ATOM 4486 C C . ASN A 1 563 ? -4.358 -6.155 18.843 1.00 95.12 563 ASN A C 1
ATOM 4488 O O . ASN A 1 563 ? -4.753 -4.997 18.728 1.00 95.12 563 ASN A O 1
ATOM 4492 N N . TRP A 1 564 ? -5.086 -7.073 19.495 1.00 95.81 564 TRP A N 1
ATOM 4493 C CA . TRP A 1 564 ? -6.395 -6.763 20.095 1.00 95.81 564 TRP A CA 1
ATOM 4494 C C . TRP A 1 564 ? -6.321 -5.614 21.110 1.00 95.81 564 TRP A C 1
ATOM 4496 O O . TRP A 1 564 ? -7.254 -4.815 21.187 1.00 95.81 564 TRP A O 1
ATOM 4506 N N . LEU A 1 565 ? -5.209 -5.468 21.844 1.00 96.00 565 LEU A N 1
ATOM 4507 C CA . LEU A 1 565 ? -4.997 -4.337 22.763 1.00 96.00 565 LEU A CA 1
ATOM 4508 C C . LEU A 1 565 ? -4.904 -2.998 22.018 1.00 96.00 565 LEU A C 1
ATOM 4510 O O . LEU A 1 565 ? -5.430 -1.976 22.471 1.00 96.00 565 LEU A O 1
ATOM 4514 N N . MET A 1 566 ? -4.261 -2.997 20.855 1.00 96.31 566 MET A N 1
ATOM 4515 C CA . MET A 1 566 ? -4.083 -1.807 20.025 1.00 96.31 566 MET A CA 1
ATOM 4516 C C . MET A 1 566 ? -5.342 -1.484 19.207 1.00 96.31 566 MET A C 1
ATOM 4518 O O . MET A 1 566 ? -5.703 -0.312 19.084 1.00 96.31 566 MET A O 1
ATOM 4522 N N . VAL A 1 567 ? -6.094 -2.498 18.766 1.00 97.50 567 VAL A N 1
ATOM 4523 C CA . VAL A 1 567 ? -7.452 -2.342 18.209 1.00 97.50 567 VAL A CA 1
ATOM 4524 C C . VAL A 1 567 ? -8.389 -1.745 19.265 1.00 97.50 567 VAL A C 1
ATOM 4526 O O . VAL A 1 567 ? -9.114 -0.787 18.984 1.00 97.50 567 VAL A O 1
ATOM 4529 N N . ALA A 1 568 ? -8.332 -2.245 20.506 1.00 97.31 568 ALA A N 1
ATOM 4530 C CA . ALA A 1 568 ? -9.069 -1.680 21.633 1.00 97.31 568 ALA A CA 1
ATOM 4531 C C . ALA A 1 568 ? -8.658 -0.230 21.904 1.00 97.31 568 ALA A C 1
ATOM 4533 O O . ALA A 1 568 ? -9.525 0.607 22.129 1.00 97.31 568 ALA A O 1
ATOM 4534 N N . THR A 1 569 ? -7.367 0.096 21.805 1.00 96.94 569 THR A N 1
ATOM 4535 C CA . THR A 1 569 ? -6.861 1.473 21.919 1.00 96.94 569 THR A CA 1
ATOM 4536 C C . THR A 1 569 ? -7.455 2.384 20.840 1.00 96.94 569 THR A C 1
ATOM 4538 O O . THR A 1 569 ? -7.955 3.460 21.169 1.00 96.94 569 THR A O 1
ATOM 4541 N N . ALA A 1 570 ? -7.472 1.956 19.572 1.00 97.44 570 ALA A N 1
ATOM 4542 C CA . ALA A 1 570 ? -8.080 2.713 18.473 1.00 97.44 570 ALA A CA 1
ATOM 4543 C C . ALA A 1 570 ? -9.580 2.963 18.711 1.00 97.44 570 ALA A C 1
ATOM 4545 O O . ALA A 1 570 ? -10.061 4.093 18.573 1.00 97.44 570 ALA A O 1
ATOM 4546 N N . ALA A 1 571 ? -10.310 1.931 19.147 1.00 97.56 571 ALA A N 1
ATOM 4547 C CA . ALA A 1 571 ? -11.711 2.058 19.538 1.00 97.56 571 ALA A CA 1
ATOM 4548 C C . ALA A 1 571 ? -11.886 3.021 20.721 1.00 97.56 571 ALA A C 1
ATOM 4550 O O . ALA A 1 571 ? -12.743 3.900 20.693 1.00 97.56 571 ALA A O 1
ATOM 4551 N N . TYR A 1 572 ? -11.038 2.935 21.740 1.00 95.75 572 TYR A N 1
ATOM 4552 C CA . TYR A 1 572 ? -11.105 3.801 22.911 1.00 95.75 572 TYR A CA 1
ATOM 4553 C C . TYR A 1 572 ? -10.844 5.277 22.567 1.00 95.75 572 TYR A C 1
ATOM 4555 O O . TYR A 1 572 ? -11.524 6.170 23.080 1.00 95.75 572 TYR A O 1
ATOM 4563 N N . ILE A 1 573 ? -9.906 5.553 21.655 1.00 96.25 573 ILE A N 1
ATOM 4564 C CA . ILE A 1 573 ? -9.694 6.902 21.111 1.00 96.25 573 ILE A CA 1
ATOM 4565 C C . ILE A 1 573 ? -10.979 7.397 20.434 1.00 96.25 573 ILE A C 1
ATOM 4567 O O . ILE A 1 573 ? -11.407 8.524 20.691 1.00 96.25 573 ILE A O 1
ATOM 4571 N N . GLY A 1 574 ? -11.634 6.556 19.632 1.00 96.19 574 GLY A N 1
ATOM 4572 C CA . GLY A 1 574 ? -12.930 6.867 19.027 1.00 96.19 574 GLY A CA 1
ATOM 4573 C C . GLY A 1 574 ? -14.042 7.128 20.048 1.00 96.19 574 GLY A C 1
ATOM 4574 O O . GLY A 1 574 ? -14.804 8.083 19.896 1.00 96.19 574 GLY A O 1
ATOM 4575 N N . TYR A 1 575 ? -14.092 6.356 21.136 1.00 94.88 575 TYR A N 1
ATOM 4576 C CA . TYR A 1 575 ? -15.010 6.571 22.260 1.00 94.88 575 TYR A CA 1
ATOM 4577 C C . TYR A 1 575 ? -14.800 7.945 22.914 1.00 94.88 575 TYR A C 1
ATOM 4579 O O . TYR A 1 575 ? -15.758 8.701 23.086 1.00 94.88 575 TYR A O 1
ATOM 4587 N N . LEU A 1 576 ? -13.549 8.318 23.214 1.00 92.94 576 LEU A N 1
ATOM 4588 C CA . LEU A 1 576 ? -13.216 9.635 23.774 1.00 92.94 576 LEU A CA 1
ATOM 4589 C C . LEU A 1 576 ? -13.587 10.775 22.819 1.00 92.94 576 LEU A C 1
ATOM 4591 O O . LEU A 1 576 ? -14.086 11.814 23.254 1.00 92.94 576 LEU A O 1
ATOM 4595 N N . GLN A 1 577 ? -13.371 10.580 21.517 1.00 92.69 577 GLN A N 1
ATOM 4596 C CA . GLN A 1 577 ? -13.775 11.537 20.489 1.00 92.69 577 GLN A CA 1
ATOM 4597 C C . GLN A 1 577 ? -15.301 11.682 20.424 1.00 92.69 577 GLN A C 1
ATOM 4599 O O . GLN A 1 577 ? -15.791 12.808 20.362 1.00 92.69 577 GLN A O 1
ATOM 4604 N N . GLY A 1 578 ? -16.054 10.583 20.532 1.00 90.88 578 GLY A N 1
ATOM 4605 C CA . GLY A 1 578 ? -17.516 10.596 20.655 1.00 90.88 578 GLY A CA 1
ATOM 4606 C C . GLY A 1 578 ? -18.002 11.336 21.897 1.00 90.88 578 GLY A C 1
ATOM 4607 O O . GLY A 1 578 ? -18.897 12.180 21.802 1.00 90.88 578 GLY A O 1
ATOM 4608 N N . ALA A 1 579 ? -17.352 11.104 23.037 1.00 87.75 579 ALA A N 1
ATOM 4609 C CA . ALA A 1 579 ? -17.654 11.804 24.277 1.00 87.75 579 ALA A CA 1
ATOM 4610 C C . ALA A 1 579 ? -17.462 13.317 24.143 1.00 87.75 579 ALA A C 1
ATOM 4612 O O . ALA A 1 579 ? -18.375 14.094 24.424 1.00 87.75 579 ALA A O 1
ATOM 4613 N N . LEU A 1 580 ? -16.298 13.749 23.653 1.00 88.94 580 LEU A N 1
ATOM 4614 C CA . LEU A 1 580 ? -15.995 15.165 23.442 1.00 88.94 580 LEU A CA 1
ATOM 4615 C C . LEU A 1 580 ? -16.937 15.804 22.414 1.00 88.94 580 LEU A C 1
ATOM 4617 O O . LEU A 1 580 ? -17.417 16.917 22.633 1.00 88.94 580 LEU A O 1
ATOM 4621 N N . PHE A 1 581 ? -17.257 15.092 21.331 1.00 88.44 581 PHE A N 1
ATOM 4622 C CA . PHE A 1 581 ? -18.174 15.557 20.291 1.00 88.44 581 PHE A CA 1
ATOM 4623 C C . PHE A 1 581 ? -19.575 15.860 20.845 1.00 88.44 581 PHE A C 1
ATOM 4625 O O . PHE A 1 581 ? -20.140 16.916 20.539 1.00 88.44 581 PHE A O 1
ATOM 4632 N N . MET A 1 582 ? -20.108 14.973 21.691 1.00 83.69 582 MET A N 1
ATOM 4633 C CA . MET A 1 582 ? -21.413 15.144 22.341 1.00 83.69 582 MET A CA 1
ATOM 4634 C C . MET A 1 582 ? -21.382 16.185 23.462 1.00 83.69 582 MET A C 1
ATOM 4636 O O . MET A 1 582 ? -22.323 16.957 23.611 1.00 83.69 582 MET A O 1
ATOM 4640 N N . ILE A 1 583 ? -20.288 16.275 24.217 1.00 81.31 583 ILE A N 1
ATOM 4641 C CA . ILE A 1 583 ? -20.128 17.292 25.265 1.00 81.31 583 ILE A CA 1
ATOM 4642 C C . ILE A 1 583 ? -20.095 18.705 24.666 1.00 81.31 583 ILE A C 1
ATOM 4644 O O . ILE A 1 583 ? -20.693 19.620 25.229 1.00 81.31 583 ILE A O 1
ATOM 4648 N N . ILE A 1 584 ? -19.443 18.898 23.511 1.00 83.75 584 ILE A N 1
ATOM 4649 C CA . ILE A 1 584 ? -19.466 20.181 22.784 1.00 83.75 584 ILE A CA 1
ATOM 4650 C C . ILE A 1 584 ? -20.898 20.569 22.395 1.00 83.75 584 ILE A C 1
ATOM 4652 O O . ILE A 1 584 ? -21.223 21.756 22.397 1.00 83.75 584 ILE A O 1
ATOM 4656 N N . GLN A 1 585 ? -21.735 19.583 22.064 1.00 82.06 585 GLN A N 1
ATOM 4657 C CA . GLN A 1 585 ? -23.140 19.802 21.743 1.00 82.06 585 GLN A CA 1
ATOM 4658 C C . GLN A 1 585 ? -23.955 20.181 22.987 1.00 82.06 585 GLN A C 1
ATOM 4660 O O . GLN A 1 585 ? -24.681 21.167 22.942 1.00 82.06 585 GLN A O 1
ATOM 4665 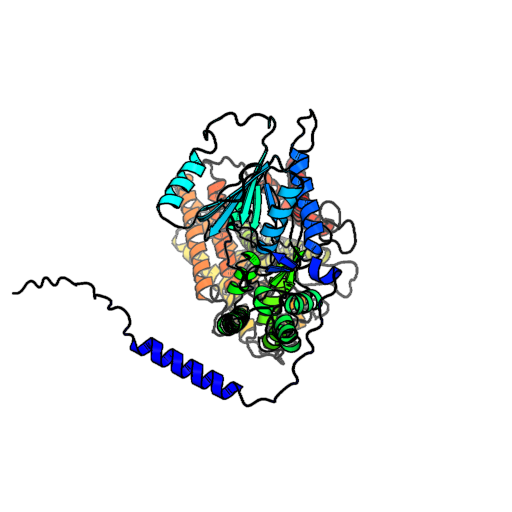N N . GLU A 1 586 ? -23.796 19.451 24.091 1.00 77.12 586 GLU A N 1
ATOM 4666 C CA . GLU A 1 586 ? -24.574 19.651 25.325 1.00 77.12 586 GLU A CA 1
ATOM 4667 C C . GLU A 1 586 ? -24.217 20.954 26.064 1.00 77.12 586 GLU A C 1
ATOM 4669 O O . GLU A 1 586 ? -25.081 21.597 26.647 1.00 77.12 586 GLU A O 1
ATOM 4674 N N . LEU A 1 587 ? -22.947 21.376 26.043 1.00 74.25 587 LEU A N 1
ATOM 4675 C CA . LEU A 1 587 ? -22.477 22.575 26.757 1.00 74.25 587 LEU A CA 1
ATOM 4676 C C . LEU A 1 587 ? -22.759 23.899 26.027 1.00 74.25 587 LEU A C 1
ATOM 4678 O O . LEU A 1 587 ? -22.318 24.955 26.486 1.00 74.25 587 LEU A O 1
ATOM 4682 N N . SER A 1 588 ? -23.387 23.866 24.853 1.00 73.81 588 SER A N 1
ATOM 4683 C CA . SER A 1 588 ? -23.435 25.022 23.963 1.00 73.81 588 SER A CA 1
ATOM 4684 C C . SER A 1 588 ? -24.856 25.538 23.741 1.00 73.81 588 SER A C 1
ATOM 4686 O O . SER A 1 588 ? -25.546 25.062 22.848 1.00 73.81 588 SER A O 1
ATOM 4688 N N . ASP A 1 589 ? -25.224 26.633 24.416 1.00 74.25 589 ASP A N 1
ATOM 4689 C CA . ASP A 1 589 ? -26.482 27.388 24.198 1.00 74.25 589 ASP A CA 1
ATOM 4690 C C . ASP A 1 589 ? -26.518 28.174 22.860 1.00 74.25 589 ASP A C 1
ATOM 4692 O O . ASP A 1 589 ? -27.240 29.157 22.691 1.00 74.25 589 ASP A O 1
ATOM 4696 N N . ARG A 1 590 ? -25.655 27.820 21.904 1.00 74.00 590 ARG A N 1
ATOM 4697 C CA . ARG A 1 590 ? -25.401 28.564 20.658 1.00 74.00 590 ARG A CA 1
ATOM 4698 C C . ARG A 1 590 ? -26.207 27.969 19.496 1.00 74.00 590 ARG A C 1
ATOM 4700 O O . ARG A 1 590 ? -26.551 26.791 19.543 1.00 74.00 590 ARG A O 1
ATOM 4707 N N . PRO A 1 591 ? -26.447 28.731 18.410 1.00 74.06 591 PRO A N 1
ATOM 4708 C CA . PRO A 1 591 ? -27.094 28.192 17.213 1.00 74.06 591 PRO A CA 1
ATOM 4709 C C . PRO A 1 591 ? -26.339 26.979 16.648 1.00 74.06 591 PRO A C 1
ATOM 4711 O O . PRO A 1 591 ? -25.104 26.950 16.652 1.00 74.06 591 PRO A O 1
ATOM 4714 N N . THR A 1 592 ? -27.084 26.012 16.100 1.00 79.62 592 THR A N 1
ATOM 4715 C CA . THR A 1 592 ? -26.595 24.701 15.629 1.00 79.62 592 THR A CA 1
ATOM 4716 C C . THR A 1 592 ? -25.369 24.799 14.715 1.00 79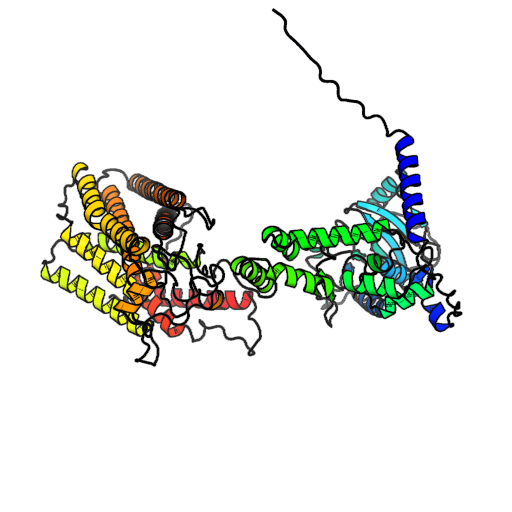.62 592 THR A C 1
ATOM 4718 O O . THR A 1 592 ? -24.436 24.010 14.841 1.00 79.62 592 THR A O 1
ATOM 4721 N N . ILE A 1 593 ? -25.316 25.815 13.849 1.00 80.62 593 ILE A N 1
ATOM 4722 C CA . ILE A 1 593 ? -24.209 26.043 12.904 1.00 80.62 593 ILE A CA 1
ATOM 4723 C C . ILE A 1 593 ? -22.875 26.307 13.630 1.00 80.62 593 ILE A C 1
ATOM 4725 O O . ILE A 1 593 ? -21.828 25.799 13.226 1.00 80.62 593 ILE A O 1
ATOM 4729 N N . GLU A 1 594 ? -22.886 27.073 14.723 1.00 84.31 594 GLU A N 1
ATOM 4730 C CA . GLU A 1 594 ? -21.661 27.388 15.473 1.00 84.31 594 GLU A CA 1
ATOM 4731 C C . GLU A 1 594 ? -21.186 26.182 16.299 1.00 84.31 594 GLU A C 1
ATOM 4733 O O . GLU A 1 594 ? -19.983 25.932 16.407 1.00 84.31 594 GLU A O 1
ATOM 4738 N N . VAL A 1 595 ? -22.120 25.374 16.815 1.00 85.31 595 VAL A N 1
ATOM 4739 C CA . VAL A 1 595 ? -21.810 24.096 17.480 1.00 85.31 595 VAL A CA 1
ATOM 4740 C C . VAL A 1 595 ? -21.112 23.145 16.510 1.00 85.31 595 VAL A C 1
ATOM 4742 O O . VAL A 1 595 ? -20.047 22.608 16.821 1.00 85.31 595 VAL A O 1
ATOM 4745 N N . ARG A 1 596 ? -21.655 23.009 15.296 1.00 85.94 596 ARG A N 1
ATOM 4746 C CA . ARG A 1 596 ? -21.077 22.191 14.221 1.00 85.94 596 ARG A CA 1
ATOM 4747 C C . ARG A 1 596 ? -19.679 22.652 13.832 1.00 85.94 596 ARG A C 1
ATOM 4749 O O . ARG A 1 596 ? -18.762 21.837 13.742 1.00 85.94 596 ARG A O 1
ATOM 4756 N N . ARG A 1 597 ? -19.466 23.964 13.691 1.00 87.62 597 ARG A N 1
ATOM 4757 C CA . ARG A 1 597 ? -18.134 24.534 13.430 1.00 87.62 597 ARG A CA 1
ATOM 4758 C C . ARG A 1 597 ? -17.135 24.184 14.537 1.00 87.62 597 ARG A C 1
ATOM 4760 O O . ARG A 1 597 ? -15.990 23.844 14.237 1.00 87.62 597 ARG A O 1
ATOM 4767 N N . ARG A 1 598 ? -17.550 24.231 15.807 1.00 89.12 598 ARG A N 1
ATOM 4768 C CA . ARG A 1 598 ? -16.703 23.826 16.942 1.00 89.12 598 ARG A CA 1
ATOM 4769 C C . ARG A 1 598 ? -16.389 22.334 16.934 1.00 89.12 598 ARG A C 1
ATOM 4771 O O . ARG A 1 598 ? -15.237 21.986 17.180 1.00 89.12 598 ARG A O 1
ATOM 4778 N N . GLN A 1 599 ? -17.363 21.483 16.618 1.00 91.12 599 GLN A N 1
ATOM 4779 C CA . GLN A 1 599 ? -17.164 20.038 16.466 1.00 91.12 599 GLN A CA 1
ATOM 4780 C C . GLN A 1 599 ? -16.155 19.723 15.352 1.00 91.12 599 GLN A C 1
ATOM 4782 O O . GLN A 1 599 ? -15.203 18.981 15.584 1.00 91.12 599 GLN A O 1
ATOM 4787 N N . ILE A 1 600 ? -16.296 20.349 14.178 1.00 92.50 600 ILE A N 1
ATOM 4788 C CA . ILE A 1 600 ? -15.339 20.207 13.068 1.00 92.50 600 ILE A CA 1
ATOM 4789 C C . ILE A 1 600 ? -13.948 20.675 13.504 1.00 92.50 600 ILE A C 1
ATOM 4791 O O . ILE A 1 600 ? -12.971 19.957 13.310 1.00 92.50 600 ILE A O 1
ATOM 4795 N N . ARG A 1 601 ? -13.840 21.853 14.135 1.00 93.06 601 ARG A N 1
ATOM 4796 C CA . ARG A 1 601 ? -12.552 22.370 14.619 1.00 93.06 601 ARG A CA 1
ATOM 4797 C C . ARG A 1 601 ? -11.904 21.423 15.627 1.00 93.06 601 ARG A C 1
ATOM 4799 O O . ARG A 1 601 ? -10.701 21.215 15.554 1.00 93.06 601 ARG A O 1
ATOM 4806 N N . HIS A 1 602 ? -12.683 20.854 16.544 1.00 93.06 602 HIS A N 1
ATOM 4807 C CA . HIS A 1 602 ? -12.199 19.865 17.503 1.00 93.06 602 HIS A CA 1
ATOM 4808 C C . HIS A 1 602 ? -11.638 18.625 16.797 1.00 93.06 602 HIS A C 1
ATOM 4810 O O . HIS A 1 602 ? -10.491 18.265 17.039 1.00 93.06 602 HIS A O 1
ATOM 4816 N N . LEU A 1 603 ? -12.406 18.026 15.881 1.00 95.12 603 LEU A N 1
ATOM 4817 C CA . LEU A 1 603 ? -11.972 16.852 15.118 1.00 95.12 603 LEU A CA 1
ATOM 4818 C C . LEU A 1 603 ? -10.707 17.134 14.295 1.00 95.12 603 LEU A C 1
ATOM 4820 O O . LEU A 1 603 ? -9.799 16.310 14.272 1.00 95.12 603 LEU A O 1
ATOM 4824 N N . VAL A 1 604 ? -10.613 18.312 13.669 1.00 96.19 604 VAL A N 1
ATOM 4825 C CA . VAL A 1 604 ? -9.419 18.722 12.915 1.00 96.19 604 VAL A CA 1
ATOM 4826 C C . VAL A 1 604 ? -8.215 18.888 13.837 1.00 96.19 604 VAL A C 1
ATOM 4828 O O . VAL A 1 604 ? -7.157 18.350 13.530 1.00 96.19 604 VAL A O 1
ATOM 4831 N N . VAL A 1 605 ? -8.358 19.587 14.969 1.00 96.19 605 VAL A N 1
ATOM 4832 C CA . VAL A 1 605 ? -7.254 19.811 15.917 1.00 96.19 605 VAL A CA 1
ATOM 4833 C C . VAL A 1 605 ? -6.783 18.493 16.527 1.00 96.19 605 VAL A C 1
ATOM 4835 O O . VAL A 1 605 ? -5.593 18.203 16.465 1.00 96.19 605 VAL A O 1
ATOM 4838 N N . CYS A 1 606 ? -7.695 17.668 17.049 1.00 94.50 606 CYS A N 1
ATOM 4839 C CA . CYS A 1 606 ? -7.348 16.357 17.597 1.00 94.50 606 CYS A CA 1
ATOM 4840 C C . CYS A 1 606 ? -6.738 15.437 16.536 1.00 94.50 606 CYS A C 1
ATOM 4842 O O . CYS A 1 606 ? -5.732 14.785 16.809 1.00 94.50 606 CYS A O 1
ATOM 4844 N N . GLY A 1 607 ? -7.306 15.419 15.326 1.00 95.38 607 GLY A N 1
ATOM 4845 C CA . GLY A 1 607 ? -6.773 14.647 14.208 1.00 95.38 607 GLY A CA 1
ATOM 4846 C C . GLY A 1 607 ? -5.343 15.058 13.869 1.00 95.38 607 GLY A C 1
ATOM 4847 O O . GLY A 1 607 ? -4.450 14.215 13.838 1.00 95.38 607 GLY A O 1
ATOM 4848 N N . SER A 1 608 ? -5.093 16.365 13.741 1.00 96.25 608 SER A N 1
ATOM 4849 C CA . SER A 1 608 ? -3.754 16.905 13.491 1.00 96.25 608 SER A CA 1
ATOM 4850 C C . SER A 1 608 ? -2.779 16.575 14.620 1.00 96.25 608 SER A C 1
ATOM 4852 O O . SER A 1 608 ? -1.634 16.229 14.346 1.00 96.25 608 SER A O 1
ATOM 4854 N N . SER A 1 609 ? -3.211 16.630 15.884 1.00 95.31 609 SER A N 1
ATOM 4855 C CA . SER A 1 609 ? -2.371 16.239 17.021 1.00 95.31 609 SER A CA 1
ATOM 4856 C C . SER A 1 609 ? -1.960 14.767 16.957 1.00 95.31 609 SER A C 1
ATOM 4858 O O . SER A 1 609 ? -0.789 14.468 17.167 1.00 95.31 609 SER A O 1
ATOM 4860 N N . PHE A 1 610 ? -2.873 13.850 16.623 1.00 95.25 610 PHE A N 1
ATOM 4861 C CA . PHE A 1 610 ? -2.531 12.430 16.490 1.00 95.25 610 PHE A CA 1
ATOM 4862 C C . PHE A 1 610 ? -1.611 12.147 15.298 1.00 95.25 610 PHE A C 1
ATOM 4864 O O . PHE A 1 610 ? -0.663 11.377 15.441 1.00 95.25 610 PHE A O 1
ATOM 4871 N N . VAL A 1 611 ? -1.824 12.814 14.159 1.00 94.06 611 VAL A N 1
ATOM 4872 C CA . VAL A 1 611 ? -0.921 12.718 12.998 1.00 94.06 611 VAL A CA 1
ATOM 4873 C C . VAL A 1 611 ? 0.486 13.207 13.359 1.00 94.06 611 VAL A C 1
ATOM 4875 O O . VAL A 1 611 ? 1.466 12.538 13.040 1.00 94.06 611 VAL A O 1
ATOM 4878 N N . LEU A 1 612 ? 0.604 14.328 14.079 1.00 92.25 612 LEU A N 1
ATOM 4879 C CA . LEU A 1 612 ? 1.897 14.853 14.534 1.00 92.25 612 LEU A CA 1
ATOM 4880 C C . LEU A 1 612 ? 2.581 13.933 15.556 1.00 92.25 612 LEU A C 1
ATOM 4882 O O . LEU A 1 612 ? 3.794 13.750 15.489 1.00 92.25 612 LEU A O 1
ATOM 4886 N N . LEU A 1 613 ? 1.826 13.329 16.479 1.00 91.25 613 LEU A N 1
ATOM 4887 C CA . LEU A 1 613 ? 2.367 12.352 17.431 1.00 91.25 613 LEU A CA 1
ATOM 4888 C C . LEU A 1 613 ? 2.841 11.074 16.733 1.00 91.25 613 LEU A C 1
ATOM 4890 O O . LEU A 1 613 ? 3.890 10.538 17.086 1.00 91.25 613 LEU A O 1
ATOM 4894 N N . SER A 1 614 ? 2.108 10.606 15.722 1.00 89.75 614 SER A N 1
ATOM 4895 C CA . SER A 1 614 ? 2.557 9.499 14.877 1.00 89.75 614 SER A CA 1
ATOM 4896 C C . SER A 1 614 ? 3.859 9.853 14.154 1.00 89.75 614 SER A C 1
ATOM 4898 O O . SER A 1 614 ? 4.841 9.123 14.255 1.00 89.75 614 SER A O 1
ATOM 4900 N N . ALA A 1 615 ? 3.919 11.026 13.516 1.00 84.25 615 ALA A N 1
ATOM 4901 C CA . ALA A 1 615 ? 5.126 11.513 12.855 1.00 84.25 615 ALA A CA 1
ATOM 4902 C C . ALA A 1 615 ? 6.333 11.570 13.811 1.00 84.25 615 ALA A C 1
ATOM 4904 O O . ALA A 1 615 ? 7.422 11.123 13.456 1.00 84.25 615 ALA A O 1
ATOM 4905 N N . GLY A 1 616 ? 6.122 12.079 15.031 1.00 80.69 616 GLY A N 1
ATOM 4906 C CA . GLY A 1 616 ? 7.152 12.211 16.063 1.00 80.69 616 GLY A CA 1
ATOM 4907 C C . GLY A 1 616 ? 7.572 10.901 16.738 1.00 80.69 616 GLY A C 1
ATOM 4908 O O . GLY A 1 616 ? 8.667 10.846 17.286 1.00 80.69 616 GLY A O 1
ATOM 4909 N N . SER A 1 617 ? 6.748 9.849 16.693 1.00 76.62 617 SER A N 1
ATOM 4910 C CA . SER A 1 617 ? 7.080 8.515 17.235 1.00 76.62 617 SER A CA 1
ATOM 4911 C C . SER A 1 617 ? 7.794 7.602 16.233 1.00 76.62 617 SER A C 1
ATOM 4913 O O . SER A 1 617 ? 8.229 6.513 16.607 1.00 76.62 617 SER A O 1
ATOM 4915 N N . GLY A 1 618 ? 7.972 8.057 14.988 1.00 67.31 618 GLY A N 1
ATOM 4916 C CA . GLY A 1 618 ? 8.638 7.300 13.926 1.00 67.31 618 GLY A CA 1
ATOM 4917 C C . GLY A 1 618 ? 7.839 7.177 12.639 1.00 67.31 618 GLY A C 1
ATOM 4918 O O . GLY A 1 618 ? 8.376 6.731 11.631 1.00 67.31 618 GLY A O 1
ATOM 4919 N N . GLY A 1 619 ? 6.575 7.608 12.629 1.00 59.41 619 GLY A N 1
ATOM 4920 C CA . GLY A 1 619 ? 5.663 7.320 11.530 1.00 59.41 619 GLY A CA 1
ATOM 4921 C C . GLY A 1 619 ? 5.999 7.993 10.193 1.00 59.41 619 GLY A C 1
ATOM 4922 O O . GLY A 1 619 ? 5.467 7.598 9.162 1.00 59.41 619 GLY A O 1
ATOM 4923 N N . LEU A 1 620 ? 6.887 8.993 10.185 1.00 52.31 620 LEU A N 1
ATOM 4924 C CA . LEU A 1 620 ? 7.362 9.642 8.956 1.00 52.31 620 LEU A CA 1
ATOM 4925 C C . LEU A 1 620 ? 8.719 9.122 8.453 1.00 52.31 620 LEU A C 1
ATOM 4927 O O . LEU A 1 620 ? 9.147 9.521 7.371 1.00 52.31 620 LEU A O 1
ATOM 4931 N N . TRP A 1 621 ? 9.406 8.267 9.215 1.00 48.19 621 TRP A N 1
ATOM 4932 C CA . TRP A 1 621 ? 10.783 7.866 8.929 1.00 48.19 621 TRP A CA 1
ATOM 4933 C C . TRP A 1 621 ? 10.837 6.374 8.601 1.00 48.19 621 TRP A C 1
ATOM 4935 O O . TRP A 1 621 ? 10.805 5.525 9.481 1.00 48.19 621 TRP A O 1
ATOM 4945 N N . VAL A 1 622 ? 10.962 6.071 7.309 1.00 46.84 622 VAL A N 1
ATOM 4946 C CA . VAL A 1 622 ? 11.137 4.719 6.737 1.00 46.84 622 VAL A CA 1
ATOM 4947 C C . VAL A 1 622 ? 12.593 4.230 6.907 1.00 46.84 622 VAL A C 1
ATOM 4949 O O . VAL A 1 622 ? 13.099 3.460 6.102 1.00 46.84 622 VAL A O 1
ATOM 4952 N N . PHE A 1 623 ? 13.334 4.725 7.908 1.00 44.41 623 PHE A N 1
ATOM 4953 C CA . PHE A 1 623 ? 14.762 4.413 8.046 1.00 44.41 623 PHE A CA 1
ATOM 4954 C C . PHE A 1 623 ? 15.006 3.285 9.064 1.00 44.41 623 PHE A C 1
ATOM 4956 O O . PHE A 1 623 ? 14.558 3.417 10.204 1.00 44.41 623 PHE A O 1
ATOM 4963 N N . PRO A 1 624 ? 15.769 2.231 8.703 1.00 45.88 624 PRO A N 1
ATOM 4964 C CA . PRO A 1 624 ? 15.929 1.008 9.508 1.00 45.88 624 PRO A CA 1
ATOM 4965 C C . PRO A 1 624 ? 16.638 1.142 10.867 1.00 45.88 624 PRO A C 1
ATOM 4967 O O . PRO A 1 624 ? 16.691 0.179 11.622 1.00 45.88 624 PRO A O 1
ATOM 4970 N N . SER A 1 625 ? 17.252 2.285 11.186 1.00 47.88 625 SER A N 1
ATOM 4971 C CA . SER A 1 625 ? 18.331 2.342 12.189 1.00 47.88 625 SER A CA 1
ATOM 4972 C C . SER A 1 625 ? 18.183 3.442 13.249 1.00 47.88 625 SER A C 1
ATOM 4974 O O . SER A 1 625 ? 19.171 4.031 13.690 1.00 47.88 625 SER A O 1
ATOM 4976 N N . GLY A 1 626 ? 16.957 3.712 13.708 1.00 56.06 626 GLY A N 1
ATOM 4977 C CA . GLY A 1 626 ? 16.714 4.584 14.866 1.00 56.06 626 GLY A CA 1
ATOM 4978 C C . GLY A 1 626 ? 15.778 3.969 15.918 1.00 56.06 626 GLY A C 1
ATOM 4979 O O . GLY A 1 626 ? 15.124 2.972 15.637 1.00 56.06 626 GLY A O 1
ATOM 4980 N N . PRO A 1 627 ? 15.674 4.563 17.125 1.00 54.75 627 PRO A N 1
ATOM 4981 C CA . PRO A 1 627 ? 14.830 4.085 18.235 1.00 54.75 627 PRO A CA 1
ATOM 4982 C C . PRO A 1 627 ? 13.321 4.326 18.005 1.00 54.75 627 PRO A C 1
ATOM 4984 O O . PRO A 1 627 ? 12.564 4.555 18.948 1.00 54.75 627 PRO A O 1
ATOM 4987 N N . TRP A 1 628 ? 12.891 4.354 16.747 1.00 72.56 628 TRP A N 1
ATOM 4988 C CA . TRP A 1 628 ? 11.579 4.817 16.314 1.00 72.56 628 TRP A CA 1
ATOM 4989 C C . TRP A 1 628 ? 10.639 3.636 16.064 1.00 72.56 628 TRP A C 1
ATOM 4991 O O . TRP A 1 628 ? 11.069 2.587 15.593 1.00 72.56 628 TRP A O 1
ATOM 5001 N N . ILE A 1 629 ? 9.347 3.811 16.352 1.00 81.50 629 ILE A N 1
ATOM 5002 C CA . ILE A 1 629 ? 8.325 2.795 16.078 1.00 81.50 629 ILE A CA 1
ATOM 5003 C C . ILE A 1 629 ? 7.828 3.005 14.635 1.00 81.50 629 ILE A C 1
ATOM 5005 O O . ILE A 1 629 ? 7.195 4.037 14.370 1.00 81.50 629 ILE A O 1
ATOM 5009 N N . PRO A 1 630 ? 8.074 2.070 13.699 1.00 83.81 630 PRO A N 1
ATOM 5010 C CA . PRO A 1 630 ? 7.660 2.215 12.306 1.00 83.81 630 PRO A CA 1
ATOM 5011 C C . PRO A 1 630 ? 6.132 2.178 12.161 1.00 83.81 630 PRO A C 1
ATOM 5013 O O . PRO A 1 630 ? 5.414 1.667 13.027 1.00 83.81 630 PRO A O 1
ATOM 5016 N N . LEU A 1 631 ? 5.609 2.723 11.056 1.00 88.38 631 LEU A N 1
ATOM 5017 C CA . LEU A 1 631 ? 4.212 2.497 10.668 1.00 88.38 631 LEU A CA 1
ATOM 5018 C C . LEU A 1 631 ? 4.062 1.051 10.218 1.00 88.38 631 LEU A C 1
ATOM 5020 O O . LEU A 1 631 ? 4.467 0.718 9.110 1.00 88.38 631 LEU A O 1
ATOM 5024 N N . ASN A 1 632 ? 3.459 0.219 11.060 1.00 89.31 632 ASN A N 1
ATOM 5025 C CA . ASN A 1 632 ? 3.314 -1.197 10.780 1.00 89.31 632 ASN A CA 1
ATOM 5026 C C . ASN A 1 632 ? 1.896 -1.645 11.131 1.00 89.31 632 ASN A C 1
ATOM 5028 O O . ASN A 1 632 ? 1.480 -1.581 12.294 1.00 89.31 632 ASN A O 1
ATOM 5032 N N . LYS A 1 633 ? 1.147 -2.076 10.110 1.00 90.00 633 LYS A N 1
ATOM 5033 C CA . LYS A 1 633 ? -0.230 -2.553 10.288 1.00 90.00 633 LYS A CA 1
ATOM 5034 C C . LYS A 1 633 ? -0.268 -3.939 10.928 1.00 90.00 633 LYS A C 1
ATOM 5036 O O . LYS A 1 633 ? -1.149 -4.209 11.733 1.00 90.00 633 LYS A O 1
ATOM 5041 N N . ASN A 1 634 ? 0.689 -4.798 10.574 1.00 90.31 634 ASN A N 1
ATOM 5042 C CA . ASN A 1 634 ? 0.720 -6.197 10.988 1.00 90.31 634 ASN A CA 1
ATOM 5043 C C . ASN A 1 634 ? 0.955 -6.305 12.496 1.00 90.31 634 ASN A C 1
ATOM 5045 O O . ASN A 1 634 ? 0.393 -7.177 13.143 1.00 90.31 634 ASN A O 1
ATOM 5049 N N . LEU A 1 635 ? 1.708 -5.363 13.065 1.00 91.12 635 LEU A N 1
ATOM 5050 C CA . LEU A 1 635 ? 1.950 -5.245 14.504 1.00 91.12 635 LEU A CA 1
ATOM 5051 C C . LEU A 1 635 ? 0.975 -4.308 15.221 1.00 91.12 635 LEU A C 1
ATOM 5053 O O . LEU A 1 635 ? 1.101 -4.115 16.429 1.00 91.12 635 LEU A O 1
ATOM 5057 N N . TRP A 1 636 ? 0.056 -3.660 14.496 1.00 93.75 636 TRP A N 1
ATOM 5058 C CA . TRP A 1 636 ? -0.777 -2.584 15.039 1.00 93.75 636 TRP A CA 1
ATOM 5059 C C . TRP A 1 636 ? 0.043 -1.552 15.826 1.00 93.75 636 TRP A C 1
ATOM 5061 O O . TRP A 1 636 ? -0.289 -1.184 16.958 1.00 93.75 636 TRP A O 1
ATOM 5071 N N . SER A 1 637 ? 1.150 -1.098 15.229 1.00 92.75 637 SER A N 1
ATOM 5072 C CA . SER A 1 637 ? 2.121 -0.261 15.931 1.00 92.75 637 SER A CA 1
ATOM 5073 C C . SER A 1 637 ? 1.484 1.024 16.468 1.00 92.75 637 SER A C 1
ATOM 5075 O O . SER A 1 637 ? 0.518 1.552 15.906 1.00 92.75 637 SER A O 1
ATOM 5077 N N . LEU A 1 638 ? 2.033 1.572 17.556 1.00 93.06 638 LEU A N 1
ATOM 5078 C CA . LEU A 1 638 ? 1.500 2.803 18.150 1.00 93.06 638 LEU A CA 1
ATOM 5079 C C . LEU A 1 638 ? 1.454 3.951 17.130 1.00 93.06 638 LEU A C 1
ATOM 5081 O O . LEU A 1 638 ? 0.448 4.657 17.039 1.00 93.06 638 LEU A O 1
ATOM 5085 N N . SER A 1 639 ? 2.501 4.091 16.316 1.00 92.19 639 SER A N 1
ATOM 5086 C CA . SER A 1 639 ? 2.559 5.071 15.230 1.00 92.19 639 SER A CA 1
ATOM 5087 C C . SER A 1 639 ? 1.407 4.879 14.234 1.00 92.19 639 SER A C 1
ATOM 5089 O O . SER A 1 639 ? 0.783 5.863 13.830 1.00 92.19 639 SER A O 1
ATOM 5091 N N . TYR A 1 640 ? 1.075 3.633 13.876 1.00 93.56 640 TYR A N 1
ATOM 5092 C CA . TYR A 1 640 ? -0.035 3.304 12.976 1.00 93.56 640 TYR A CA 1
ATOM 5093 C C . TYR A 1 640 ? -1.411 3.591 13.598 1.00 93.56 640 TYR A C 1
ATOM 5095 O O . TYR A 1 640 ? -2.258 4.212 12.950 1.00 93.56 640 TYR A O 1
ATOM 5103 N N . VAL A 1 641 ? -1.636 3.229 14.865 1.00 95.62 641 VAL A N 1
ATOM 5104 C CA . VAL A 1 641 ? -2.901 3.510 15.574 1.00 95.62 641 VAL A CA 1
ATOM 5105 C C . VAL A 1 641 ? -3.150 5.010 15.723 1.00 95.62 641 VAL A C 1
ATOM 5107 O O . VAL A 1 641 ? -4.271 5.476 15.504 1.00 95.62 641 VAL A O 1
ATOM 5110 N N . LEU A 1 642 ? -2.115 5.789 16.047 1.00 95.31 642 LEU A N 1
ATOM 5111 C CA . LEU A 1 642 ? -2.217 7.247 16.132 1.00 95.31 642 LEU A CA 1
ATOM 5112 C C . LEU A 1 642 ? -2.500 7.869 14.759 1.00 95.31 642 LEU A C 1
ATOM 5114 O O . LEU A 1 642 ? -3.403 8.696 14.639 1.00 95.31 642 LEU A O 1
ATOM 5118 N N . LEU A 1 643 ? -1.785 7.443 13.712 1.00 95.38 643 LEU A N 1
ATOM 5119 C CA . LEU A 1 643 ? -1.990 7.967 12.361 1.00 95.38 643 LEU A CA 1
ATOM 5120 C C . LEU A 1 643 ? -3.402 7.673 11.855 1.00 95.38 643 LEU A C 1
ATOM 5122 O O . LEU A 1 643 ? -4.119 8.586 11.450 1.00 95.38 643 LEU A O 1
ATOM 5126 N N . SER A 1 644 ? -3.821 6.409 11.922 1.00 95.62 644 SER A N 1
ATOM 5127 C CA . SER A 1 644 ? -5.145 5.973 11.473 1.00 95.62 644 SER A CA 1
ATOM 5128 C C . SER A 1 644 ? -6.278 6.652 12.252 1.00 95.62 644 SER A C 1
ATOM 5130 O O . SER A 1 644 ? -7.259 7.068 11.634 1.00 95.62 644 SER A O 1
ATOM 5132 N N . SER A 1 645 ? -6.116 6.860 13.566 1.00 96.69 645 SER A N 1
ATOM 5133 C CA . SER A 1 645 ? -7.067 7.612 14.405 1.00 96.69 645 SER A CA 1
ATOM 5134 C C . SER A 1 645 ? -7.099 9.112 14.085 1.00 96.69 645 SER A C 1
ATOM 5136 O O . SER A 1 645 ? -8.135 9.765 14.213 1.00 96.69 645 SER A O 1
ATOM 5138 N N . GLY A 1 646 ? -5.969 9.689 13.671 1.00 96.69 646 GLY A N 1
ATOM 5139 C CA . GLY A 1 646 ? -5.917 11.068 13.193 1.00 96.69 646 GLY A CA 1
ATOM 5140 C C . GLY A 1 646 ? -6.659 11.241 11.866 1.00 96.69 646 GLY A C 1
ATOM 5141 O O . GLY A 1 646 ? -7.474 12.155 11.710 1.00 96.69 646 GLY A O 1
ATOM 5142 N N . LEU A 1 647 ? -6.437 10.304 10.940 1.00 96.75 647 LEU A N 1
ATOM 5143 C CA . LEU A 1 647 ? -7.105 10.265 9.641 1.00 96.75 647 LEU A CA 1
ATOM 5144 C C . LEU A 1 647 ? -8.611 9.991 9.764 1.00 96.75 647 LEU A C 1
ATOM 5146 O O . LEU A 1 647 ? -9.389 10.617 9.045 1.00 96.75 647 LEU A O 1
ATOM 5150 N N . SER A 1 648 ? -9.050 9.135 10.695 1.00 96.50 648 SER A N 1
ATOM 5151 C CA . SER A 1 648 ? -10.482 8.902 10.946 1.00 96.50 648 SER A CA 1
ATOM 5152 C C . SER A 1 648 ? -11.183 10.156 11.476 1.00 96.50 648 SER A C 1
ATOM 5154 O O . SER A 1 648 ? -12.287 10.476 11.032 1.00 96.50 648 SER A O 1
ATOM 5156 N N . ALA A 1 649 ? -10.532 10.922 12.360 1.00 96.75 649 ALA A N 1
ATOM 5157 C CA . ALA A 1 649 ? -11.066 12.185 12.865 1.00 96.75 649 ALA A CA 1
ATOM 5158 C C . ALA A 1 649 ? -11.218 13.230 11.746 1.00 96.75 649 ALA A C 1
ATOM 5160 O O . ALA A 1 649 ? -12.248 13.904 11.664 1.00 96.75 649 ALA A O 1
ATOM 5161 N N . TRP A 1 650 ? -10.233 13.340 10.848 1.00 96.69 650 TRP A N 1
ATOM 5162 C CA . TRP A 1 650 ? -10.333 14.197 9.660 1.00 96.69 650 TRP A CA 1
ATOM 5163 C C . TRP A 1 650 ? -11.424 13.736 8.695 1.00 96.69 650 TRP A C 1
ATOM 5165 O O . TRP A 1 650 ? -12.179 14.569 8.188 1.00 96.69 650 TRP A O 1
ATOM 5175 N N . LEU A 1 651 ? -11.550 12.427 8.476 1.00 94.62 651 LEU A N 1
ATOM 5176 C CA . LEU A 1 651 ? -12.594 11.857 7.632 1.00 94.62 651 LEU A CA 1
ATOM 5177 C C . LEU A 1 651 ? -13.989 12.149 8.201 1.00 94.62 651 LEU A C 1
ATOM 5179 O O . LEU A 1 651 ? -14.876 12.590 7.470 1.00 94.62 651 LEU A O 1
ATOM 5183 N N . LEU A 1 652 ? -14.177 11.997 9.515 1.00 92.94 652 LEU A N 1
ATOM 5184 C CA . LEU A 1 652 ? -15.427 12.368 10.173 1.00 92.94 652 LEU A CA 1
ATOM 5185 C C . LEU A 1 652 ? -15.694 13.876 10.062 1.00 92.94 652 LEU A C 1
ATOM 5187 O O . LEU A 1 652 ? -16.821 14.273 9.771 1.00 92.94 652 LEU A O 1
ATOM 5191 N N . ALA A 1 653 ? -14.677 14.727 10.238 1.00 93.12 653 ALA A N 1
ATOM 5192 C CA . ALA A 1 653 ? -14.814 16.177 10.078 1.00 93.12 653 ALA A CA 1
ATOM 5193 C C . ALA A 1 653 ? -15.256 16.561 8.656 1.00 93.12 653 ALA A C 1
ATOM 5195 O O . ALA A 1 653 ? -16.108 17.440 8.485 1.00 93.12 653 ALA A O 1
ATOM 5196 N N . LEU A 1 654 ? -14.709 15.880 7.644 1.00 90.88 654 LEU A N 1
ATOM 5197 C CA . LEU A 1 654 ? -15.104 16.034 6.249 1.00 90.88 654 LEU A CA 1
ATOM 5198 C C . LEU A 1 654 ? -16.567 15.628 6.043 1.00 90.88 654 LEU A C 1
ATOM 5200 O O . LEU A 1 654 ? -17.325 16.411 5.477 1.00 90.88 654 LEU A O 1
ATOM 5204 N N . PHE A 1 655 ? -16.993 14.464 6.543 1.00 86.94 655 PHE A N 1
ATOM 5205 C CA . PHE A 1 655 ? -18.387 14.023 6.416 1.00 86.94 655 PHE A CA 1
ATOM 5206 C C . PHE A 1 655 ? -19.370 14.949 7.129 1.00 86.94 655 PHE A C 1
ATOM 5208 O O . PHE A 1 655 ? -20.399 15.293 6.550 1.00 86.94 655 PHE A O 1
ATOM 5215 N N . VAL A 1 656 ? -19.046 15.420 8.338 1.00 85.88 656 VAL A N 1
ATOM 5216 C CA . VAL A 1 656 ? -19.874 16.410 9.043 1.00 85.88 656 VAL A CA 1
ATOM 5217 C C . VAL A 1 656 ? -20.001 17.686 8.207 1.00 85.88 656 VAL A C 1
ATOM 5219 O O . VAL A 1 656 ? -21.098 18.218 8.087 1.00 85.88 656 VAL A O 1
ATOM 5222 N N . LYS A 1 657 ? -18.918 18.151 7.572 1.00 85.06 657 LYS A N 1
ATOM 5223 C CA . LYS A 1 657 ? -18.944 19.331 6.694 1.00 85.06 657 LYS A CA 1
ATOM 5224 C C . LYS A 1 657 ? -19.744 19.111 5.402 1.00 85.06 657 LYS A C 1
ATOM 5226 O O . LYS A 1 657 ? -20.385 20.050 4.945 1.00 85.06 657 LYS A O 1
ATOM 5231 N N . LEU A 1 658 ? -19.672 17.922 4.800 1.00 81.56 658 LEU A N 1
ATOM 5232 C CA . LEU A 1 658 ? -20.354 17.597 3.538 1.00 81.56 658 LEU A CA 1
ATOM 5233 C C . LEU A 1 658 ? -21.858 17.358 3.714 1.00 81.56 658 LEU A C 1
ATOM 5235 O O . LEU A 1 658 ? -22.628 17.706 2.826 1.00 81.56 658 LEU A O 1
ATOM 5239 N N . ILE A 1 659 ? -22.266 16.749 4.830 1.00 76.44 659 ILE A N 1
ATOM 5240 C CA . ILE A 1 659 ? -23.669 16.406 5.111 1.00 76.44 659 ILE A CA 1
ATOM 5241 C C . ILE A 1 659 ? -24.434 17.612 5.675 1.00 76.44 659 ILE A C 1
ATOM 5243 O O . ILE A 1 659 ? -25.652 17.701 5.517 1.00 76.44 659 ILE A O 1
ATOM 5247 N N . ASP A 1 660 ? -23.751 18.549 6.339 1.00 70.81 660 ASP A N 1
ATOM 5248 C CA . ASP A 1 660 ? -24.415 19.720 6.900 1.00 70.81 660 ASP A CA 1
ATOM 5249 C C . ASP A 1 660 ? -24.878 20.701 5.806 1.00 70.81 660 ASP A C 1
ATOM 5251 O O . ASP A 1 660 ? -24.141 21.069 4.890 1.00 70.81 660 ASP A O 1
ATOM 5255 N N . SER A 1 661 ? -26.126 21.149 5.942 1.00 53.94 661 SER A N 1
ATOM 5256 C CA . SER A 1 661 ? -26.952 21.854 4.944 1.00 53.94 661 SER A CA 1
ATOM 5257 C C . SER A 1 661 ? -26.408 23.191 4.410 1.00 53.94 661 SER A C 1
ATOM 5259 O O . SER A 1 661 ? -27.002 23.778 3.507 1.00 53.94 661 SER A O 1
ATOM 5261 N N . ALA A 1 662 ? -25.283 23.677 4.942 1.00 52.12 662 ALA A N 1
ATOM 5262 C CA . ALA A 1 662 ? -24.611 24.900 4.506 1.00 52.12 662 ALA A CA 1
ATOM 5263 C C . ALA A 1 662 ? -23.575 24.675 3.383 1.00 52.12 662 ALA A C 1
ATOM 5265 O O . ALA A 1 662 ? -23.047 25.648 2.842 1.00 52.12 662 ALA A O 1
ATOM 5266 N N . ALA A 1 663 ? -23.257 23.425 3.031 1.00 53.03 663 ALA A N 1
ATOM 5267 C CA . ALA A 1 663 ? -22.409 23.117 1.883 1.00 53.03 663 ALA A CA 1
ATOM 5268 C C . ALA A 1 663 ? -23.222 23.157 0.576 1.00 53.03 663 ALA A C 1
ATOM 5270 O O . ALA A 1 663 ? -24.314 22.605 0.482 1.00 53.03 663 ALA A O 1
ATOM 5271 N N . SER A 1 664 ? -22.667 23.771 -0.472 1.00 49.09 664 SER A N 1
ATOM 5272 C CA . SER A 1 664 ? -23.288 23.926 -1.801 1.00 49.09 664 SER A CA 1
ATOM 5273 C C . SER A 1 664 ? -23.627 22.598 -2.503 1.00 49.09 664 SER A C 1
ATOM 5275 O O . SER A 1 664 ? -24.310 22.592 -3.526 1.00 49.09 664 SER A O 1
ATOM 5277 N N . LEU A 1 665 ? -23.138 21.474 -1.972 1.00 50.69 665 LEU A N 1
ATOM 5278 C CA . LEU A 1 665 ? -23.297 20.129 -2.505 1.00 50.69 665 LEU A CA 1
ATOM 5279 C C . LEU A 1 665 ? -24.395 19.403 -1.709 1.00 50.69 665 LEU A C 1
ATOM 5281 O O . LEU A 1 665 ? -24.141 18.857 -0.640 1.00 50.69 665 LEU A O 1
ATOM 5285 N N . LYS A 1 666 ? -25.635 19.406 -2.214 1.00 53.84 666 LYS A N 1
ATOM 5286 C CA . LYS A 1 666 ? -26.780 18.712 -1.594 1.00 53.84 666 LYS A CA 1
ATOM 5287 C C . LYS A 1 666 ? -26.649 17.193 -1.760 1.00 53.84 666 LYS A C 1
ATOM 5289 O O . LYS A 1 666 ? -27.350 16.602 -2.577 1.00 53.84 666 LYS A O 1
ATOM 5294 N N . TRP A 1 667 ? -25.743 16.551 -1.028 1.00 60.34 667 TRP A N 1
ATOM 5295 C CA . TRP A 1 667 ? -25.670 15.092 -0.997 1.00 60.34 667 TRP A CA 1
ATOM 5296 C C . TRP A 1 667 ? -26.526 14.559 0.160 1.00 60.34 667 TRP A C 1
ATOM 5298 O O . TRP A 1 667 ? -26.166 14.748 1.319 1.00 60.34 667 TRP A O 1
ATOM 5308 N N . PRO A 1 668 ? -27.663 13.891 -0.111 1.00 61.41 668 PRO A N 1
ATOM 5309 C CA . PRO A 1 668 ? -28.598 13.485 0.937 1.00 61.41 668 PRO A CA 1
ATOM 5310 C C . PRO A 1 668 ? -28.114 12.268 1.746 1.00 61.41 668 PRO A C 1
ATOM 5312 O O . PRO A 1 668 ? -28.812 11.825 2.651 1.00 61.41 668 PRO A O 1
ATOM 5315 N N . GLY A 1 669 ? -26.952 11.684 1.415 1.00 66.94 669 GLY A N 1
ATOM 5316 C CA . GLY A 1 669 ? -26.330 10.590 2.174 1.00 66.94 669 GLY A CA 1
ATOM 5317 C C . GLY A 1 669 ? -27.119 9.272 2.214 1.00 66.94 669 GLY A C 1
ATOM 5318 O O . GLY A 1 669 ? -26.688 8.335 2.876 1.00 66.94 669 GLY A O 1
ATOM 5319 N N . VAL A 1 670 ? -28.249 9.170 1.503 1.00 70.06 670 VAL A N 1
ATOM 5320 C CA . VAL A 1 670 ? -29.223 8.064 1.610 1.00 70.06 670 VAL A CA 1
ATOM 5321 C C . VAL A 1 670 ? -28.580 6.693 1.404 1.00 70.06 670 VAL A C 1
ATOM 5323 O O . VAL A 1 670 ? -28.820 5.778 2.185 1.00 70.06 670 VAL A O 1
ATOM 5326 N N . ALA A 1 671 ? -27.710 6.556 0.399 1.00 73.44 671 ALA A N 1
ATOM 5327 C CA . ALA A 1 671 ? -27.002 5.303 0.143 1.00 73.44 671 ALA A CA 1
ATOM 5328 C C . ALA A 1 671 ? -26.089 4.901 1.316 1.00 73.44 671 ALA A C 1
ATOM 5330 O O . ALA A 1 671 ? -26.086 3.745 1.726 1.00 73.44 671 ALA A O 1
ATOM 5331 N N . CYS A 1 672 ? -25.366 5.854 1.908 1.00 80.50 672 CYS A N 1
ATOM 5332 C CA . CYS A 1 672 ? -24.481 5.585 3.040 1.00 80.50 672 CYS A CA 1
ATOM 5333 C C . CYS A 1 672 ? -25.247 5.293 4.333 1.00 80.50 672 CYS A C 1
ATOM 5335 O O . CYS A 1 672 ? -24.787 4.485 5.134 1.00 80.50 672 CYS A O 1
ATOM 5337 N N . VAL A 1 673 ? -26.423 5.898 4.527 1.00 83.56 673 VAL A N 1
ATOM 5338 C CA . VAL A 1 673 ? -27.298 5.589 5.668 1.00 83.56 673 VAL A CA 1
ATOM 5339 C C . VAL A 1 673 ? -27.813 4.152 5.580 1.00 83.56 673 VAL A C 1
ATOM 5341 O O . VAL A 1 673 ? -27.695 3.414 6.558 1.00 83.56 673 VAL A O 1
ATOM 5344 N N . ALA A 1 674 ? -28.323 3.742 4.414 1.00 86.06 674 ALA A N 1
ATOM 5345 C CA . ALA A 1 674 ? -28.830 2.387 4.197 1.00 86.06 674 ALA A CA 1
ATOM 5346 C C . ALA A 1 674 ? -27.731 1.328 4.398 1.00 86.06 674 ALA A C 1
ATOM 5348 O O . ALA A 1 674 ? -27.919 0.364 5.141 1.00 86.06 674 ALA A O 1
ATOM 5349 N N . VAL A 1 675 ? -26.549 1.554 3.808 1.00 88.88 675 VAL A N 1
ATOM 5350 C CA . VAL A 1 675 ? -25.376 0.680 3.986 1.00 88.88 675 VAL A CA 1
ATOM 5351 C C . VAL A 1 675 ? -24.923 0.650 5.449 1.00 88.88 675 VAL A C 1
ATOM 5353 O O . VAL A 1 675 ? -24.649 -0.418 5.984 1.00 88.88 675 VAL A O 1
ATOM 5356 N N . GLY A 1 676 ? -24.892 1.795 6.136 1.00 86.56 676 GLY A N 1
ATOM 5357 C CA . GLY A 1 676 ? -24.462 1.877 7.533 1.00 86.56 676 GLY A CA 1
ATOM 5358 C C . GLY A 1 676 ? -25.373 1.120 8.505 1.00 86.56 676 GLY A C 1
ATOM 5359 O O . GLY A 1 676 ? -24.875 0.408 9.382 1.00 86.56 676 GLY A O 1
ATOM 5360 N N . ARG A 1 677 ? -26.699 1.220 8.333 1.00 87.00 677 ARG A N 1
ATOM 5361 C CA . ARG A 1 677 ? -27.698 0.526 9.174 1.00 87.00 677 ARG A CA 1
ATOM 5362 C C . ARG A 1 677 ? -27.641 -0.997 9.053 1.00 87.00 677 ARG A C 1
ATOM 5364 O O . ARG A 1 677 ? -27.978 -1.679 10.016 1.00 87.00 677 ARG A O 1
ATOM 5371 N N . ASN A 1 678 ? -27.189 -1.505 7.906 1.00 89.44 678 ASN A N 1
ATOM 5372 C CA . ASN A 1 678 ? -27.067 -2.932 7.597 1.00 89.44 678 ASN A CA 1
ATOM 5373 C C . ASN A 1 678 ? -25.610 -3.373 7.365 1.00 89.44 678 ASN A C 1
ATOM 5375 O O . ASN A 1 678 ? -25.354 -4.370 6.693 1.00 89.44 678 ASN A O 1
ATOM 5379 N N . SER A 1 679 ? -24.646 -2.653 7.944 1.00 89.50 679 SER A N 1
ATOM 5380 C CA . SER A 1 679 ? -23.210 -2.858 7.699 1.00 89.50 679 SER A CA 1
ATOM 5381 C C . SER A 1 679 ? -22.737 -4.286 7.973 1.00 89.50 679 SER A C 1
ATOM 5383 O O . SER A 1 679 ? -22.001 -4.847 7.166 1.00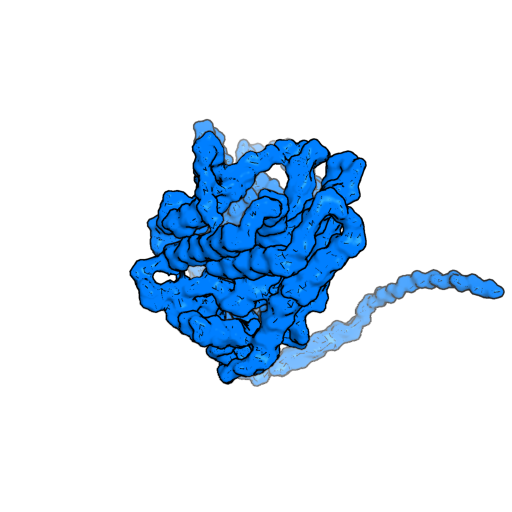 89.50 679 SER A O 1
ATOM 5385 N N . ILE A 1 680 ? -23.199 -4.903 9.064 1.00 88.69 680 ILE A N 1
ATOM 5386 C CA . ILE A 1 680 ? -22.816 -6.278 9.401 1.00 88.69 680 ILE A CA 1
ATOM 5387 C C . ILE A 1 680 ? -23.387 -7.304 8.422 1.00 88.69 680 ILE A C 1
ATOM 5389 O O . ILE A 1 680 ? -22.692 -8.242 8.058 1.00 88.69 680 ILE A O 1
ATOM 5393 N N . ALA A 1 681 ? -24.619 -7.105 7.946 1.00 90.81 681 ALA A N 1
ATOM 5394 C CA . ALA A 1 681 ? -25.228 -7.984 6.954 1.00 90.81 681 ALA A CA 1
ATOM 5395 C C . ALA A 1 681 ? -24.442 -7.939 5.641 1.00 90.81 681 ALA A C 1
ATOM 5397 O O . ALA A 1 681 ? -24.102 -8.978 5.089 1.00 90.81 681 ALA A O 1
ATOM 5398 N N . ILE A 1 682 ? -24.102 -6.731 5.184 1.00 91.00 682 ILE A N 1
ATOM 5399 C CA . ILE A 1 682 ? -23.335 -6.520 3.952 1.00 91.00 682 ILE A CA 1
ATOM 5400 C C . ILE A 1 682 ? -21.937 -7.129 4.077 1.00 91.00 682 ILE A C 1
ATOM 5402 O O . ILE A 1 682 ? -21.496 -7.793 3.147 1.00 91.00 682 ILE A O 1
ATOM 5406 N N . TYR A 1 683 ? -21.268 -6.955 5.222 1.00 89.56 683 TYR A N 1
ATOM 5407 C CA . TYR A 1 683 ? -19.967 -7.572 5.485 1.00 89.56 683 TYR A CA 1
ATOM 5408 C C . TYR A 1 683 ? -20.036 -9.103 5.389 1.00 89.56 683 TYR A C 1
ATOM 5410 O O . TYR A 1 683 ? -19.314 -9.702 4.601 1.00 89.56 683 TYR A O 1
ATOM 5418 N N . VAL A 1 684 ? -20.967 -9.728 6.118 1.00 89.75 684 VAL A N 1
ATOM 5419 C CA . VAL A 1 684 ? -21.147 -11.191 6.117 1.00 89.75 684 VAL A CA 1
ATOM 5420 C C . VAL A 1 684 ? -21.470 -11.701 4.713 1.00 89.75 684 VAL A C 1
ATOM 5422 O O . VAL A 1 684 ? -20.893 -12.681 4.254 1.00 89.75 684 VAL A O 1
ATOM 5425 N N . MET A 1 685 ? -22.389 -11.035 4.011 1.00 89.19 685 MET A N 1
ATOM 5426 C CA . MET A 1 685 ? -22.771 -11.441 2.663 1.00 89.19 685 MET A CA 1
ATOM 5427 C C . MET A 1 685 ? -21.629 -11.269 1.665 1.00 89.19 685 MET A C 1
ATOM 5429 O O . MET A 1 685 ? -21.500 -12.105 0.776 1.00 89.19 685 MET A O 1
ATOM 5433 N N . HIS A 1 686 ? -20.800 -10.232 1.805 1.00 88.50 686 HIS A N 1
ATOM 5434 C CA . HIS A 1 686 ? -19.626 -10.046 0.960 1.00 88.50 686 HIS A CA 1
ATOM 5435 C C . HIS A 1 686 ? -18.632 -11.195 1.127 1.00 88.50 686 HIS A C 1
ATOM 5437 O O . HIS A 1 686 ? -18.238 -11.778 0.121 1.00 88.50 686 HIS A O 1
ATOM 5443 N N . GLU A 1 687 ? -18.317 -11.572 2.367 1.00 86.25 687 GLU A N 1
ATOM 5444 C CA . GLU A 1 687 ? -17.410 -12.687 2.672 1.00 86.25 687 GLU A CA 1
ATOM 5445 C C . GLU A 1 687 ? -17.946 -14.027 2.151 1.00 86.25 687 GLU A C 1
ATOM 5447 O O . GLU A 1 687 ? -17.215 -14.805 1.544 1.00 86.25 687 GLU A O 1
ATOM 5452 N N . VAL A 1 688 ? -19.249 -14.283 2.302 1.00 86.50 688 VAL A N 1
ATOM 5453 C CA . VAL A 1 688 ? -19.878 -15.512 1.787 1.00 86.50 688 VAL A CA 1
ATOM 5454 C C . VAL A 1 688 ? -19.938 -15.518 0.254 1.00 86.50 688 VAL A C 1
ATOM 5456 O O . VAL A 1 688 ? -19.757 -16.558 -0.379 1.00 86.50 688 VAL A O 1
ATOM 5459 N N . CYS A 1 689 ? -20.185 -14.363 -0.370 1.00 87.31 689 CYS A N 1
ATOM 5460 C CA . CYS A 1 689 ? -20.352 -14.253 -1.819 1.00 87.31 689 CYS A CA 1
ATOM 5461 C C . CYS A 1 689 ? -19.035 -14.009 -2.576 1.00 87.31 689 CYS A C 1
ATOM 5463 O O . CYS A 1 689 ? -19.069 -13.910 -3.803 1.00 87.31 689 CYS A O 1
ATOM 5465 N N . GLN A 1 690 ? -17.889 -13.926 -1.892 1.00 82.31 690 GLN A N 1
ATOM 5466 C CA . GLN A 1 690 ? -16.612 -13.491 -2.477 1.00 82.31 690 GLN A CA 1
ATOM 5467 C C . GLN A 1 690 ? -16.096 -14.374 -3.623 1.00 82.31 690 GLN A C 1
ATOM 5469 O O . GLN A 1 690 ? -15.253 -13.934 -4.396 1.00 82.31 690 GLN A O 1
ATOM 5474 N N . HIS A 1 691 ? -16.603 -15.605 -3.753 1.00 81.19 691 HIS A N 1
ATOM 5475 C CA . HIS A 1 691 ? -16.251 -16.549 -4.823 1.00 81.19 691 HIS A CA 1
ATOM 5476 C C . HIS A 1 691 ? -17.317 -16.676 -5.925 1.00 81.19 691 HIS A C 1
ATOM 5478 O O . HIS A 1 691 ? -17.123 -17.422 -6.891 1.00 81.19 691 HIS A O 1
ATOM 5484 N N . PHE A 1 692 ? -18.433 -15.955 -5.802 1.00 82.88 692 PHE A N 1
ATOM 5485 C CA . PHE A 1 692 ? -19.570 -16.018 -6.717 1.00 82.88 692 PHE A CA 1
ATOM 5486 C C . PHE A 1 692 ? -19.635 -14.772 -7.608 1.00 82.88 692 PHE A C 1
ATOM 5488 O O . PHE A 1 692 ? -19.213 -13.679 -7.229 1.00 82.88 692 PHE A O 1
ATOM 5495 N N . ALA A 1 693 ? -20.185 -14.917 -8.816 1.00 77.19 693 ALA A N 1
ATOM 5496 C CA . ALA A 1 693 ? -20.458 -13.772 -9.680 1.00 77.19 693 ALA A CA 1
ATOM 5497 C C . ALA A 1 693 ? -21.545 -12.879 -9.043 1.00 77.19 693 ALA A C 1
ATOM 5499 O O . ALA A 1 693 ? -22.522 -13.421 -8.520 1.00 77.19 693 ALA A O 1
ATOM 5500 N N . PRO A 1 694 ? -21.424 -11.536 -9.085 1.00 79.56 694 PRO A N 1
ATOM 5501 C CA . PRO A 1 694 ? -20.454 -10.718 -9.833 1.00 79.56 694 PRO A CA 1
ATOM 5502 C C . PRO A 1 694 ? -19.174 -10.322 -9.061 1.00 79.56 694 PRO A C 1
ATOM 5504 O O . PRO A 1 694 ? -18.444 -9.447 -9.518 1.00 79.56 694 PRO A O 1
ATOM 5507 N N . PHE A 1 695 ? -18.906 -10.907 -7.892 1.00 80.06 695 PHE A N 1
ATOM 5508 C CA . PHE A 1 695 ? -17.857 -10.449 -6.968 1.00 80.06 695 PHE A CA 1
ATOM 5509 C C . PHE A 1 695 ? -16.483 -11.094 -7.205 1.00 80.06 695 PHE A C 1
ATOM 5511 O O . PHE A 1 695 ? -15.474 -10.530 -6.794 1.00 80.06 695 PHE A O 1
ATOM 5518 N N . ALA A 1 696 ? -16.442 -12.239 -7.891 1.00 74.50 696 ALA A N 1
ATOM 5519 C CA . ALA A 1 696 ? -15.216 -12.963 -8.223 1.00 74.50 696 ALA A CA 1
ATOM 5520 C C . ALA A 1 696 ? -14.962 -12.958 -9.741 1.00 74.50 696 ALA A C 1
ATOM 5522 O O . ALA A 1 696 ? -15.498 -13.825 -10.443 1.00 74.50 696 ALA A O 1
ATOM 5523 N N . PRO A 1 697 ? -14.171 -12.013 -10.283 1.00 70.31 697 PRO A N 1
ATOM 5524 C CA . PRO A 1 697 ? -13.800 -12.066 -11.688 1.00 70.31 697 PRO A CA 1
ATOM 5525 C C . PRO A 1 697 ? -12.865 -13.264 -11.911 1.00 70.31 697 PRO A C 1
ATOM 5527 O O . PRO A 1 697 ? -11.857 -13.418 -11.223 1.00 70.31 697 PRO A O 1
ATOM 5530 N N . LYS A 1 698 ? -13.218 -14.142 -12.854 1.00 66.88 698 LYS A N 1
ATOM 5531 C CA . LYS A 1 698 ? -12.377 -15.272 -13.269 1.00 66.88 698 LYS A CA 1
ATOM 5532 C C . LYS A 1 698 ? -11.895 -15.016 -14.696 1.00 66.88 698 LYS A C 1
ATOM 5534 O O . LYS A 1 698 ? -12.734 -14.669 -15.529 1.00 66.88 698 LYS A O 1
ATOM 5539 N N . PRO A 1 699 ? -10.594 -15.180 -14.993 1.00 63.28 699 PRO A N 1
ATOM 5540 C CA . PRO A 1 699 ? -10.105 -15.021 -16.354 1.00 63.28 699 PRO A CA 1
ATOM 5541 C C . PRO A 1 699 ? -10.737 -16.084 -17.261 1.00 63.28 699 PRO A C 1
ATOM 5543 O O . PRO A 1 699 ? -11.000 -17.211 -16.832 1.00 63.28 699 PRO A O 1
ATOM 5546 N N . VAL A 1 700 ? -10.992 -15.719 -18.520 1.00 60.94 700 VAL A N 1
ATOM 5547 C CA . VAL A 1 700 ? -11.623 -16.606 -19.515 1.00 60.94 700 VAL A CA 1
ATOM 5548 C C . VAL A 1 700 ? -10.729 -17.814 -19.823 1.00 60.94 700 VAL A C 1
ATOM 5550 O O . VAL A 1 700 ? -11.235 -18.899 -20.115 1.00 60.94 700 VAL A O 1
ATOM 5553 N N . LYS A 1 701 ? -9.405 -17.654 -19.699 1.00 52.94 701 LYS A N 1
ATOM 5554 C CA . LYS A 1 701 ? -8.418 -18.734 -19.787 1.00 52.94 701 LYS A CA 1
ATOM 5555 C C . LYS A 1 701 ? -7.487 -18.724 -18.579 1.00 52.94 701 LYS A C 1
ATOM 5557 O O . LYS A 1 701 ? -7.122 -17.674 -18.059 1.00 52.94 701 LYS A O 1
ATOM 5562 N N . VAL A 1 702 ? -7.073 -19.914 -18.154 1.00 45.00 702 VAL A N 1
ATOM 5563 C CA . VAL A 1 702 ? -6.071 -20.085 -17.096 1.00 45.00 702 VAL A CA 1
ATOM 5564 C C . VAL A 1 702 ? -4.736 -19.521 -17.595 1.00 45.00 702 VAL A C 1
ATOM 5566 O O . VAL A 1 702 ? -4.192 -20.036 -18.566 1.00 45.00 702 VAL A O 1
ATOM 5569 N N . GLY A 1 703 ? -4.230 -18.469 -16.945 1.00 46.94 703 GLY A N 1
ATOM 5570 C CA . GLY A 1 703 ? -2.939 -17.841 -17.259 1.00 46.94 703 GLY A CA 1
ATOM 5571 C C . GLY A 1 703 ? -3.000 -16.499 -18.003 1.00 46.94 703 GLY A C 1
ATOM 5572 O O . GLY A 1 703 ? -1.954 -15.891 -18.187 1.00 46.94 703 GLY A O 1
ATOM 5573 N N . GLU A 1 704 ? -4.181 -16.013 -18.401 1.00 51.50 704 GLU A N 1
ATOM 5574 C CA . GLU A 1 704 ? -4.348 -14.655 -18.954 1.00 51.50 704 GLU A CA 1
ATOM 5575 C C . GLU A 1 704 ? -4.693 -13.650 -17.832 1.00 51.50 704 GLU A C 1
ATOM 5577 O O . GLU A 1 704 ? -5.551 -13.923 -16.986 1.00 51.50 704 GLU A O 1
ATOM 5582 N N . GLU A 1 705 ? -4.039 -12.482 -17.821 1.00 58.91 705 GLU A N 1
ATOM 5583 C CA . GLU A 1 705 ? -4.373 -11.384 -16.902 1.00 58.91 705 GLU A CA 1
ATOM 5584 C C . GLU A 1 705 ? -5.679 -10.687 -17.316 1.00 58.91 705 GLU A C 1
ATOM 5586 O O . GLU A 1 705 ? -5.949 -10.475 -18.499 1.00 58.91 705 GLU A O 1
ATOM 5591 N N . ILE A 1 706 ? -6.501 -10.299 -16.335 1.00 64.88 706 ILE A N 1
ATOM 5592 C CA . ILE A 1 706 ? -7.754 -9.577 -16.592 1.00 64.88 706 ILE A CA 1
ATOM 5593 C C . ILE A 1 706 ? -7.426 -8.106 -16.893 1.00 64.88 706 ILE A C 1
ATOM 5595 O O . ILE A 1 706 ? -6.794 -7.449 -16.059 1.00 64.88 706 ILE A O 1
ATOM 5599 N N . PRO A 1 707 ? -7.898 -7.533 -18.017 1.00 75.81 707 PRO A N 1
ATOM 5600 C CA . PRO A 1 707 ? -7.709 -6.119 -18.316 1.00 75.81 707 PRO A CA 1
ATOM 5601 C C . PRO A 1 707 ? -8.202 -5.209 -17.180 1.00 75.81 707 PRO A C 1
ATOM 5603 O O . PRO A 1 707 ? -9.291 -5.396 -16.634 1.00 75.81 707 PRO A O 1
ATOM 5606 N N . HIS A 1 708 ? -7.457 -4.143 -16.875 1.00 71.69 708 HIS A N 1
ATOM 5607 C CA . HIS A 1 708 ? -7.794 -3.204 -15.792 1.00 71.69 708 HIS A CA 1
ATOM 5608 C C . HIS A 1 708 ? -9.219 -2.644 -15.841 1.00 71.69 708 HIS A C 1
ATOM 5610 O O . HIS A 1 708 ? -9.849 -2.449 -14.801 1.00 71.69 708 HIS A O 1
ATOM 5616 N N . LEU A 1 709 ? -9.715 -2.336 -17.044 1.00 78.88 709 LEU A N 1
ATOM 5617 C CA . LEU A 1 709 ? -11.060 -1.797 -17.230 1.00 78.88 709 LEU A CA 1
ATOM 5618 C C . LEU A 1 709 ? -12.119 -2.826 -16.832 1.00 78.88 709 LEU A C 1
ATOM 5620 O O . LEU A 1 709 ? -13.096 -2.475 -16.181 1.00 78.88 709 LEU A O 1
ATOM 5624 N N . GLU A 1 710 ? -11.910 -4.087 -17.193 1.00 79.12 710 GLU A N 1
ATOM 5625 C CA . GLU A 1 710 ? -12.808 -5.181 -16.848 1.00 79.12 710 GLU A CA 1
ATOM 5626 C C . GLU A 1 710 ? -12.815 -5.412 -15.334 1.00 79.12 710 GLU A C 1
ATOM 5628 O O . GLU A 1 710 ? -13.883 -5.429 -14.722 1.00 79.12 710 GLU A O 1
ATOM 5633 N N . LEU A 1 711 ? -11.639 -5.442 -14.698 1.00 77.69 711 LEU A N 1
ATOM 5634 C CA . LEU A 1 711 ? -11.525 -5.529 -13.240 1.00 77.69 711 LEU A CA 1
ATOM 5635 C C . LEU A 1 711 ? -12.219 -4.353 -12.527 1.00 77.69 711 LEU A C 1
ATOM 5637 O O . LEU A 1 711 ? -12.898 -4.543 -11.515 1.00 77.69 711 LEU A O 1
ATOM 5641 N N . LEU A 1 712 ? -12.085 -3.131 -13.049 1.00 81.94 712 LEU A N 1
ATOM 5642 C CA . LEU A 1 712 ? -12.780 -1.956 -12.519 1.00 81.94 712 LEU A CA 1
ATOM 5643 C C . LEU A 1 712 ? -14.303 -2.090 -12.659 1.00 81.94 712 LEU A C 1
ATOM 5645 O O . LEU A 1 712 ? -15.028 -1.788 -11.710 1.00 81.94 712 LEU A O 1
ATOM 5649 N N . LEU A 1 713 ? -14.788 -2.545 -13.817 1.00 84.00 713 LEU A N 1
ATOM 5650 C CA . LEU A 1 713 ? -16.214 -2.751 -14.067 1.00 84.00 713 LEU A CA 1
ATOM 5651 C C . LEU A 1 713 ? -16.795 -3.826 -13.143 1.00 84.00 713 LEU A C 1
ATOM 5653 O O . LEU A 1 713 ? -17.850 -3.593 -12.557 1.00 84.00 713 LEU A O 1
ATOM 5657 N N . PHE A 1 714 ? -16.097 -4.946 -12.940 1.00 83.06 714 PHE A N 1
ATOM 5658 C CA . PHE A 1 714 ? -16.512 -5.986 -11.993 1.00 83.06 714 PHE A CA 1
ATOM 5659 C C . PHE A 1 714 ? -16.640 -5.446 -10.569 1.00 83.06 714 PHE A C 1
ATOM 5661 O O . PHE A 1 714 ? -17.687 -5.601 -9.937 1.00 83.06 714 PHE A O 1
ATOM 5668 N N . ASN A 1 715 ? -15.619 -4.735 -10.086 1.00 84.81 715 ASN A N 1
ATOM 5669 C CA . ASN A 1 715 ? -15.657 -4.126 -8.757 1.00 84.81 715 ASN A CA 1
ATOM 5670 C C . ASN A 1 715 ? -16.787 -3.092 -8.629 1.00 84.81 715 ASN A C 1
ATOM 5672 O O . ASN A 1 715 ? -17.478 -3.049 -7.610 1.00 84.81 715 ASN A O 1
ATOM 5676 N N . LEU A 1 716 ? -17.030 -2.291 -9.673 1.00 88.75 716 LEU A N 1
ATOM 5677 C CA . LEU A 1 716 ? -18.124 -1.322 -9.695 1.00 88.75 716 LEU A CA 1
ATOM 5678 C C . LEU A 1 716 ? -19.493 -2.013 -9.625 1.00 88.75 716 LEU A C 1
ATOM 5680 O O . LEU A 1 716 ? -20.343 -1.595 -8.839 1.00 88.75 716 LEU A O 1
ATOM 5684 N N . VAL A 1 717 ? -19.698 -3.084 -10.397 1.00 90.12 717 VAL A N 1
ATOM 5685 C CA . VAL A 1 717 ? -20.924 -3.896 -10.345 1.00 90.12 717 VAL A CA 1
ATOM 5686 C C . VAL A 1 717 ? -21.111 -4.496 -8.953 1.00 90.12 717 VAL A C 1
ATOM 5688 O O . VAL A 1 717 ? -22.216 -4.433 -8.409 1.00 90.12 717 VAL A O 1
ATOM 5691 N N . GLY A 1 718 ? -20.042 -5.009 -8.340 1.00 88.75 718 GLY A N 1
ATOM 5692 C CA . GLY A 1 718 ? -20.072 -5.525 -6.973 1.00 88.75 718 GLY A CA 1
ATOM 5693 C C . GLY A 1 718 ? -20.541 -4.474 -5.961 1.00 88.75 718 GLY A C 1
ATOM 5694 O O . GLY A 1 718 ? -21.503 -4.702 -5.227 1.00 88.75 718 GLY A O 1
ATOM 5695 N N . VAL A 1 719 ? -19.933 -3.284 -5.971 1.00 88.56 719 VAL A N 1
ATOM 5696 C CA . VAL A 1 719 ? -20.312 -2.176 -5.072 1.00 88.56 719 VAL A CA 1
ATOM 5697 C C . VAL A 1 719 ? -21.758 -1.731 -5.303 1.00 88.56 719 VAL A C 1
ATOM 5699 O O . VAL A 1 719 ? -22.512 -1.571 -4.341 1.00 88.56 719 VAL A O 1
ATOM 5702 N N . VAL A 1 720 ? -22.173 -1.554 -6.561 1.00 91.06 720 VAL A N 1
ATOM 5703 C CA . VAL A 1 720 ? -23.550 -1.156 -6.897 1.00 91.06 720 VAL A CA 1
ATOM 5704 C C . VAL A 1 720 ? -24.553 -2.198 -6.400 1.00 91.06 720 VAL A C 1
ATOM 5706 O O . VAL A 1 720 ? -25.577 -1.824 -5.830 1.00 91.06 720 VAL A O 1
ATOM 5709 N N . THR A 1 721 ? -24.239 -3.488 -6.537 1.00 91.81 721 THR A N 1
ATOM 5710 C CA . THR A 1 721 ? -25.089 -4.587 -6.055 1.00 91.81 721 THR A CA 1
ATOM 5711 C C . THR A 1 721 ? -25.312 -4.494 -4.544 1.00 91.81 721 THR A C 1
ATOM 5713 O O . THR A 1 721 ? -26.459 -4.528 -4.093 1.00 91.81 721 THR A O 1
ATOM 5716 N N . TRP A 1 722 ? -24.250 -4.280 -3.758 1.00 91.38 722 TRP A N 1
ATOM 5717 C CA . TRP A 1 722 ? -24.369 -4.122 -2.304 1.00 91.38 722 TRP A CA 1
ATOM 5718 C C . TRP A 1 722 ? -25.152 -2.874 -1.898 1.00 91.38 722 TRP A C 1
ATOM 5720 O O . TRP A 1 722 ? -25.958 -2.931 -0.970 1.00 91.38 722 TRP A O 1
ATOM 5730 N N . VAL A 1 723 ? -24.970 -1.754 -2.603 1.00 90.88 723 VAL A N 1
ATOM 5731 C CA . VAL A 1 723 ? -25.727 -0.520 -2.336 1.00 90.88 723 VAL A CA 1
ATOM 5732 C C . VAL A 1 723 ? -27.217 -0.710 -2.630 1.00 90.88 723 VAL A C 1
ATOM 5734 O O . VAL A 1 723 ? -28.051 -0.288 -1.827 1.00 90.88 723 VAL A O 1
ATOM 5737 N N . VAL A 1 724 ? -27.567 -1.357 -3.746 1.00 92.00 724 VAL A N 1
ATOM 5738 C CA . VAL A 1 724 ? -28.964 -1.653 -4.103 1.00 92.00 724 VAL A CA 1
ATOM 5739 C C . VAL A 1 724 ? -29.600 -2.582 -3.072 1.00 92.00 724 VAL A C 1
ATOM 5741 O O . VAL A 1 724 ? -30.707 -2.304 -2.607 1.00 92.00 724 VAL A O 1
ATOM 5744 N N . LEU A 1 725 ? -28.892 -3.637 -2.660 1.00 92.00 725 LEU A N 1
ATOM 5745 C CA . LEU A 1 725 ? -29.371 -4.549 -1.625 1.00 92.00 725 LEU A CA 1
ATOM 5746 C C . LEU A 1 725 ? -29.591 -3.822 -0.293 1.00 92.00 725 LEU A C 1
ATOM 5748 O O . LEU A 1 725 ? -30.648 -3.966 0.318 1.00 92.00 725 LEU A O 1
ATOM 5752 N N . ALA A 1 726 ? -28.638 -2.992 0.133 1.00 91.62 726 ALA A N 1
ATOM 5753 C CA . ALA A 1 726 ? -28.754 -2.214 1.361 1.00 91.62 726 ALA A CA 1
ATOM 5754 C C . ALA A 1 726 ? -29.965 -1.271 1.334 1.00 91.62 726 ALA A C 1
ATOM 5756 O O . ALA A 1 726 ? -30.696 -1.167 2.318 1.00 91.62 726 ALA A O 1
ATOM 5757 N N . GLN A 1 727 ? -30.206 -0.608 0.198 1.00 90.56 727 GLN A N 1
ATOM 5758 C CA . GLN A 1 727 ? -31.384 0.240 0.006 1.00 90.56 727 GLN A CA 1
ATOM 5759 C C . GLN A 1 727 ? -32.684 -0.563 0.022 1.00 90.56 727 GLN A C 1
ATOM 5761 O O . GLN A 1 727 ? -33.682 -0.089 0.561 1.00 90.56 727 GLN A O 1
ATOM 5766 N N . TRP A 1 728 ? -32.691 -1.764 -0.557 1.00 93.44 728 TRP A N 1
ATOM 5767 C CA . TRP A 1 728 ? -33.842 -2.658 -0.488 1.00 93.44 728 TRP A CA 1
ATOM 5768 C C . TRP A 1 728 ? -34.124 -3.088 0.956 1.00 93.44 728 TRP A C 1
ATOM 5770 O O . TRP A 1 728 ? -35.268 -2.991 1.395 1.00 93.44 728 TRP A O 1
ATOM 5780 N N . MET A 1 729 ? -33.103 -3.478 1.723 1.00 92.44 729 MET A N 1
ATOM 5781 C CA . MET A 1 729 ? -33.262 -3.830 3.139 1.00 92.44 729 MET A CA 1
ATOM 5782 C C . MET A 1 729 ? -33.800 -2.651 3.959 1.00 92.44 729 MET A C 1
ATOM 5784 O O . MET A 1 729 ? -34.739 -2.829 4.730 1.00 92.44 729 MET A O 1
ATOM 5788 N N . ASP A 1 730 ? -33.257 -1.444 3.756 1.00 89.62 730 ASP A N 1
ATOM 5789 C CA . ASP A 1 730 ? -33.683 -0.227 4.463 1.00 89.62 730 ASP A CA 1
ATOM 5790 C C . ASP A 1 730 ? -35.136 0.156 4.125 1.00 89.62 730 ASP A C 1
ATOM 5792 O O . ASP A 1 730 ? -35.914 0.470 5.022 1.00 89.62 730 ASP A O 1
ATOM 5796 N N . ARG A 1 731 ? -35.548 0.042 2.851 1.00 90.25 731 ARG A N 1
ATOM 5797 C CA . ARG A 1 731 ? -36.941 0.285 2.420 1.00 90.25 731 ARG A CA 1
ATOM 5798 C C . ARG A 1 731 ? -37.947 -0.706 3.006 1.00 90.25 731 ARG A C 1
ATOM 5800 O O . ARG A 1 731 ? -39.108 -0.344 3.153 1.00 90.25 731 ARG A O 1
ATOM 5807 N N . ASN A 1 732 ? -37.516 -1.932 3.299 1.00 92.81 732 ASN A N 1
ATOM 5808 C CA . ASN A 1 732 ? -38.353 -2.972 3.903 1.00 92.81 732 ASN A CA 1
ATOM 5809 C C . ASN A 1 732 ? -38.176 -3.065 5.430 1.00 92.81 732 ASN A C 1
ATOM 5811 O O . ASN A 1 732 ? -38.665 -4.013 6.036 1.00 92.81 732 ASN A O 1
ATOM 5815 N N . GLU A 1 733 ? -37.460 -2.118 6.047 1.00 90.94 733 GLU A N 1
ATOM 5816 C CA . GLU A 1 733 ? -37.191 -2.076 7.492 1.00 90.94 733 GLU A CA 1
ATOM 5817 C C . GLU A 1 733 ? -36.512 -3.343 8.054 1.00 90.94 733 GLU A C 1
ATOM 5819 O O . GLU A 1 733 ? -36.650 -3.687 9.230 1.00 90.94 733 GLU A O 1
ATOM 5824 N N . ILE A 1 734 ? -35.729 -4.035 7.222 1.00 90.62 734 ILE A N 1
ATOM 5825 C CA . ILE A 1 734 ? -34.968 -5.222 7.618 1.00 90.62 734 ILE A CA 1
ATOM 5826 C C . ILE A 1 734 ? -33.619 -4.761 8.175 1.00 90.62 734 ILE A C 1
ATOM 5828 O O . ILE A 1 734 ? -32.763 -4.282 7.428 1.00 90.62 734 ILE A O 1
ATOM 5832 N N . TYR A 1 735 ? -33.421 -4.927 9.488 1.00 89.75 735 TYR A N 1
ATOM 5833 C CA . TYR A 1 735 ? -32.187 -4.547 10.183 1.00 89.75 735 TYR A CA 1
ATOM 5834 C C . TYR A 1 735 ? -31.593 -5.718 10.960 1.00 89.75 735 TYR A C 1
ATOM 5836 O O . TYR A 1 735 ? -32.103 -6.100 12.017 1.00 89.75 735 TYR A O 1
ATOM 5844 N N . ILE A 1 736 ? -30.475 -6.255 10.471 1.00 84.31 736 ILE A N 1
ATOM 5845 C CA . ILE A 1 736 ? -29.744 -7.318 11.169 1.00 84.31 736 ILE A CA 1
ATOM 5846 C C . ILE A 1 736 ? -28.862 -6.677 12.243 1.00 84.31 736 ILE A C 1
ATOM 5848 O O . ILE A 1 736 ? -27.914 -5.953 11.942 1.00 84.31 736 ILE A O 1
ATOM 5852 N N . LYS A 1 737 ? -29.193 -6.932 13.511 1.00 77.94 737 LYS A N 1
ATOM 5853 C CA . LYS A 1 737 ? -28.472 -6.408 14.678 1.00 77.94 737 LYS A CA 1
ATOM 5854 C C . LYS A 1 737 ? -27.833 -7.545 15.463 1.00 77.94 737 LYS A C 1
ATOM 5856 O O . LYS A 1 737 ? -28.416 -8.622 15.577 1.00 77.94 737 LYS A O 1
ATOM 5861 N N . ILE A 1 738 ? -26.663 -7.267 16.036 1.00 72.19 738 ILE A N 1
ATOM 5862 C CA . ILE A 1 738 ? -25.902 -8.204 16.869 1.00 72.19 738 ILE A CA 1
ATOM 5863 C C . ILE A 1 738 ? -25.916 -7.768 18.327 1.00 72.19 738 ILE A C 1
ATOM 5865 O O . ILE A 1 738 ? -25.554 -6.596 18.588 1.00 72.19 738 ILE A O 1
#

pLDDT: mean 74.97, std 18.32, range [26.16, 97.62]

Sequence (738 aa):
MSKRSSSIAAPQVEPPKKQRLVDRESEAQQVIAAESTVDETPKAKVLIPTEAERAKIRKFPLLAFTAPYEGGEFYYERECYDEYYHLVSKELVSGATKGPGGLVGRDCVTVSGTPGIGKSVFYAYFFERYRKEHPNTWIIAVAFQQNQVNKLSVAAVGKEPVYYGSDQASRQLLQEASLEAVQWKETEEEGVTDKRLLFLCDGSPDMTRRQCVVFTDPNKRWRKVSRKLYCDYYMPLWTLDELQEAATLLNYPISDDLIKARFEKFGGVARECLSLDPVVSKKAERDLTKQMNAIFDPNVLRKLLLEHETSHYLLHYVPEADRAFTVPQLASEFVEEKLQERMLTKSYEQREDLRNLIESWEGGGFAVFTHSVWDGLTIADLVFPWFAWILGFSVFLSSCSRRDESTVQTFVGIGQRTAKLFVLGLFINNGDSWSDWRIPGVLQALSAAYMVVAVADWGLSRRPGRSYKQQHVSKFVGWHAVFGVIPLVLINLLLTFKLPVPGCPTGYIGPGGLADDGAYQNCTGGAHLYVDSLVFGQHHLFQTPTCQKRYQTGPYDPEGLLNWLMVATAAYIGYLQGALFMIIQELSDRPTIEVRRRQIRHLVVCGSSFVLLSAGSGGLWVFPSGPWIPLNKNLWSLSYVLLSSGLSAWLLALFVKLIDSAASLKWPGVACVAVGRNSIAIYVMHEVCQHFAPFAPKPVKVGEEIPHLELLLFNLVGVVTWVVLAQWMDRNEIYIKI

Foldseek 3Di:
DDDDDDDDDDDDDDDDDPPVVVVVVVVVVVVVVVVPPDDDDDDPPLDDDDPVLLVQKDFFAPADAQDDDPLPRIFGRDPCLVVVLVLVVVLLVLQPDDDDPDDHRDQEAEEEWQPQQCLSVSLRVSVVVVCVVCLQEKEKEFEDDPQDTAWIWTDHRPDGIDTDHRDPVSVVVVVCCVVCVVPPDPPDPPDRPDYHYAYEYAEAHQEDGGRYYYRYYDAPNSCVRCVVDQNAFYDAAADLVNLVSRCSSSVPPDDSVQLVVQCQQQPRNNCLSRPNDPVVVVVLVVVLVVLLVVCLPPVSVCCCLVVVPNPSRQWTWHADPSRSHTDIDGRHPVSVVSNVVVLVVDALVSNVSSVVSVVCSVDPDPPQCDADLWFDDHPVLLPLLLVLLVLLLVLLVVVVVCVPDDPVVLVVVLVVQLVVLQVLQQVLQDDDDPQLGARFDSSNLSSLLSSLSNVCCVPLDPPDDLDDDPVVLCVSLVSCVVVPQVVLQVVLCCQQQPPDAPQDPRNDQDCAAPPPVNSGQAQGRNSQCVVQCVPPNQSNAAQDGSNCVSRVHGGAHLRGDSLSSLSSNSSSLSNSLSVVLVVLVSVDPDPPVVSLVVNLVVLLVQLVVLLVVLVVQADVPPDPDDPHFGCTSSSSISSVSSNSSSVSSNVVSVVSVQCDPPDPHPDVCLLVVLCVQAVVVLVSVCSVCCCPPLNDDDDPDDPDDDDPVRVVVSVVVVVVVSSVVSNVCVVVVNGDDD

Radius of gyration: 36.92 Å; chains: 1; bounding box: 92×87×107 Å

Organism: NCBI:txid129364